Protein AF-0000000080398198 (afdb_homodimer)

pLDDT: mean 82.97, std 25.21, range [20.64, 98.94]

Secondary structure (DSSP, 8-state):
---------------------------------------S----S-HHHH-SEEEE-TTSS-EEEEEE-TT-HHHHHHHHHHHHHHHHTTTT-EEEEEE---TTSTTHHHHHHHHHHHHHHT-HHHHHHHHHHHHHTGGGGSTTTTTT-BHHHHHHHHHHHHHHHH---HHHHHHHHT-HHHHHHHHHHHHHHHHTT--SSSEEEETTEE-TT--TT--HHHHHHHHHHHHHHHHHH-/---------------------------------------S----S-HHHH-SEEEE-TTSS-EEEEEE-TT-HHHHHHHHHHHHHHHHTTTT-EEEEEE---TTSTTHHHHHHHHHHHHHHT-HHHHHHHHHHHHHTGGGGSTTTTTT-BHHHHHHHHHHHHHHHH---HHHHHHHHT-HHHHHHHHHHHHHHHHTT--SSSEEEETTEE-TT--TT--HHHHHHHHHHHHHHHHHH-

Radius of gyration: 35.0 Å; Cα contacts (8 Å, |Δi|>4): 717; chains: 2; bounding box: 129×133×41 Å

Foldseek 3Di:
DDDDPDPCPDDDPPPPPPPPPPPPPPCPPCPPPPPPPPDDPPPVDDLQLQFLAKAADPVLLKEKEWEAFLLDLLQLLCVVQVVVLCVVCRHRYMYGYFYAQDVVFPCRLLLQLLLNCQPVVANNQLSSQLSVLSSVPSVCSGCVNCVPPDPVRVNQVSLVSSCVSGVDDSVVSSVSSPDPVSSVSNVVSNVVCVSLVNDDPGWMDMPSHTDPQDTSPDHNVSVCVVVVVVSVVSVVVD/DDDDPDDCPDDDDPPPPVPPPPPPPPPPPPPPPPPPPPDDPPPVDDLQLLFLAKAADPVLLKEKEWEAFLLDLLQLLCVVQVVVLCVVCRHRYMYGYFYAQDVVFPCRLLLQLLLNCQPVVANNQLSSQLSVLSSVPSVCSGCVNCVVPDPVRSNQVSLVSSCVSGVDDSVVSSVSSPDPVSSVSNVVSNVVCVSLVNDDPGWMDMPSHTDPQDTSPDHNVSVCVPVVVVSVVSVVVD

Structure (mmCIF, N/CA/C/O backbone):
data_AF-0000000080398198-model_v1
#
loop_
_entity.id
_entity.type
_entity.pdbx_description
1 polymer 'Thioredoxin superfamily protein'
#
loop_
_atom_site.group_PDB
_atom_site.id
_atom_site.type_symbol
_atom_site.label_atom_id
_atom_site.label_alt_id
_atom_site.label_comp_id
_atom_site.label_asym_id
_atom_site.label_entity_id
_atom_site.label_seq_id
_atom_site.pdbx_PDB_ins_code
_atom_site.Cartn_x
_atom_site.Cartn_y
_atom_site.Cartn_z
_atom_site.occupancy
_atom_site.B_iso_or_equiv
_atom_site.auth_seq_id
_atom_site.auth_comp_id
_atom_site.auth_asym_id
_atom_site.auth_atom_id
_atom_site.pdbx_PDB_model_num
ATOM 1 N N . MET A 1 1 ? -105.25 61.156 3.891 1 24.11 1 MET A N 1
ATOM 2 C CA . MET A 1 1 ? -105.5 59.719 4.047 1 24.11 1 MET A CA 1
ATOM 3 C C . MET A 1 1 ? -104.125 59.031 4.324 1 24.11 1 MET A C 1
ATOM 5 O O . MET A 1 1 ? -103.062 59.5 3.932 1 24.11 1 MET A O 1
ATOM 9 N N . GLY A 1 2 ? -104.062 57.875 5.117 1 24.66 2 GLY A N 1
ATOM 10 C CA . GLY A 1 2 ? -103.312 57.188 6.172 1 24.66 2 GLY A CA 1
ATOM 11 C C . GLY A 1 2 ? -102.125 56.344 5.648 1 24.66 2 GLY A C 1
ATOM 12 O O . GLY A 1 2 ? -101.312 55.844 6.426 1 24.66 2 GLY A O 1
ATOM 13 N N . TYR A 1 3 ? -102.188 55.875 4.387 1 20.64 3 TYR A N 1
ATOM 14 C CA . TYR A 1 3 ? -102.062 54.406 4.352 1 20.64 3 TYR A CA 1
ATOM 15 C C . TYR A 1 3 ? -100.562 54 4.609 1 20.64 3 TYR A C 1
ATOM 17 O O . TYR A 1 3 ? -100.312 53.062 5.375 1 20.64 3 TYR A O 1
ATOM 25 N N . ARG A 1 4 ? -99.438 54.281 3.777 1 23.92 4 ARG A N 1
ATOM 26 C CA . ARG A 1 4 ? -98.75 53.188 3.072 1 23.92 4 ARG A CA 1
ATOM 27 C C . ARG A 1 4 ? -97.562 52.688 3.863 1 23.92 4 ARG A C 1
ATOM 29 O O . ARG A 1 4 ? -96.5 53.281 3.824 1 23.92 4 ARG A O 1
ATOM 36 N N . THR A 1 5 ? -97.688 52.125 5.109 1 26.33 5 THR A N 1
ATOM 37 C CA . THR A 1 5 ? -96.562 51.938 6 1 26.33 5 THR A CA 1
ATOM 38 C C . THR A 1 5 ? -95.688 50.781 5.523 1 26.33 5 THR A C 1
ATOM 40 O O . THR A 1 5 ? -94.75 50.406 6.215 1 26.33 5 THR A O 1
ATOM 43 N N . ARG A 1 6 ? -95.875 50.312 4.258 1 25.05 6 ARG A N 1
ATOM 44 C CA . ARG A 1 6 ? -95.562 48.875 4.199 1 25.05 6 ARG A CA 1
ATOM 45 C C . ARG A 1 6 ? -94.125 48.625 4.59 1 25.05 6 ARG A C 1
ATOM 47 O O . ARG A 1 6 ? -93.188 49.438 4.262 1 25.05 6 ARG A O 1
ATOM 54 N N . THR A 1 7 ? -93.75 47.625 5.469 1 27.36 7 THR A N 1
ATOM 55 C CA . THR A 1 7 ? -92.812 47.031 6.414 1 27.36 7 THR A CA 1
ATOM 56 C C . THR A 1 7 ? -91.75 46.25 5.676 1 27.36 7 THR A C 1
ATOM 58 O O . THR A 1 7 ? -90.875 45.594 6.305 1 27.36 7 THR A O 1
ATOM 61 N N . MET A 1 8 ? -91.5 46.469 4.324 1 24.78 8 MET A N 1
ATOM 62 C CA . MET A 1 8 ? -91 45.281 3.688 1 24.78 8 MET A CA 1
ATOM 63 C C . MET A 1 8 ? -89.625 44.906 4.254 1 24.78 8 MET A C 1
ATOM 65 O O . MET A 1 8 ? -88.75 45.781 4.32 1 24.78 8 MET A O 1
ATOM 69 N N . PHE A 1 9 ? -89.375 43.844 5.094 1 28.03 9 PHE A N 1
ATOM 70 C CA . PHE A 1 9 ? -88.375 43.312 5.953 1 28.03 9 PHE A CA 1
ATOM 71 C C . PHE A 1 9 ? -87.25 42.656 5.125 1 28.03 9 PHE A C 1
ATOM 73 O O . PHE A 1 9 ? -87.25 41.469 4.867 1 28.03 9 PHE A O 1
ATOM 80 N N . PRO A 1 10 ? -86.75 43.188 3.982 1 25.98 10 PRO A N 1
ATOM 81 C CA . PRO A 1 10 ? -86.125 42.219 3.098 1 25.98 10 PRO A CA 1
ATOM 82 C C . PRO A 1 10 ? -85 41.438 3.785 1 25.98 10 PRO A C 1
ATOM 84 O O . PRO A 1 10 ? -84.562 41.812 4.871 1 25.98 10 PRO A O 1
ATOM 87 N N . TRP A 1 11 ? -84.062 40.625 2.906 1 23.67 11 TRP A N 1
ATOM 88 C CA . TRP A 1 11 ? -83.375 39.375 2.617 1 23.67 11 TRP A CA 1
ATOM 89 C C . TRP A 1 11 ? -82.062 39.281 3.348 1 23.67 11 TRP A C 1
ATOM 91 O O . TRP A 1 11 ? -81.5 40.312 3.707 1 23.67 11 TRP A O 1
ATOM 101 N N . PRO A 1 12 ? -81.562 37.938 3.594 1 31.12 12 PRO A N 1
ATOM 102 C CA . PRO A 1 12 ? -80.625 37.094 4.379 1 31.12 12 PRO A CA 1
ATOM 103 C C . PRO A 1 12 ? -79.188 37.25 3.947 1 31.12 12 PRO A C 1
ATOM 105 O O . PRO A 1 12 ? -78.812 37.031 2.779 1 31.12 12 PRO A O 1
ATOM 108 N N . LEU A 1 13 ? -78.5 38.344 4.117 1 27.66 13 LEU A N 1
ATOM 109 C CA . LEU A 1 13 ? -77.125 38.438 3.578 1 27.66 13 LEU A CA 1
ATOM 110 C C . LEU A 1 13 ? -76.25 37.281 4.062 1 27.66 13 LEU A C 1
ATOM 112 O O . LEU A 1 13 ? -76.062 37.125 5.266 1 27.66 13 LEU A O 1
ATOM 116 N N . VAL A 1 14 ? -76.438 36.031 3.424 1 30.64 14 VAL A N 1
ATOM 117 C CA . VAL A 1 14 ? -75.625 34.844 3.658 1 30.64 14 VAL A CA 1
ATOM 118 C C . VAL A 1 14 ? -74.188 35.188 3.498 1 30.64 14 VAL A C 1
ATOM 120 O O . VAL A 1 14 ? -73.75 35.719 2.463 1 30.64 14 VAL A O 1
ATOM 123 N N . GLY A 1 15 ? -73.562 35.625 4.566 1 27.25 15 GLY A N 1
ATOM 124 C CA . GLY A 1 15 ? -72.125 35.906 4.699 1 27.25 15 GLY A CA 1
ATOM 125 C C . GLY A 1 15 ? -71.25 34.781 4.16 1 27.25 15 GLY A C 1
ATOM 126 O O . GLY A 1 15 ? -71.438 33.625 4.469 1 27.25 15 GLY A O 1
ATOM 127 N N . ARG A 1 16 ? -70.875 34.844 2.861 1 28.25 16 ARG A N 1
ATOM 128 C CA . ARG A 1 16 ? -69.938 34 2.121 1 28.25 16 ARG A CA 1
ATOM 129 C C . ARG A 1 16 ? -68.688 33.719 2.936 1 28.25 16 ARG A C 1
ATOM 131 O O . ARG A 1 16 ? -68 34.625 3.33 1 28.25 16 ARG A O 1
ATOM 138 N N . SER A 1 17 ? -68.75 32.75 3.855 1 30.95 17 SER A N 1
ATOM 139 C CA . SER A 1 17 ? -67.625 32.156 4.52 1 30.95 17 SER A CA 1
ATOM 140 C C . SER A 1 17 ? -66.5 31.797 3.51 1 30.95 17 SER A C 1
ATOM 142 O O . SER A 1 17 ? -66.75 30.938 2.652 1 30.95 17 SER A O 1
ATOM 144 N N . SER A 1 18 ? -65.812 32.781 2.926 1 29.05 18 SER A N 1
ATOM 145 C CA . SER A 1 18 ? -64.75 32.5 2.021 1 29.05 18 SER A CA 1
ATOM 146 C C . SER A 1 18 ? -63.75 31.5 2.637 1 29.05 18 SER A C 1
ATOM 148 O O . SER A 1 18 ? -63.25 31.719 3.74 1 29.05 18 SER A O 1
ATOM 150 N N . LEU A 1 19 ? -64.062 30.219 2.426 1 31.03 19 LEU A N 1
ATOM 151 C CA . LEU A 1 19 ? -63.156 29.078 2.682 1 31.03 19 LEU A CA 1
ATOM 152 C C . LEU A 1 19 ? -61.75 29.359 2.127 1 31.03 19 LEU A C 1
ATOM 154 O O . LEU A 1 19 ? -61.594 29.5 0.915 1 31.03 19 LEU A O 1
ATOM 158 N N . LEU A 1 20 ? -61.062 30.312 2.766 1 29.62 20 LEU A N 1
ATOM 159 C CA . LEU A 1 20 ? -59.656 30.422 2.385 1 29.62 20 LEU A CA 1
ATOM 160 C C . LEU A 1 20 ? -58.969 29.062 2.418 1 29.62 20 LEU A C 1
ATOM 162 O O . LEU A 1 20 ? -58.906 28.422 3.473 1 29.62 20 LEU A O 1
ATOM 166 N N . LEU A 1 21 ? -59.219 28.25 1.403 1 30.88 21 LEU A N 1
ATOM 167 C CA . LEU A 1 21 ? -58.438 27.047 1.173 1 30.88 21 LEU A CA 1
ATOM 168 C C . LEU A 1 21 ? -56.938 27.344 1.278 1 30.88 21 LEU A C 1
ATOM 170 O O . LEU A 1 21 ? -56.406 28.156 0.506 1 30.88 21 LEU A O 1
ATOM 174 N N . ALA A 1 22 ? -56.438 27.422 2.535 1 31.95 22 ALA A N 1
ATOM 175 C CA . ALA A 1 22 ? -55 27.406 2.783 1 31.95 22 ALA A CA 1
ATOM 176 C C . ALA A 1 22 ? -54.312 26.359 1.923 1 31.95 22 ALA A C 1
ATOM 178 O O . ALA A 1 22 ? -54.625 25.172 2.006 1 31.95 22 ALA A O 1
ATOM 179 N N . SER A 1 23 ? -54 26.703 0.675 1 32.78 23 SER A N 1
ATOM 180 C CA . SER A 1 23 ? -53.062 25.906 -0.126 1 32.78 23 SER A CA 1
ATOM 181 C C . SER A 1 23 ? -51.844 25.516 0.677 1 32.78 23 SER A C 1
ATOM 183 O O . SER A 1 23 ? -51.094 26.375 1.13 1 32.78 23 SER A O 1
ATOM 185 N N . LEU A 1 24 ? -52 24.547 1.6 1 34.09 24 LEU A N 1
ATOM 186 C CA . LEU A 1 24 ? -50.812 23.891 2.125 1 34.09 24 LEU A CA 1
ATOM 187 C C . LEU A 1 24 ? -49.781 23.641 1.017 1 34.09 24 LEU A C 1
ATOM 189 O O . LEU A 1 24 ? -50.031 22.828 0.113 1 34.09 24 LEU A O 1
ATOM 193 N N . LEU A 1 25 ? -49.188 24.703 0.514 1 31.28 25 LEU A N 1
ATOM 194 C CA . LEU A 1 25 ? -47.969 24.484 -0.296 1 31.28 25 LEU A CA 1
ATOM 195 C C . LEU A 1 25 ? -47.094 23.422 0.347 1 31.28 25 LEU A C 1
ATOM 197 O O . LEU A 1 25 ? -46.625 23.594 1.484 1 31.28 25 LEU A O 1
ATOM 201 N N . LEU A 1 26 ? -47.406 22.172 0.131 1 35.16 26 LEU A N 1
ATOM 202 C CA . LEU A 1 26 ? -46.406 21.125 0.339 1 35.16 26 LEU A CA 1
ATOM 203 C C . LEU A 1 26 ? -45.031 21.578 -0.113 1 35.16 26 LEU A C 1
ATOM 205 O O . LEU A 1 26 ? -44.781 21.719 -1.312 1 35.16 26 LEU A O 1
ATOM 209 N N . ALA A 1 27 ? -44.469 22.562 0.579 1 36.81 27 ALA A N 1
ATOM 210 C CA . ALA A 1 27 ? -43.031 22.703 0.395 1 36.81 27 ALA A CA 1
ATOM 211 C C . ALA A 1 27 ? -42.344 21.328 0.364 1 36.81 27 ALA A C 1
ATOM 213 O O . ALA A 1 27 ? -42.219 20.672 1.398 1 36.81 27 ALA A O 1
ATOM 214 N N . ALA A 1 28 ? -42.594 20.516 -0.651 1 37.16 28 ALA A N 1
ATOM 215 C CA . ALA A 1 28 ? -41.625 19.453 -0.927 1 37.16 28 ALA A CA 1
ATOM 216 C C . ALA A 1 28 ? -40.188 19.938 -0.748 1 37.16 28 ALA A C 1
ATOM 218 O O . ALA A 1 28 ? -39.688 20.719 -1.568 1 37.16 28 ALA A O 1
ATOM 219 N N . GLY A 1 29 ? -39.844 20.328 0.473 1 34.12 29 GLY A N 1
ATOM 220 C CA . GLY A 1 29 ? -38.406 20.5 0.654 1 34.12 29 GLY A CA 1
ATOM 221 C C . GLY A 1 29 ? -37.562 19.547 -0.172 1 34.12 29 GLY A C 1
ATOM 222 O O . GLY A 1 29 ? -37.75 18.328 -0.094 1 34.12 29 GLY A O 1
ATOM 223 N N . HIS A 1 30 ? -37.312 20.016 -1.359 1 37.72 30 HIS A N 1
ATOM 224 C CA . HIS A 1 30 ? -36.219 19.359 -2.082 1 37.72 30 HIS A CA 1
ATOM 225 C C . HIS A 1 30 ? -35.094 18.969 -1.142 1 37.72 30 HIS A C 1
ATOM 227 O O . HIS A 1 30 ? -34.344 19.844 -0.677 1 37.72 30 HIS A O 1
ATOM 233 N N . PHE A 1 31 ? -35.406 18.047 -0.274 1 34.84 31 PHE A N 1
ATOM 234 C CA . PHE A 1 31 ? -34.188 17.484 0.27 1 34.84 31 PHE A CA 1
ATOM 235 C C . PHE A 1 31 ? -33.125 17.375 -0.809 1 34.84 31 PHE A C 1
ATOM 237 O O . PHE A 1 31 ? -33.375 16.844 -1.894 1 34.84 31 PHE A O 1
ATOM 244 N N . PRO A 1 32 ? -32.281 18.328 -0.845 1 31.83 32 PRO A N 1
ATOM 245 C CA . PRO A 1 32 ? -31.203 18.016 -1.798 1 31.83 32 PRO A CA 1
ATOM 246 C C . PRO A 1 32 ? -30.844 16.531 -1.815 1 31.83 32 PRO A C 1
ATOM 248 O O . PRO A 1 32 ? -30.953 15.859 -0.79 1 31.83 32 PRO A O 1
ATOM 251 N N . ARG A 1 33 ? -31.094 15.852 -2.959 1 35.28 33 ARG A N 1
ATOM 252 C CA . ARG A 1 33 ? -30.516 14.539 -3.221 1 35.28 33 ARG A CA 1
ATOM 253 C C . ARG A 1 33 ? -29.188 14.375 -2.48 1 35.28 33 ARG A C 1
ATOM 255 O O . ARG A 1 33 ? -28.297 15.211 -2.6 1 35.28 33 ARG A O 1
ATOM 262 N N . THR A 1 34 ? -29.234 13.938 -1.292 1 34.78 34 THR A N 1
ATOM 263 C CA . THR A 1 34 ? -28.031 13.406 -0.663 1 34.78 34 THR A CA 1
ATOM 264 C C . THR A 1 34 ? -27.016 12.961 -1.717 1 34.78 34 THR A C 1
ATOM 266 O O . THR A 1 34 ? -27.391 12.391 -2.74 1 34.78 34 THR A O 1
ATOM 269 N N . GLY A 1 35 ? -26.047 13.695 -1.927 1 31.94 35 GLY A N 1
ATOM 270 C CA . GLY A 1 35 ? -24.969 13.305 -2.805 1 31.94 35 GLY A CA 1
ATOM 271 C C . GLY A 1 35 ? -24.734 11.805 -2.84 1 31.94 35 GLY A C 1
ATOM 272 O O . GLY A 1 35 ? -24.578 11.172 -1.796 1 31.94 35 GLY A O 1
ATOM 273 N N . VAL A 1 36 ? -25.391 11.133 -3.793 1 31.45 36 VAL A N 1
ATOM 274 C CA . VAL A 1 36 ? -25.047 9.758 -4.121 1 31.45 36 VAL A CA 1
ATOM 275 C C . VAL A 1 36 ? -23.547 9.531 -3.918 1 31.45 36 VAL A C 1
ATOM 277 O O . VAL A 1 36 ? -22.734 10.25 -4.492 1 31.45 36 VAL A O 1
ATOM 280 N N . ALA A 1 37 ? -23.109 9.109 -2.799 1 35.59 37 ALA A N 1
ATOM 281 C CA . ALA A 1 37 ? -21.75 8.57 -2.715 1 35.59 37 ALA A CA 1
ATOM 282 C C . ALA A 1 37 ? -21.328 7.934 -4.035 1 35.59 37 ALA A C 1
ATOM 284 O O . ALA A 1 37 ? -21.906 6.934 -4.457 1 35.59 37 ALA A O 1
ATOM 285 N N . THR A 1 38 ? -20.984 8.734 -5.055 1 35.88 38 THR A N 1
ATOM 286 C CA . THR A 1 38 ? -20.469 8.094 -6.262 1 35.88 38 THR A CA 1
ATOM 287 C C . THR A 1 38 ? -19.578 6.91 -5.91 1 35.88 38 THR A C 1
ATOM 289 O O . THR A 1 38 ? -18.672 7.031 -5.086 1 35.88 38 THR A O 1
ATOM 292 N N . ALA A 1 39 ? -20.078 5.754 -6.18 1 38.25 39 ALA A N 1
ATOM 293 C CA . ALA A 1 39 ? -19.312 4.516 -6.078 1 38.25 39 ALA A CA 1
ATOM 294 C C . ALA A 1 39 ? -17.875 4.73 -6.523 1 38.25 39 ALA A C 1
ATOM 296 O O . ALA A 1 39 ? -17.609 5.492 -7.457 1 38.25 39 ALA A O 1
ATOM 297 N N . PRO A 1 40 ? -16.922 4.5 -5.629 1 39.97 40 PRO A N 1
ATOM 298 C CA . PRO A 1 40 ? -15.586 4.57 -6.203 1 39.97 40 PRO A CA 1
ATOM 299 C C . PRO A 1 40 ? -15.555 4.234 -7.691 1 39.97 40 PRO A C 1
ATOM 301 O O . PRO A 1 40 ? -16.406 3.482 -8.172 1 39.97 40 PRO A O 1
ATOM 304 N N . PRO A 1 41 ? -14.891 5.066 -8.555 1 40.19 41 PRO A N 1
ATOM 305 C CA . PRO A 1 41 ? -14.898 4.645 -9.953 1 40.19 41 PRO A CA 1
ATOM 306 C C . PRO A 1 41 ? -14.844 3.125 -10.109 1 40.19 41 PRO A C 1
ATOM 308 O O . PRO A 1 41 ? -14.102 2.451 -9.398 1 40.19 41 PRO A O 1
ATOM 311 N N . ALA A 1 42 ? -15.891 2.643 -10.586 1 43.38 42 ALA A N 1
ATOM 312 C CA . ALA A 1 42 ? -15.953 1.23 -10.953 1 43.38 42 ALA A CA 1
ATOM 313 C C . ALA A 1 42 ? -14.617 0.746 -11.508 1 43.38 42 ALA A C 1
ATOM 315 O O . ALA A 1 42 ? -14.109 1.287 -12.492 1 43.38 42 ALA A O 1
ATOM 316 N N . LEU A 1 43 ? -13.625 0.709 -10.68 1 47.53 43 LEU A N 1
ATOM 317 C CA . LEU A 1 43 ? -12.555 -0.037 -11.328 1 47.53 43 LEU A CA 1
ATOM 318 C C . LEU A 1 43 ? -13.125 -1.106 -12.258 1 47.53 43 LEU A C 1
ATOM 320 O O . LEU A 1 43 ? -13.805 -2.025 -11.805 1 47.53 43 LEU A O 1
ATOM 324 N N . PRO A 1 44 ? -13.562 -0.655 -13.32 1 45.38 44 PRO A N 1
ATOM 325 C CA . PRO A 1 44 ? -14.266 -1.54 -14.25 1 45.38 44 PRO A CA 1
ATOM 326 C C . PRO A 1 44 ? -13.812 -2.994 -14.141 1 45.38 44 PRO A C 1
ATOM 328 O O . PRO A 1 44 ? -14.547 -3.904 -14.531 1 45.38 44 PRO A O 1
ATOM 331 N N . LEU A 1 45 ? -12.367 -3.256 -14.273 1 53.84 45 LEU A N 1
ATOM 332 C CA . LEU A 1 45 ? -11.891 -4.43 -14.992 1 53.84 45 LEU A CA 1
ATOM 333 C C . LEU A 1 45 ? -11.969 -5.676 -14.117 1 53.84 45 LEU A C 1
ATOM 335 O O . LEU A 1 45 ? -12 -5.574 -12.891 1 53.84 45 LEU A O 1
ATOM 339 N N . SER A 1 46 ? -12.172 -6.738 -14.758 1 63.5 46 SER A N 1
ATOM 340 C CA . SER A 1 46 ? -12.188 -8.125 -14.289 1 63.5 46 SER A CA 1
ATOM 341 C C . SER A 1 46 ? -10.961 -8.438 -13.445 1 63.5 46 SER A C 1
ATOM 343 O O . SER A 1 46 ? -9.867 -7.918 -13.703 1 63.5 46 SER A O 1
ATOM 345 N N . ALA A 1 47 ? -11.18 -8.938 -12.312 1 75.38 47 ALA A N 1
ATOM 346 C CA . ALA A 1 47 ? -10.102 -9.414 -11.453 1 75.38 47 ALA A CA 1
ATOM 347 C C . ALA A 1 47 ? -8.961 -10 -12.273 1 75.38 47 ALA A C 1
ATOM 349 O O . ALA A 1 47 ? -7.789 -9.867 -11.906 1 75.38 47 ALA A O 1
ATOM 350 N N . SER A 1 48 ? -9.383 -10.523 -13.398 1 73.62 48 SER A N 1
ATOM 351 C CA . SER A 1 48 ? -8.398 -11.203 -14.234 1 73.62 48 SER A CA 1
ATOM 352 C C . SER A 1 48 ? -7.445 -10.211 -14.883 1 73.62 48 SER A C 1
ATOM 354 O O . SER A 1 48 ? -6.312 -10.555 -15.219 1 73.62 48 SER A O 1
ATOM 356 N N . GLU A 1 49 ? -7.871 -8.984 -14.922 1 75.19 49 GLU A N 1
ATOM 357 C CA . GLU A 1 49 ? -7.031 -7.977 -15.562 1 75.19 49 GLU A CA 1
ATOM 358 C C . GLU A 1 49 ? -5.91 -7.523 -14.625 1 75.19 49 GLU A C 1
ATOM 360 O O . GLU A 1 49 ? -4.875 -7.039 -15.086 1 75.19 49 GLU A O 1
ATOM 365 N N . TYR A 1 50 ? -6.059 -7.898 -13.43 1 84.25 50 TYR A N 1
ATOM 366 C CA . TYR A 1 50 ? -5.102 -7.352 -12.477 1 84.25 50 TYR A CA 1
ATOM 367 C C . TYR A 1 50 ? -4.285 -8.461 -11.82 1 84.25 50 TYR A C 1
ATOM 369 O O . TYR A 1 50 ? -3.383 -8.188 -11.023 1 84.25 5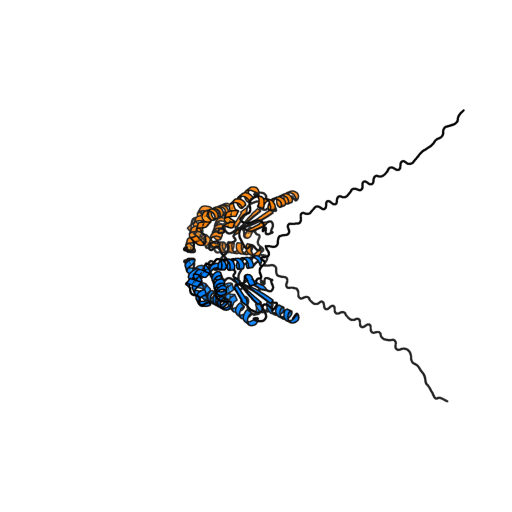0 TYR A O 1
ATOM 377 N N . SER A 1 51 ? -4.637 -9.695 -12.219 1 88.88 51 SER A N 1
ATOM 378 C CA . SER A 1 51 ? -3.885 -10.828 -11.688 1 88.88 51 SER A CA 1
ATOM 379 C C . SER A 1 51 ? -2.656 -11.125 -12.539 1 88.88 51 SER A C 1
ATOM 381 O O . SER A 1 51 ? -2.68 -10.938 -13.758 1 88.88 51 SER A O 1
ATOM 383 N N . VAL A 1 52 ? -1.63 -11.531 -11.906 1 92 52 VAL A N 1
ATOM 384 C CA . VAL A 1 52 ? -0.417 -11.898 -12.633 1 92 52 VAL A CA 1
ATOM 385 C C . VAL A 1 52 ? -0.539 -13.328 -13.156 1 92 52 VAL A C 1
ATOM 387 O O . VAL A 1 52 ? 0.033 -13.664 -14.195 1 92 52 VAL A O 1
ATOM 390 N N . VAL A 1 53 ? -1.229 -14.156 -12.461 1 92.31 53 VAL A N 1
ATOM 391 C CA . VAL A 1 53 ? -1.443 -15.555 -12.828 1 92.31 53 VAL A CA 1
ATOM 392 C C . VAL A 1 53 ? -2.896 -15.945 -12.555 1 92.31 53 VAL A C 1
ATOM 394 O O . VAL A 1 53 ? -3.475 -15.539 -11.547 1 92.31 53 VAL A O 1
ATOM 397 N N . THR A 1 54 ? -3.463 -16.609 -13.445 1 91.94 54 THR A N 1
ATOM 398 C CA . THR A 1 54 ? -4.77 -17.234 -13.266 1 91.94 54 THR A CA 1
ATOM 399 C C . THR A 1 54 ? -4.688 -18.734 -13.508 1 91.94 54 THR A C 1
ATOM 401 O O . THR A 1 54 ? -4.172 -19.172 -14.539 1 91.94 54 THR A O 1
ATOM 404 N N . LEU A 1 55 ? -5.16 -19.469 -12.539 1 91.62 55 LEU A N 1
ATOM 405 C CA . LEU A 1 55 ? -5.125 -20.938 -12.609 1 91.62 55 LEU A CA 1
ATOM 406 C C . LEU A 1 55 ? -6.516 -21.516 -12.391 1 91.62 55 LEU A C 1
ATOM 408 O O . LEU A 1 55 ? -7.406 -20.844 -11.875 1 91.62 55 LEU A O 1
ATOM 412 N N . GLY A 1 56 ? -6.656 -22.703 -12.859 1 90.19 56 GLY A N 1
ATOM 413 C CA . GLY A 1 56 ? -7.863 -23.469 -12.562 1 90.19 56 GLY A CA 1
ATOM 414 C C . GLY A 1 56 ? -8.953 -23.281 -13.602 1 90.19 56 GLY A C 1
ATOM 415 O O . GLY A 1 56 ? -8.672 -23.078 -14.781 1 90.19 56 GLY A O 1
ATOM 416 N N . ASP A 1 57 ? -10.188 -23.469 -13.125 1 85.38 57 ASP A N 1
ATOM 417 C CA . ASP A 1 57 ? -11.32 -23.531 -14.047 1 85.38 57 ASP A CA 1
ATOM 418 C C . ASP A 1 57 ? -12.188 -22.281 -13.953 1 85.38 57 ASP A C 1
ATOM 420 O O . ASP A 1 57 ? -12.875 -22.062 -12.953 1 85.38 57 ASP A O 1
ATOM 424 N N . SER A 1 58 ? -12.211 -21.531 -14.961 1 82.31 58 SER A N 1
ATOM 425 C CA . SER A 1 58 ? -12.969 -20.297 -14.984 1 82.31 58 SER A CA 1
ATOM 426 C C . SER A 1 58 ? -14.469 -20.562 -14.961 1 82.31 58 SER A C 1
ATOM 428 O O . SER A 1 58 ? -15.266 -19.656 -14.656 1 82.31 58 SER A O 1
ATOM 430 N N . SER A 1 59 ? -14.844 -21.766 -15.188 1 83 59 SER A N 1
ATOM 431 C CA . SER A 1 59 ? -16.266 -22.125 -15.234 1 83 59 SER A CA 1
ATOM 432 C C . SER A 1 59 ? -16.719 -22.734 -13.922 1 83 59 SER A C 1
ATOM 434 O O . SER A 1 59 ? -17.891 -23.125 -13.781 1 83 59 SER A O 1
ATOM 436 N N . SER A 1 60 ? -15.922 -22.938 -12.961 1 81.81 60 SER A N 1
ATOM 437 C CA . SER A 1 60 ? -16.172 -23.672 -11.719 1 81.81 60 SER A CA 1
ATOM 438 C C . SER A 1 60 ? -17.25 -22.984 -10.891 1 81.81 60 SER A C 1
ATOM 440 O O . SER A 1 60 ? -17.922 -23.625 -10.078 1 81.81 60 SER A O 1
ATOM 442 N N . GLY A 1 61 ? -17.328 -21.688 -10.992 1 86.94 61 GLY A N 1
ATOM 443 C CA . GLY A 1 61 ? -18.25 -20.922 -10.164 1 86.94 61 GLY A CA 1
ATOM 444 C C . GLY A 1 61 ? -17.641 -20.516 -8.836 1 86.94 61 GLY A C 1
ATOM 445 O O . GLY A 1 61 ? -18.281 -19.797 -8.055 1 86.94 61 GLY A O 1
ATOM 446 N N . VAL A 1 62 ? -16.516 -21 -8.469 1 93.62 62 VAL A N 1
ATOM 447 C CA . VAL A 1 62 ? -15.805 -20.594 -7.27 1 93.62 62 VAL A CA 1
ATOM 448 C C . VAL A 1 62 ? -14.516 -19.859 -7.656 1 93.62 62 VAL A C 1
ATOM 450 O O . VAL A 1 62 ? -13.664 -20.438 -8.336 1 93.62 62 VAL A O 1
ATOM 453 N N . ASP A 1 63 ? -14.375 -18.656 -7.227 1 93.81 63 ASP A N 1
ATOM 454 C CA . ASP A 1 63 ? -13.211 -17.828 -7.508 1 93.81 63 ASP A CA 1
ATOM 455 C C . ASP A 1 63 ? -12.445 -17.5 -6.223 1 93.81 63 ASP A C 1
ATOM 457 O O . ASP A 1 63 ? -13.047 -17.047 -5.242 1 93.81 63 ASP A O 1
ATOM 461 N N . VAL A 1 64 ? -11.203 -17.703 -6.293 1 96.25 64 VAL A N 1
ATOM 462 C CA . VAL A 1 64 ? -10.344 -17.312 -5.176 1 96.25 6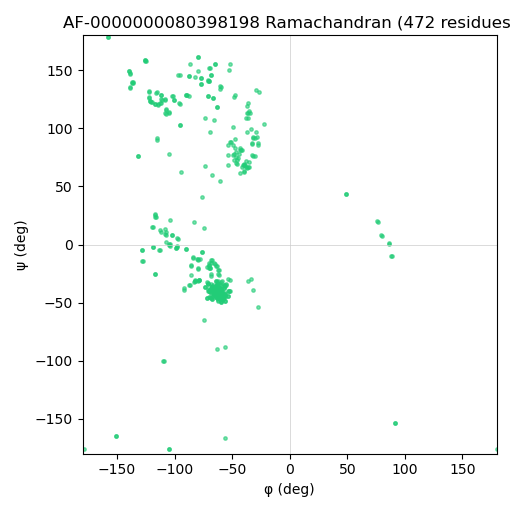4 VAL A CA 1
ATOM 463 C C . VAL A 1 64 ? -9.297 -16.312 -5.652 1 96.25 64 VAL A C 1
ATOM 465 O O . VAL A 1 64 ? -8.539 -16.578 -6.586 1 96.25 64 VAL A O 1
ATOM 468 N N . ASP A 1 65 ? -9.266 -15.172 -5.047 1 96.62 65 ASP A N 1
ATOM 469 C CA . ASP A 1 65 ? -8.203 -14.188 -5.238 1 96.62 65 ASP A CA 1
ATOM 470 C C . ASP A 1 65 ? -7.195 -14.242 -4.09 1 96.62 65 ASP A C 1
ATOM 472 O O . ASP A 1 65 ? -7.574 -14.156 -2.92 1 96.62 65 ASP A O 1
ATOM 476 N N . VAL A 1 66 ? -5.988 -14.422 -4.477 1 98 66 VAL A N 1
ATOM 477 C CA . VAL A 1 66 ? -4.875 -14.445 -3.531 1 98 66 VAL A CA 1
ATOM 478 C C . VAL A 1 66 ? -4.086 -13.141 -3.635 1 98 66 VAL A C 1
ATOM 480 O O . VAL A 1 66 ? -3.508 -12.836 -4.68 1 98 66 VAL A O 1
ATOM 483 N N . PHE A 1 67 ? -4.102 -12.352 -2.594 1 98.44 67 PHE A N 1
ATOM 484 C CA . PHE A 1 67 ? -3.291 -11.141 -2.527 1 98.44 67 PHE A CA 1
ATOM 485 C C . PHE A 1 67 ? -1.988 -11.406 -1.781 1 98.44 67 PHE A C 1
ATOM 487 O O . PHE A 1 67 ? -2.004 -11.836 -0.626 1 98.44 67 PHE A O 1
ATOM 494 N N . LEU A 1 68 ? -0.886 -11.164 -2.443 1 98.56 68 LEU A N 1
ATOM 495 C CA . LEU A 1 68 ? 0.381 -11.617 -1.882 1 98.56 68 LEU A CA 1
ATOM 496 C C . LEU A 1 68 ? 1.474 -10.578 -2.088 1 98.56 68 LEU A C 1
ATOM 498 O O . LEU A 1 68 ? 1.404 -9.773 -3.023 1 98.56 68 LEU A O 1
ATOM 502 N N . ASP A 1 69 ? 2.383 -10.508 -1.233 1 98.88 69 ASP A N 1
ATOM 503 C CA . ASP A 1 69 ? 3.662 -9.805 -1.256 1 98.88 69 ASP A CA 1
ATOM 504 C C . ASP A 1 69 ? 4.828 -10.781 -1.176 1 98.88 69 ASP A C 1
ATOM 506 O O . ASP A 1 69 ? 4.977 -11.5 -0.183 1 98.88 69 ASP A O 1
ATOM 510 N N . LEU A 1 70 ? 5.668 -10.75 -2.172 1 98.94 70 LEU A N 1
ATOM 511 C CA . LEU A 1 70 ? 6.695 -11.773 -2.336 1 98.94 70 LEU A CA 1
ATOM 512 C C . LEU A 1 70 ? 7.844 -11.547 -1.354 1 98.94 70 LEU A C 1
ATOM 514 O O . LEU A 1 70 ? 8.703 -12.414 -1.197 1 98.94 70 LEU A O 1
ATOM 518 N N . VAL A 1 71 ? 7.797 -10.445 -0.637 1 98.88 71 VAL A N 1
ATOM 519 C CA . VAL A 1 71 ? 8.82 -10.148 0.364 1 98.88 71 VAL A CA 1
ATOM 520 C C . VAL A 1 71 ? 8.258 -10.391 1.763 1 98.88 71 VAL A C 1
ATOM 522 O O . VAL A 1 71 ? 8.953 -10.203 2.76 1 98.88 71 VAL A O 1
ATOM 525 N N . CYS A 1 72 ? 7.043 -10.789 1.856 1 98.88 72 CYS A N 1
ATOM 526 C CA . CYS A 1 72 ? 6.371 -10.938 3.143 1 98.88 72 CYS A CA 1
ATOM 527 C C . CYS A 1 72 ? 6.586 -12.336 3.709 1 98.88 72 CYS A C 1
ATOM 529 O O . CYS A 1 72 ? 6.23 -13.328 3.07 1 98.88 72 CYS A O 1
ATOM 531 N N . ILE A 1 73 ? 7.016 -12.422 4.934 1 98.56 73 ILE A N 1
ATOM 532 C CA . ILE A 1 73 ? 7.34 -13.695 5.574 1 98.56 73 ILE A CA 1
ATOM 533 C C . ILE A 1 73 ? 6.066 -14.508 5.777 1 98.56 73 ILE A C 1
ATOM 535 O O . ILE A 1 73 ? 6.086 -15.734 5.672 1 98.56 73 ILE A O 1
ATOM 539 N N . ASP A 1 74 ? 4.984 -13.867 6.078 1 98.25 74 ASP A N 1
ATOM 540 C CA . ASP A 1 74 ? 3.73 -14.586 6.285 1 98.25 74 ASP A CA 1
ATOM 541 C C . ASP A 1 74 ? 3.232 -15.203 4.98 1 98.25 74 ASP A C 1
ATOM 543 O O . ASP A 1 74 ? 2.654 -16.297 4.988 1 98.25 74 ASP A O 1
ATOM 547 N N . THR A 1 75 ? 3.387 -14.484 3.861 1 98.81 75 THR A N 1
ATOM 548 C CA . THR A 1 75 ? 3.023 -15.062 2.572 1 98.81 75 THR A CA 1
ATOM 549 C C . THR A 1 75 ? 3.914 -16.25 2.246 1 98.81 75 THR A C 1
ATOM 551 O O . THR A 1 75 ? 3.439 -17.266 1.719 1 98.81 75 THR A O 1
ATOM 554 N N . LYS A 1 76 ? 5.203 -16.094 2.553 1 98.81 76 LYS A N 1
ATOM 555 C CA . LYS A 1 76 ? 6.117 -17.203 2.35 1 98.81 76 LYS A CA 1
ATOM 556 C C . LYS A 1 76 ? 5.656 -18.438 3.119 1 98.81 76 LYS A C 1
ATOM 558 O O . LYS A 1 76 ? 5.66 -19.547 2.584 1 98.81 76 LYS A O 1
ATOM 563 N N . LYS A 1 77 ? 5.242 -18.281 4.316 1 98.12 77 LYS A N 1
ATOM 564 C CA . LYS A 1 77 ? 4.777 -19.375 5.156 1 98.12 77 LYS A CA 1
ATOM 565 C C . LYS A 1 77 ? 3.531 -20.031 4.566 1 98.12 77 LYS A C 1
ATOM 567 O O . LYS A 1 77 ? 3.371 -21.25 4.637 1 98.12 77 LYS A O 1
ATOM 572 N N . ALA A 1 78 ? 2.695 -19.266 3.988 1 98.5 78 ALA A N 1
ATOM 573 C CA . ALA A 1 78 ? 1.419 -19.734 3.465 1 98.5 78 ALA A CA 1
ATOM 574 C C . ALA A 1 78 ? 1.603 -20.422 2.115 1 98.5 78 ALA A C 1
ATOM 576 O O . ALA A 1 78 ? 0.745 -21.203 1.683 1 98.5 78 ALA A O 1
ATOM 577 N N . TRP A 1 79 ? 2.686 -20.141 1.426 1 98.5 79 TRP A N 1
ATOM 578 C CA . TRP A 1 79 ? 2.852 -20.469 0.011 1 98.5 79 TRP A CA 1
ATOM 579 C C . TRP A 1 79 ? 2.779 -21.969 -0.225 1 98.5 79 TRP A C 1
ATOM 581 O O . TRP A 1 79 ? 2.035 -22.438 -1.093 1 98.5 79 TRP A O 1
ATOM 591 N N . PRO A 1 80 ? 3.426 -22.859 0.556 1 98.19 80 PRO A N 1
ATOM 592 C CA . PRO A 1 80 ? 3.309 -24.297 0.321 1 98.19 80 PRO A CA 1
ATOM 593 C C . PRO A 1 80 ? 1.882 -24.812 0.506 1 98.19 80 PRO A C 1
ATOM 595 O O . PRO A 1 80 ? 1.445 -25.703 -0.22 1 98.19 80 PRO A O 1
ATOM 598 N N . VAL A 1 81 ? 1.198 -24.234 1.438 1 98.19 81 VAL A N 1
ATOM 599 C CA . VAL A 1 81 ? -0.177 -24.641 1.696 1 98.19 81 VAL A CA 1
ATOM 600 C C . VAL A 1 81 ? -1.072 -24.219 0.536 1 98.19 81 VAL A C 1
ATOM 602 O O . VAL A 1 81 ? -1.907 -24.984 0.067 1 98.19 81 VAL A O 1
ATOM 605 N N . ILE A 1 82 ? -0.911 -22.984 0.077 1 97.5 82 ILE A N 1
ATOM 606 C CA . ILE A 1 82 ? -1.677 -22.453 -1.052 1 97.5 82 ILE A CA 1
ATOM 607 C C . ILE A 1 82 ? -1.477 -23.359 -2.268 1 97.5 82 ILE A C 1
ATOM 609 O O . ILE A 1 82 ? -2.443 -23.75 -2.93 1 97.5 82 ILE A O 1
ATOM 613 N N . LYS A 1 83 ? -0.246 -23.75 -2.537 1 96.75 83 LYS A N 1
ATOM 614 C CA . LYS A 1 83 ? 0.051 -24.609 -3.672 1 96.75 83 LYS A CA 1
ATOM 615 C C . LYS A 1 83 ? -0.625 -25.969 -3.516 1 96.75 83 LYS A C 1
ATOM 617 O O . LYS A 1 83 ? -1.15 -26.516 -4.484 1 96.75 83 LYS A O 1
ATOM 622 N N . GLN A 1 84 ? -0.616 -26.484 -2.334 1 96.81 84 GLN A N 1
ATOM 623 C CA . GLN A 1 84 ? -1.269 -27.766 -2.072 1 96.81 84 GLN A CA 1
ATOM 624 C C . GLN A 1 84 ? -2.775 -27.672 -2.303 1 96.81 84 GLN A C 1
ATOM 626 O O . GLN A 1 84 ? -3.375 -28.562 -2.893 1 96.81 84 GLN A O 1
ATOM 631 N N . VAL A 1 85 ? -3.363 -26.578 -1.817 1 96.5 85 VAL A N 1
ATOM 632 C CA . VAL A 1 85 ? -4.801 -26.359 -1.962 1 96.5 85 VAL A CA 1
ATOM 633 C C . VAL A 1 85 ? -5.156 -26.234 -3.441 1 96.5 85 VAL A C 1
ATOM 635 O O . VAL A 1 85 ? -6.168 -26.781 -3.891 1 96.5 85 VAL A O 1
ATOM 638 N N . ILE A 1 86 ? -4.375 -25.578 -4.184 1 94.38 86 ILE A N 1
ATOM 639 C CA . ILE A 1 86 ? -4.586 -25.406 -5.617 1 94.38 86 ILE A CA 1
ATOM 640 C C . ILE A 1 86 ? -4.57 -26.781 -6.297 1 94.38 86 ILE A C 1
ATOM 642 O O . ILE A 1 86 ? -5.43 -27.078 -7.129 1 94.38 86 ILE A O 1
ATOM 646 N N . GLN A 1 87 ? -3.619 -27.578 -5.953 1 92.75 87 GLN A N 1
ATOM 647 C CA . GLN A 1 87 ? -3.51 -28.922 -6.535 1 92.75 87 GLN A CA 1
ATOM 648 C C . GLN A 1 87 ? -4.73 -29.766 -6.195 1 92.75 87 GLN A C 1
ATOM 650 O O . GLN A 1 87 ? -5.223 -30.516 -7.039 1 92.75 87 GLN A O 1
ATOM 655 N N . THR A 1 88 ? -5.211 -29.609 -5.047 1 91.56 88 THR A N 1
ATOM 656 C CA . THR A 1 88 ? -6.348 -30.406 -4.582 1 91.56 88 THR A CA 1
ATOM 657 C C . THR A 1 88 ? -7.625 -29.984 -5.305 1 91.56 88 THR A C 1
ATOM 659 O O . THR A 1 88 ? -8.469 -30.828 -5.621 1 91.56 88 THR A O 1
ATOM 662 N N . TYR A 1 89 ? -7.715 -28.672 -5.613 1 90.12 89 TYR A N 1
ATOM 663 C CA . TYR A 1 89 ? -8.969 -28.156 -6.152 1 90.12 89 TYR A CA 1
ATOM 664 C C . TYR A 1 89 ? -8.781 -27.641 -7.574 1 90.12 89 TYR A C 1
ATOM 666 O O . TYR A 1 89 ? -9.469 -26.703 -7.996 1 90.12 89 TYR A O 1
ATOM 674 N N . ASP A 1 90 ? -7.844 -28.078 -8.266 1 81.81 90 ASP A N 1
ATOM 675 C CA . ASP A 1 90 ? -7.426 -27.594 -9.578 1 81.81 90 ASP A CA 1
ATOM 676 C C . ASP A 1 90 ? -8.602 -27.578 -10.555 1 81.81 90 ASP A C 1
ATOM 678 O O . ASP A 1 90 ? -8.695 -26.688 -11.406 1 81.81 90 ASP A O 1
ATOM 682 N N . ARG A 1 91 ? -9.594 -28.359 -10.531 1 82.44 91 ARG A N 1
ATOM 683 C CA . ARG A 1 91 ? -10.695 -28.422 -11.484 1 82.44 91 ARG A CA 1
ATOM 684 C C . ARG A 1 91 ? -11.977 -27.859 -10.883 1 82.44 91 ARG A C 1
ATOM 686 O O . ARG A 1 91 ? -13.039 -27.906 -11.516 1 82.44 91 ARG A O 1
ATOM 693 N N . ALA A 1 92 ? -11.766 -27.25 -9.773 1 89.94 92 ALA A N 1
ATOM 694 C CA . ALA A 1 92 ? -13.008 -26.875 -9.094 1 89.94 92 ALA A CA 1
ATOM 695 C C . ALA A 1 92 ? -13.023 -25.391 -8.742 1 89.94 92 ALA A C 1
ATOM 697 O O . ALA A 1 92 ? -14.062 -24.844 -8.375 1 89.94 92 ALA A O 1
ATOM 698 N N . VAL A 1 93 ? -11.906 -24.797 -8.82 1 94.25 93 VAL A N 1
ATOM 699 C CA . VAL A 1 93 ? -11.766 -23.406 -8.375 1 94.25 93 VAL A CA 1
ATOM 700 C C . VAL A 1 93 ? -10.93 -22.625 -9.383 1 94.25 93 VAL A C 1
ATOM 702 O O . VAL A 1 93 ? -9.977 -23.156 -9.961 1 94.25 93 VAL A O 1
ATOM 705 N N . GLN A 1 94 ? -11.266 -21.453 -9.664 1 94.25 94 GLN A N 1
ATOM 706 C CA . GLN A 1 94 ? -10.383 -20.516 -10.359 1 94.25 94 GLN A CA 1
ATOM 707 C C . GLN A 1 94 ? -9.547 -19.719 -9.359 1 94.25 94 GLN A C 1
ATOM 709 O O . GLN A 1 94 ? -10.094 -19.141 -8.414 1 94.25 94 GLN A O 1
ATOM 714 N N . TRP A 1 95 ? -8.234 -19.703 -9.586 1 95.56 95 TRP A N 1
ATOM 715 C CA . TRP A 1 95 ? -7.301 -19 -8.711 1 95.56 95 TRP A CA 1
ATOM 716 C C . TRP A 1 95 ? -6.684 -17.797 -9.43 1 95.56 95 TRP A C 1
ATOM 718 O O . TRP A 1 95 ? -6.18 -17.938 -10.547 1 95.56 95 TRP A O 1
ATOM 728 N N . ARG A 1 96 ? -6.727 -16.656 -8.828 1 95.94 96 ARG A N 1
ATOM 729 C CA . ARG A 1 96 ? -6.062 -15.469 -9.336 1 95.94 96 ARG A CA 1
ATOM 730 C C . ARG A 1 96 ? -5.078 -14.914 -8.312 1 95.94 96 ARG A C 1
ATOM 732 O O . ARG A 1 96 ? -5.41 -14.781 -7.133 1 95.94 96 ARG A O 1
ATOM 739 N N . PHE A 1 97 ? -3.881 -14.625 -8.75 1 97.38 97 PHE A N 1
ATOM 740 C CA . PHE A 1 97 ? -2.824 -14.117 -7.879 1 97.38 97 PHE A CA 1
ATOM 741 C C . PHE A 1 97 ? -2.57 -12.641 -8.148 1 97.38 97 PHE A C 1
ATOM 743 O O . PHE A 1 97 ? -2.191 -12.258 -9.258 1 97.38 97 PHE A O 1
ATOM 750 N N . HIS A 1 98 ? -2.818 -11.836 -7.195 1 97.75 98 HIS A N 1
ATOM 751 C CA . HIS A 1 98 ? -2.637 -10.391 -7.27 1 97.75 98 HIS A CA 1
ATOM 752 C C . HIS A 1 98 ? -1.441 -9.938 -6.438 1 97.75 98 HIS A C 1
ATOM 754 O O . HIS A 1 98 ? -1.368 -10.227 -5.242 1 97.75 98 HIS A O 1
ATOM 760 N N . GLN A 1 99 ? -0.518 -9.211 -7.133 1 98.56 99 GLN A N 1
ATOM 761 C CA . GLN A 1 99 ? 0.601 -8.625 -6.398 1 98.56 99 GLN A CA 1
ATOM 762 C C . GLN A 1 99 ? 0.141 -7.465 -5.527 1 98.56 99 GLN A C 1
ATOM 764 O O . GLN A 1 99 ? -0.567 -6.574 -5.996 1 98.56 99 GLN A O 1
ATOM 769 N N . PHE A 1 100 ? 0.493 -7.512 -4.266 1 98.69 100 PHE A N 1
ATOM 770 C CA . PHE A 1 100 ? 0.195 -6.438 -3.326 1 98.69 100 PHE A CA 1
ATOM 771 C C . PHE A 1 100 ? 1.434 -6.062 -2.521 1 98.69 100 PHE A C 1
ATOM 773 O O . PHE A 1 100 ? 1.544 -6.41 -1.344 1 98.69 100 PHE A O 1
ATOM 780 N N . PRO A 1 101 ? 2.363 -5.312 -3.168 1 98.88 101 PRO A N 1
ATOM 781 C CA . PRO A 1 101 ? 3.572 -4.898 -2.453 1 98.88 101 PRO A CA 1
ATOM 782 C C . PRO A 1 101 ? 3.271 -3.977 -1.272 1 98.88 101 PRO A C 1
ATOM 784 O O . PRO A 1 101 ? 2.721 -2.889 -1.457 1 98.88 101 PRO A O 1
ATOM 787 N N . LEU A 1 102 ? 3.633 -4.457 -0.111 1 98.88 102 LEU A N 1
ATOM 788 C CA . LEU A 1 102 ? 3.457 -3.664 1.103 1 98.88 102 LEU A CA 1
ATOM 789 C C . LEU A 1 102 ? 4.531 -2.59 1.211 1 98.88 102 LEU A C 1
ATOM 791 O O . LEU A 1 102 ? 5.711 -2.859 0.975 1 98.88 102 LEU A O 1
ATOM 795 N N . PRO A 1 103 ? 4.148 -1.379 1.618 1 98.5 103 PRO A N 1
ATOM 796 C CA . PRO A 1 103 ? 5.105 -0.271 1.583 1 98.5 103 PRO A CA 1
ATOM 797 C C . PRO A 1 103 ? 6.211 -0.415 2.627 1 98.5 103 PRO A C 1
ATOM 799 O O . PRO A 1 103 ? 7.234 0.27 2.545 1 98.5 103 PRO A O 1
ATOM 802 N N . TYR A 1 104 ? 5.988 -1.267 3.652 1 98.31 104 TYR A N 1
ATOM 803 C CA . TYR A 1 104 ? 7.004 -1.447 4.68 1 98.31 104 TYR A CA 1
ATOM 804 C C . TYR A 1 104 ? 7.961 -2.576 4.309 1 98.31 104 TYR A C 1
ATOM 806 O O . TYR A 1 104 ? 8.906 -2.863 5.047 1 98.31 104 TYR A O 1
ATOM 814 N N . HIS A 1 105 ? 7.742 -3.252 3.248 1 98.62 105 HIS A N 1
ATOM 815 C CA . HIS A 1 105 ? 8.727 -4.094 2.578 1 98.62 105 HIS A CA 1
ATOM 816 C C . HIS A 1 105 ? 9.414 -3.342 1.439 1 98.62 105 HIS A C 1
ATOM 818 O O . HIS A 1 105 ? 8.891 -3.289 0.324 1 98.62 105 HIS A O 1
ATOM 824 N N . THR A 1 106 ? 10.602 -2.924 1.732 1 97.5 106 THR A N 1
ATOM 825 C CA . THR A 1 106 ? 11.289 -1.925 0.924 1 97.5 106 THR A CA 1
ATOM 826 C C . THR A 1 106 ? 11.367 -2.367 -0.535 1 97.5 106 THR A C 1
ATOM 828 O O . THR A 1 106 ? 11.211 -1.55 -1.444 1 97.5 106 THR A O 1
ATOM 831 N N . ASN A 1 107 ? 11.508 -3.645 -0.768 1 98.56 107 ASN A N 1
ATOM 832 C CA . ASN A 1 107 ? 11.805 -4.121 -2.113 1 98.56 107 ASN A CA 1
ATOM 833 C C . ASN A 1 107 ? 10.594 -4.797 -2.75 1 98.56 107 ASN A C 1
ATOM 835 O O . ASN A 1 107 ? 10.703 -5.398 -3.82 1 98.56 107 ASN A O 1
ATOM 839 N N . ALA A 1 108 ? 9.492 -4.676 -2.076 1 98.94 108 ALA A N 1
ATOM 840 C CA . ALA A 1 108 ? 8.32 -5.445 -2.48 1 98.94 108 ALA A CA 1
ATOM 841 C C . ALA A 1 108 ? 7.871 -5.062 -3.889 1 98.94 108 ALA A C 1
ATOM 843 O O . ALA A 1 108 ? 7.492 -5.93 -4.684 1 98.94 108 ALA A O 1
ATOM 844 N N . PHE A 1 109 ? 7.879 -3.75 -4.227 1 98.88 109 PHE A N 1
ATOM 845 C CA . PHE A 1 109 ? 7.398 -3.305 -5.531 1 98.88 109 PHE A CA 1
ATOM 846 C C . PHE A 1 109 ? 8.297 -3.83 -6.645 1 98.88 109 PHE A C 1
ATOM 848 O O . PHE A 1 109 ? 7.809 -4.328 -7.66 1 98.88 109 PHE A O 1
ATOM 855 N N . MET A 1 110 ? 9.594 -3.771 -6.461 1 98.69 110 MET A N 1
ATOM 856 C CA . MET A 1 110 ? 10.547 -4.289 -7.441 1 98.69 110 MET A CA 1
ATOM 857 C C . MET A 1 110 ? 10.352 -5.789 -7.645 1 98.69 110 MET A C 1
ATOM 859 O O . MET A 1 110 ? 10.344 -6.27 -8.781 1 98.69 110 MET A O 1
ATOM 863 N N . VAL A 1 111 ? 10.211 -6.488 -6.559 1 98.94 111 VAL A N 1
ATOM 864 C CA . VAL A 1 111 ? 10.047 -7.934 -6.637 1 98.94 111 VAL A CA 1
ATOM 865 C C . VAL A 1 111 ? 8.727 -8.266 -7.328 1 98.94 111 VAL A C 1
ATOM 867 O O . VAL A 1 111 ? 8.656 -9.211 -8.117 1 98.94 111 VAL A O 1
ATOM 870 N N . ALA A 1 112 ? 7.688 -7.492 -7.082 1 98.94 112 ALA A N 1
ATOM 871 C CA . ALA A 1 112 ? 6.402 -7.664 -7.754 1 98.94 112 ALA A CA 1
ATOM 872 C C . ALA A 1 112 ? 6.535 -7.438 -9.258 1 98.94 112 ALA A C 1
ATOM 874 O O . ALA A 1 112 ? 5.91 -8.141 -10.055 1 98.94 112 ALA A O 1
ATOM 875 N N . LYS A 1 113 ? 7.324 -6.453 -9.648 1 98.81 113 LYS A N 1
ATOM 876 C CA . LYS A 1 113 ? 7.57 -6.227 -11.07 1 98.81 113 LYS A CA 1
ATOM 877 C C . LYS A 1 113 ? 8.148 -7.473 -11.734 1 98.81 113 LYS A C 1
ATOM 879 O O . LYS A 1 113 ? 7.809 -7.781 -12.875 1 98.81 113 LYS A O 1
ATOM 884 N N . GLY A 1 114 ? 8.992 -8.172 -11.031 1 98.94 114 GLY A N 1
ATOM 885 C CA . GLY A 1 114 ? 9.547 -9.414 -11.555 1 98.94 114 GLY A CA 1
ATOM 886 C C . GLY A 1 114 ? 8.477 -10.445 -11.883 1 98.94 114 GLY A C 1
ATOM 887 O O . GLY A 1 114 ? 8.578 -11.141 -12.898 1 98.94 114 GLY A O 1
ATOM 888 N N . ALA A 1 115 ? 7.48 -10.555 -11.047 1 98.88 115 ALA A N 1
ATOM 889 C CA . ALA A 1 115 ? 6.387 -11.484 -11.305 1 98.88 115 ALA A CA 1
ATOM 890 C C . ALA A 1 115 ? 5.633 -11.102 -12.578 1 98.88 115 ALA A C 1
ATOM 892 O O . ALA A 1 115 ? 5.262 -11.977 -13.375 1 98.88 115 ALA A O 1
ATOM 893 N N . VAL A 1 116 ? 5.395 -9.828 -12.781 1 98.5 116 VAL A N 1
ATOM 894 C CA . VAL A 1 116 ? 4.695 -9.336 -13.969 1 98.5 116 VAL A CA 1
ATOM 895 C C . VAL A 1 116 ? 5.531 -9.625 -15.211 1 98.5 116 VAL A C 1
ATOM 897 O O . VAL A 1 116 ? 5 -10.07 -16.234 1 98.5 116 VAL A O 1
ATOM 900 N N . VAL A 1 117 ? 6.836 -9.391 -15.094 1 98.81 117 VAL A N 1
ATOM 901 C CA . VAL A 1 117 ? 7.711 -9.664 -16.234 1 98.81 117 VAL A CA 1
ATOM 902 C C . VAL A 1 117 ? 7.68 -11.156 -16.562 1 98.81 117 VAL A C 1
ATOM 904 O O . VAL A 1 117 ? 7.551 -11.539 -17.719 1 98.81 117 VAL A O 1
ATOM 907 N N . ALA A 1 118 ? 7.758 -11.992 -15.562 1 98.75 118 ALA A N 1
ATOM 908 C CA . ALA A 1 118 ? 7.75 -13.438 -15.773 1 98.75 118 ALA A CA 1
ATOM 909 C C . ALA A 1 118 ? 6.441 -13.891 -16.422 1 98.75 118 ALA A C 1
ATOM 911 O O . ALA A 1 118 ? 6.445 -14.75 -17.297 1 98.75 118 ALA A O 1
ATOM 912 N N . ALA A 1 119 ? 5.367 -13.297 -15.984 1 97.75 119 ALA A N 1
ATOM 913 C CA . ALA A 1 119 ? 4.059 -13.656 -16.531 1 97.75 119 ALA A CA 1
ATOM 914 C C . ALA A 1 119 ? 3.9 -13.148 -17.953 1 97.75 119 ALA A C 1
ATOM 916 O O . ALA A 1 119 ? 3.439 -13.875 -18.828 1 97.75 119 ALA A O 1
ATOM 917 N N . THR A 1 120 ? 4.273 -11.883 -18.203 1 96.81 120 THR A N 1
ATOM 918 C CA . THR A 1 120 ? 4.016 -11.188 -19.453 1 96.81 120 THR A CA 1
ATOM 919 C C . THR A 1 120 ? 4.93 -11.703 -20.562 1 96.81 120 THR A C 1
ATOM 921 O O . THR A 1 120 ? 4.5 -11.859 -21.703 1 96.81 120 THR A O 1
ATOM 924 N N . TYR A 1 121 ? 6.145 -12.016 -20.203 1 95.88 121 TYR A N 1
ATOM 925 C CA . TYR A 1 121 ? 7.121 -12.344 -21.234 1 95.88 121 TYR A CA 1
ATOM 926 C C . TYR A 1 121 ? 7.527 -13.805 -21.156 1 95.88 121 TYR A C 1
ATOM 928 O O . TYR A 1 121 ? 8.297 -14.289 -22 1 95.88 121 TYR A O 1
ATOM 936 N N . GLY A 1 122 ? 7.051 -14.492 -20.172 1 95.38 122 GLY A N 1
ATOM 937 C CA . GLY A 1 122 ? 7.086 -15.945 -20.062 1 95.38 122 GLY A CA 1
ATOM 938 C C . GLY A 1 122 ? 5.719 -16.578 -20.219 1 95.38 122 GLY A C 1
ATOM 939 O O . GLY A 1 122 ? 5.199 -16.672 -21.344 1 95.38 122 GLY A O 1
ATOM 940 N N . ASN A 1 123 ? 5.098 -16.938 -19.125 1 95 123 ASN A N 1
ATOM 941 C CA . ASN A 1 123 ? 3.758 -17.5 -19.016 1 95 123 ASN A CA 1
ATOM 942 C C . ASN A 1 123 ? 3.391 -17.766 -17.547 1 95 123 ASN A C 1
ATOM 944 O O . ASN A 1 123 ? 4.148 -17.422 -16.641 1 95 123 ASN A O 1
ATOM 948 N N . ASP A 1 124 ? 2.248 -18.344 -17.406 1 93.5 124 ASP A N 1
ATOM 949 C CA . ASP A 1 124 ? 1.761 -18.578 -16.062 1 93.5 124 ASP A CA 1
ATOM 950 C C . ASP A 1 124 ? 2.701 -19.516 -15.297 1 93.5 124 ASP A C 1
ATOM 952 O O . ASP A 1 124 ? 2.949 -19.312 -14.102 1 93.5 124 ASP A O 1
ATOM 956 N N . THR A 1 125 ? 3.205 -20.453 -16.016 1 95.81 125 THR A N 1
ATOM 957 C CA . THR A 1 125 ? 4.129 -21.391 -15.398 1 95.81 125 THR A CA 1
ATOM 958 C C . THR A 1 125 ? 5.41 -20.688 -14.961 1 95.81 125 THR A C 1
ATOM 960 O O . THR A 1 125 ? 5.914 -20.938 -13.859 1 95.81 125 THR A O 1
ATOM 963 N N . ALA A 1 126 ? 5.895 -19.828 -15.812 1 98.12 126 ALA A N 1
ATOM 964 C CA . ALA A 1 126 ? 7.09 -19.062 -15.484 1 98.12 126 ALA A CA 1
ATOM 965 C C . ALA A 1 126 ? 6.84 -18.141 -14.289 1 98.12 126 ALA A C 1
ATOM 967 O O . ALA A 1 126 ? 7.711 -17.984 -13.43 1 98.12 126 ALA A O 1
ATOM 968 N N . ALA A 1 127 ? 5.719 -17.547 -14.266 1 98.12 127 ALA A N 1
ATOM 969 C CA . ALA A 1 127 ? 5.375 -16.672 -13.156 1 98.12 127 ALA A CA 1
ATOM 970 C C . ALA A 1 127 ? 5.312 -17.453 -11.844 1 98.12 127 ALA A C 1
ATOM 972 O O . ALA A 1 127 ? 5.805 -16.969 -10.812 1 98.12 127 ALA A O 1
ATOM 973 N N . LEU A 1 128 ? 4.73 -18.609 -11.867 1 97.75 128 LEU A N 1
ATOM 974 C CA . LEU A 1 128 ? 4.676 -19.453 -10.672 1 97.75 128 LEU A CA 1
ATOM 975 C C . LEU A 1 128 ? 6.078 -19.859 -10.227 1 97.75 128 LEU A C 1
ATOM 977 O O . LEU A 1 128 ? 6.383 -19.844 -9.031 1 97.75 128 LEU A O 1
ATOM 981 N N . ARG A 1 129 ? 6.875 -20.234 -11.203 1 98.5 129 ARG A N 1
ATOM 982 C CA . ARG A 1 129 ? 8.266 -20.578 -10.906 1 98.5 129 ARG A CA 1
ATOM 983 C C . ARG A 1 129 ? 8.992 -19.391 -10.273 1 98.5 129 ARG A C 1
ATOM 985 O O . ARG A 1 129 ? 9.75 -19.562 -9.312 1 98.5 129 ARG A O 1
ATOM 992 N N . TYR A 1 130 ? 8.781 -18.234 -10.812 1 98.88 130 TYR A N 1
ATOM 993 C CA . TYR A 1 130 ? 9.383 -17.031 -10.25 1 98.88 130 TYR A CA 1
ATOM 994 C C . TYR A 1 130 ? 8.961 -16.828 -8.797 1 98.88 130 TYR A C 1
ATOM 996 O O . TYR A 1 130 ? 9.789 -16.516 -7.941 1 98.88 130 TYR A O 1
ATOM 1004 N N . MET A 1 131 ? 7.668 -16.969 -8.523 1 98.88 131 MET A N 1
ATOM 1005 C CA . MET A 1 131 ? 7.191 -16.797 -7.156 1 98.88 131 MET A CA 1
ATOM 1006 C C . MET A 1 131 ? 7.797 -17.844 -6.227 1 98.88 131 MET A C 1
ATOM 1008 O O . MET A 1 131 ? 8.141 -17.547 -5.086 1 98.88 131 MET A O 1
ATOM 1012 N N . ASP A 1 132 ? 8.016 -19.094 -6.758 1 98.88 132 ASP A N 1
ATOM 1013 C CA . ASP A 1 132 ? 8.727 -20.109 -6 1 98.88 132 ASP A CA 1
ATOM 1014 C C . ASP A 1 132 ? 10.141 -19.656 -5.648 1 98.88 132 ASP A C 1
ATOM 1016 O O . ASP A 1 132 ? 10.57 -19.781 -4.5 1 98.88 132 ASP A O 1
ATOM 1020 N N . ILE A 1 133 ? 10.812 -19.156 -6.582 1 98.94 133 ILE A N 1
ATOM 1021 C CA . ILE A 1 133 ? 12.188 -18.703 -6.414 1 98.94 133 ILE A CA 1
ATOM 1022 C C . ILE A 1 133 ? 12.234 -17.547 -5.414 1 98.94 133 ILE A C 1
ATOM 1024 O O . ILE A 1 133 ? 13.07 -17.531 -4.508 1 98.94 133 ILE A O 1
ATOM 1028 N N . ALA A 1 134 ? 11.336 -16.609 -5.582 1 98.94 134 ALA A N 1
ATOM 1029 C CA . ALA A 1 134 ? 11.289 -15.43 -4.707 1 98.94 134 ALA A CA 1
ATOM 1030 C C . ALA A 1 134 ? 11.102 -15.844 -3.252 1 98.94 134 ALA A C 1
ATOM 1032 O O . ALA A 1 134 ? 11.797 -15.352 -2.363 1 98.94 134 ALA A O 1
ATOM 1033 N N . PHE A 1 135 ? 10.172 -16.75 -3.016 1 98.94 135 PHE A N 1
ATOM 1034 C CA . PHE A 1 135 ? 9.93 -17.172 -1.642 1 98.94 135 PHE A CA 1
ATOM 1035 C C . PHE A 1 135 ? 11.109 -17.984 -1.113 1 98.94 135 PHE A C 1
ATOM 1037 O O . PHE A 1 135 ? 11.492 -17.844 0.051 1 98.94 135 PHE A O 1
ATOM 1044 N N . ALA A 1 136 ? 11.695 -18.812 -1.955 1 98.81 136 ALA A N 1
ATOM 1045 C CA . ALA A 1 136 ? 12.836 -19.625 -1.54 1 98.81 136 ALA A CA 1
ATOM 1046 C C . ALA A 1 136 ? 14.031 -18.75 -1.185 1 98.81 136 ALA A C 1
ATOM 1048 O O . ALA A 1 136 ? 14.82 -19.078 -0.294 1 98.81 136 ALA A O 1
ATOM 1049 N N . ARG A 1 137 ? 14.156 -17.625 -1.841 1 98.88 137 ARG A N 1
ATOM 1050 C CA . ARG A 1 137 ? 15.328 -16.766 -1.675 1 98.88 137 ARG A CA 1
ATOM 1051 C C . ARG A 1 137 ? 14.945 -15.414 -1.097 1 98.88 137 ARG A C 1
ATOM 1053 O O . ARG A 1 137 ? 15.648 -14.414 -1.307 1 98.88 137 ARG A O 1
ATOM 1060 N N . GLN A 1 138 ? 13.898 -15.359 -0.404 1 98.81 138 GLN A N 1
ATOM 1061 C CA . GLN A 1 138 ? 13.273 -14.133 0.076 1 98.81 138 GLN A CA 1
ATOM 1062 C C . GLN A 1 138 ? 14.25 -13.305 0.911 1 98.81 138 GLN A C 1
ATOM 1064 O O . GLN A 1 138 ? 14.25 -12.078 0.845 1 98.81 138 GLN A O 1
ATOM 1069 N N . ILE A 1 139 ? 15.102 -13.969 1.637 1 98.56 139 ILE A N 1
ATOM 1070 C CA . ILE A 1 139 ? 16.016 -13.305 2.57 1 98.56 139 ILE A CA 1
ATOM 1071 C C . ILE A 1 139 ? 16.938 -12.367 1.808 1 98.56 139 ILE A C 1
ATOM 1073 O O . ILE A 1 139 ? 17.375 -11.344 2.338 1 98.56 139 ILE A O 1
ATOM 1077 N N . GLN A 1 140 ? 17.219 -12.586 0.552 1 98.62 140 GLN A N 1
ATOM 1078 C CA . GLN A 1 140 ? 18.141 -11.805 -0.258 1 98.62 140 GLN A CA 1
ATOM 1079 C C . GLN A 1 140 ? 17.594 -10.406 -0.533 1 98.62 140 GLN A C 1
ATOM 1081 O O . GLN A 1 140 ? 18.344 -9.5 -0.877 1 98.62 140 GLN A O 1
ATOM 1086 N N . VAL A 1 141 ? 16.266 -10.273 -0.387 1 98.62 141 VAL A N 1
ATOM 1087 C CA . VAL A 1 141 ? 15.656 -8.984 -0.698 1 98.62 141 VAL A CA 1
ATOM 1088 C C . VAL A 1 141 ? 14.969 -8.422 0.546 1 98.62 141 VAL A C 1
ATOM 1090 O O . VAL A 1 141 ? 14.133 -7.52 0.448 1 98.62 141 VAL A O 1
ATOM 1093 N N . SER A 1 142 ? 15.297 -8.992 1.716 1 98.38 142 SER A N 1
ATOM 1094 C CA . SER A 1 142 ? 14.75 -8.5 2.973 1 98.38 142 SER A CA 1
ATOM 1095 C C . SER A 1 142 ? 15.234 -7.086 3.271 1 98.38 142 SER A C 1
ATOM 1097 O O . SER A 1 142 ? 16.312 -6.684 2.809 1 98.38 142 SER A O 1
ATOM 1099 N N . ASN A 1 143 ? 14.461 -6.336 4.059 1 97.12 143 ASN A N 1
ATOM 1100 C CA . ASN A 1 143 ? 14.891 -5.008 4.477 1 97.12 143 ASN A CA 1
ATOM 1101 C C . ASN A 1 143 ? 16.266 -5.043 5.129 1 97.12 143 ASN A C 1
ATOM 1103 O O . ASN A 1 143 ? 17.141 -4.234 4.801 1 97.12 143 ASN A O 1
ATOM 1107 N N . GLU A 1 144 ? 16.484 -5.988 5.988 1 95.69 144 GLU A N 1
ATOM 1108 C CA . GLU A 1 144 ? 17.703 -6.074 6.789 1 95.69 144 GLU A CA 1
ATOM 1109 C C . GLU A 1 144 ? 18.922 -6.293 5.906 1 95.69 144 GLU A C 1
ATOM 1111 O O . GLU A 1 144 ? 19.938 -5.598 6.051 1 95.69 144 GLU A O 1
ATOM 1116 N N . LEU A 1 145 ? 18.828 -7.164 4.98 1 97.38 145 LEU A N 1
ATOM 1117 C CA . LEU A 1 145 ? 20.016 -7.547 4.215 1 97.38 145 LEU A CA 1
ATOM 1118 C C . LEU A 1 145 ? 20.266 -6.562 3.076 1 97.38 145 LEU A C 1
ATOM 1120 O O . LEU A 1 145 ? 21.344 -6.559 2.482 1 97.38 145 LEU A O 1
ATOM 1124 N N . THR A 1 146 ? 19.297 -5.684 2.809 1 97.75 146 THR A N 1
ATOM 1125 C CA . THR A 1 146 ? 19.469 -4.832 1.64 1 97.75 146 THR A CA 1
ATOM 1126 C C . THR A 1 146 ? 19.672 -3.377 2.055 1 97.75 146 THR A C 1
ATOM 1128 O O . THR A 1 146 ? 19.625 -2.475 1.216 1 97.75 146 THR A O 1
ATOM 1131 N N . GLN A 1 147 ? 19.875 -3.082 3.299 1 95.12 147 GLN A N 1
ATOM 1132 C CA . GLN A 1 147 ? 20.062 -1.721 3.787 1 95.12 147 GLN A CA 1
ATOM 1133 C C . GLN A 1 147 ? 21.219 -1.03 3.064 1 95.12 147 GLN A C 1
ATOM 1135 O O . GLN A 1 147 ? 21.203 0.188 2.875 1 95.12 147 GLN A O 1
ATOM 1140 N N . GLY A 1 148 ? 22.234 -1.792 2.754 1 96.19 148 GLY A N 1
ATOM 1141 C CA . GLY A 1 148 ? 23.406 -1.246 2.105 1 96.19 148 GLY A CA 1
ATOM 1142 C C . GLY A 1 148 ? 23.406 -1.429 0.599 1 96.19 148 GLY A C 1
ATOM 1143 O O . GLY A 1 148 ? 24.391 -1.114 -0.075 1 96.19 148 GLY A O 1
ATOM 1144 N N . MET A 1 149 ? 22.344 -1.946 0.052 1 97.06 149 MET A N 1
ATOM 1145 C CA . MET A 1 149 ? 22.234 -2.16 -1.389 1 97.06 149 MET A CA 1
ATOM 1146 C C . MET A 1 149 ? 21.516 -0.998 -2.059 1 97.06 149 MET A C 1
ATOM 1148 O O . MET A 1 149 ? 20.625 -0.384 -1.46 1 97.06 149 MET A O 1
ATOM 1152 N N . THR A 1 150 ? 21.922 -0.679 -3.273 1 97.44 150 THR A N 1
ATOM 1153 C CA . THR A 1 150 ? 21.188 0.296 -4.078 1 97.44 150 THR A CA 1
ATOM 1154 C C . THR A 1 150 ? 19.969 -0.346 -4.727 1 97.44 150 THR A C 1
ATOM 1156 O O . THR A 1 150 ? 19.859 -1.572 -4.789 1 97.44 150 THR A O 1
ATOM 1159 N N . TYR A 1 151 ? 19.094 0.515 -5.121 1 95.88 151 TYR A N 1
ATOM 1160 C CA . TYR A 1 151 ? 17.953 0.041 -5.879 1 95.88 151 TYR A CA 1
ATOM 1161 C C . TYR A 1 151 ? 18.391 -0.787 -7.078 1 95.88 151 TYR A C 1
ATOM 1163 O O . TYR A 1 151 ? 17.797 -1.833 -7.367 1 95.88 151 TYR A O 1
ATOM 1171 N N . LYS A 1 152 ? 19.453 -0.379 -7.766 1 95.62 152 LYS A N 1
ATOM 1172 C CA . LYS A 1 152 ? 19.953 -1.064 -8.953 1 95.62 152 LYS A CA 1
ATOM 1173 C C . LYS A 1 152 ? 20.5 -2.445 -8.594 1 95.62 152 LYS A C 1
ATOM 1175 O O . LYS A 1 152 ? 20.375 -3.391 -9.375 1 95.62 152 LYS A O 1
ATOM 1180 N N . ALA A 1 153 ? 21.109 -2.527 -7.469 1 97.38 153 ALA A N 1
ATOM 1181 C CA . ALA A 1 153 ? 21.625 -3.82 -7.031 1 97.38 153 ALA A CA 1
ATOM 1182 C C . ALA A 1 153 ? 20.5 -4.805 -6.766 1 97.38 153 ALA A C 1
ATOM 1184 O O . ALA A 1 153 ? 20.578 -5.98 -7.133 1 97.38 153 ALA A O 1
ATOM 1185 N N . VAL A 1 154 ? 19.438 -4.352 -6.113 1 98 154 VAL A N 1
ATOM 1186 C CA . VAL A 1 154 ? 18.281 -5.191 -5.852 1 98 154 VAL A CA 1
ATOM 1187 C C . VAL A 1 154 ? 17.625 -5.602 -7.172 1 98 154 VAL A C 1
ATOM 1189 O O . VAL A 1 154 ? 17.219 -6.754 -7.34 1 98 154 VAL A O 1
ATOM 1192 N N . GLU A 1 155 ? 17.5 -4.633 -8.078 1 98 155 GLU A N 1
ATOM 1193 C CA . GLU A 1 155 ? 17 -4.938 -9.414 1 98 155 GLU A CA 1
ATOM 1194 C C . GLU A 1 155 ? 17.781 -6.082 -10.055 1 98 155 GLU A C 1
ATOM 1196 O O . GLU A 1 155 ? 17.203 -6.934 -10.734 1 98 155 GLU A O 1
ATOM 1201 N N . GLY A 1 156 ? 19.078 -6.078 -9.859 1 98.19 156 GLY A N 1
ATOM 1202 C CA . GLY A 1 156 ? 19.906 -7.16 -10.367 1 98.19 156 GLY A CA 1
ATOM 1203 C C . GLY A 1 156 ? 19.547 -8.516 -9.789 1 98.19 156 GLY A C 1
ATOM 1204 O O . GLY A 1 156 ? 19.516 -9.516 -10.516 1 98.19 156 GLY A O 1
ATOM 1205 N N . VAL A 1 157 ? 19.281 -8.594 -8.508 1 98.75 157 VAL A N 1
ATOM 1206 C CA . VAL A 1 157 ? 18.859 -9.828 -7.848 1 98.75 157 VAL A CA 1
ATOM 1207 C C . VAL A 1 157 ? 17.547 -10.32 -8.461 1 98.75 157 VAL A C 1
ATOM 1209 O O . VAL A 1 157 ? 17.438 -11.492 -8.828 1 98.75 157 VAL A O 1
ATOM 1212 N N . VAL A 1 158 ? 16.641 -9.438 -8.656 1 98.88 158 VAL A N 1
ATOM 1213 C CA . VAL A 1 158 ? 15.32 -9.773 -9.195 1 98.88 158 VAL A CA 1
ATOM 1214 C C . VAL A 1 158 ? 15.453 -10.219 -10.648 1 98.88 158 VAL A C 1
ATOM 1216 O O . VAL A 1 158 ? 14.805 -11.188 -11.07 1 98.88 158 VAL A O 1
ATOM 1219 N N . ALA A 1 159 ? 16.344 -9.516 -11.383 1 98.88 159 ALA A N 1
ATOM 1220 C CA . ALA A 1 159 ? 16.578 -9.883 -12.773 1 98.88 159 ALA A CA 1
ATOM 1221 C C . ALA A 1 159 ? 17.109 -11.305 -12.883 1 98.88 159 ALA A C 1
ATOM 1223 O O . ALA A 1 159 ? 16.719 -12.047 -13.789 1 98.88 159 ALA A O 1
ATOM 1224 N N . ALA A 1 160 ? 17.938 -11.68 -12.008 1 98.88 160 ALA A N 1
ATOM 1225 C CA . ALA A 1 160 ? 18.469 -13.039 -12.008 1 98.88 160 ALA A CA 1
ATOM 1226 C C . ALA A 1 160 ? 17.359 -14.062 -11.75 1 98.88 160 ALA A C 1
ATOM 1228 O O . ALA A 1 160 ? 17.344 -15.117 -12.383 1 98.88 160 ALA A O 1
ATOM 1229 N N . TRP A 1 161 ? 16.5 -13.789 -10.797 1 98.88 161 TRP A N 1
ATOM 1230 C CA . TRP A 1 161 ? 15.383 -14.688 -10.5 1 98.88 161 TRP A CA 1
ATOM 1231 C C . TRP A 1 161 ? 14.477 -14.836 -11.719 1 98.88 161 TRP A C 1
ATOM 1233 O O . TRP A 1 161 ? 14.039 -15.945 -12.039 1 98.88 161 TRP A O 1
ATOM 1243 N N . VAL A 1 162 ? 14.195 -13.68 -12.422 1 98.88 162 VAL A N 1
ATOM 1244 C CA . VAL A 1 162 ? 13.336 -13.711 -13.609 1 98.88 162 VAL A CA 1
ATOM 1245 C C . VAL A 1 162 ? 14.016 -14.516 -14.719 1 98.88 162 VAL A C 1
ATOM 1247 O O . VAL A 1 162 ? 13.367 -15.305 -15.398 1 98.88 162 VAL A O 1
ATOM 1250 N N . GLN A 1 163 ? 15.281 -14.273 -14.859 1 98.88 163 GLN A N 1
ATOM 1251 C CA . GLN A 1 163 ? 16.031 -15.055 -15.836 1 98.88 163 GLN A CA 1
ATOM 1252 C C . GLN A 1 163 ? 15.906 -16.547 -15.562 1 98.88 163 GLN A C 1
ATOM 1254 O O . GLN A 1 163 ? 15.664 -17.328 -16.484 1 98.88 163 GLN A O 1
ATOM 1259 N N . GLU A 1 164 ? 16.094 -16.953 -14.398 1 98.75 164 GLU A N 1
ATOM 1260 C CA . GLU A 1 164 ? 16 -18.359 -14.023 1 98.75 164 GLU A CA 1
ATOM 1261 C C . GLU A 1 164 ? 14.609 -18.906 -14.297 1 98.75 164 GLU A C 1
ATOM 1263 O O . GLU A 1 164 ? 14.461 -20.047 -14.734 1 98.75 164 GLU A O 1
ATOM 1268 N N . ALA A 1 165 ? 13.602 -18.125 -14.086 1 98.69 165 ALA A N 1
ATOM 1269 C CA . ALA A 1 165 ? 12.211 -18.562 -14.203 1 98.69 165 ALA A CA 1
ATOM 1270 C C . ALA A 1 165 ? 11.773 -18.625 -15.656 1 98.69 165 ALA A C 1
ATOM 1272 O O . ALA A 1 165 ? 10.898 -19.422 -16.016 1 98.69 165 ALA A O 1
ATOM 1273 N N . THR A 1 166 ? 12.32 -17.766 -16.562 1 98.44 166 THR A N 1
ATOM 1274 C CA . THR A 1 166 ? 11.766 -17.578 -17.891 1 98.44 166 THR A CA 1
ATOM 1275 C C . THR A 1 166 ? 12.75 -18.016 -18.969 1 98.44 166 THR A C 1
ATOM 1277 O O . THR A 1 166 ? 12.375 -18.219 -20.125 1 98.44 166 THR A O 1
ATOM 1280 N N . GLY A 1 167 ? 14 -17.984 -18.641 1 98.31 167 GLY A N 1
ATOM 1281 C CA . GLY A 1 167 ? 15.031 -18.234 -19.625 1 98.31 167 GLY A CA 1
ATOM 1282 C C . GLY A 1 167 ? 15.43 -16.984 -20.406 1 98.31 167 GLY A C 1
ATOM 1283 O O . GLY A 1 167 ? 16.344 -17.031 -21.219 1 98.31 167 GLY A O 1
ATOM 1284 N N . LEU A 1 168 ? 14.867 -15.867 -20.125 1 98.19 168 LEU A N 1
ATOM 1285 C CA . LEU A 1 168 ? 15.211 -14.617 -20.812 1 98.19 168 LEU A CA 1
ATOM 1286 C C . LEU A 1 168 ? 16.609 -14.156 -20.406 1 98.19 168 LEU A C 1
ATOM 1288 O O . LEU A 1 168 ? 17.047 -14.383 -19.281 1 98.19 168 LEU A O 1
ATOM 1292 N N . GLU A 1 169 ? 17.203 -13.453 -21.312 1 98.12 169 GLU A N 1
ATOM 1293 C CA . GLU A 1 169 ? 18.5 -12.867 -20.984 1 98.12 169 GLU A CA 1
ATOM 1294 C C . GLU A 1 169 ? 18.375 -11.773 -19.938 1 98.12 169 GLU A C 1
ATOM 1296 O O . GLU A 1 169 ? 17.422 -10.984 -19.953 1 98.12 169 GLU A O 1
ATOM 1301 N N . ARG A 1 170 ? 19.422 -11.703 -19.109 1 96.94 170 ARG A N 1
ATOM 1302 C CA . ARG A 1 170 ? 19.375 -10.805 -17.953 1 96.94 170 ARG A CA 1
ATOM 1303 C C . ARG A 1 170 ? 19.188 -9.359 -18.391 1 96.94 170 ARG A C 1
ATOM 1305 O O . ARG A 1 170 ? 18.422 -8.609 -17.766 1 96.94 170 ARG A O 1
ATOM 1312 N N . GLU A 1 171 ? 19.875 -8.938 -19.453 1 96.69 171 GLU A N 1
ATOM 1313 C CA . GLU A 1 171 ? 19.781 -7.555 -19.906 1 96.69 171 GLU A CA 1
ATOM 1314 C C . GLU A 1 171 ? 18.391 -7.246 -20.453 1 96.69 171 GLU A C 1
ATOM 1316 O O . GLU A 1 171 ? 17.891 -6.133 -20.281 1 96.69 171 GLU A O 1
ATOM 1321 N N . VAL A 1 172 ? 17.812 -8.234 -21.109 1 98.19 172 VAL A N 1
ATOM 1322 C CA . VAL A 1 172 ? 16.438 -8.102 -21.578 1 98.19 172 VAL A CA 1
ATOM 1323 C C . VAL A 1 172 ? 15.492 -7.938 -20.391 1 98.19 172 VAL A C 1
ATOM 1325 O O . VAL A 1 172 ? 14.625 -7.059 -20.375 1 98.19 172 VAL A O 1
ATOM 1328 N N . VAL A 1 173 ? 15.711 -8.742 -19.391 1 98.69 173 VAL A N 1
ATOM 1329 C CA . VAL A 1 173 ? 14.875 -8.695 -18.203 1 98.69 173 VAL A CA 1
ATOM 1330 C C . VAL A 1 173 ? 14.977 -7.316 -17.547 1 98.69 173 VAL A C 1
ATOM 1332 O O . VAL A 1 173 ? 13.969 -6.723 -17.156 1 98.69 173 VAL A O 1
ATOM 1335 N N . ARG A 1 174 ? 16.172 -6.797 -17.406 1 97.69 174 ARG A N 1
ATOM 1336 C CA . ARG A 1 174 ? 16.375 -5.5 -16.766 1 97.69 174 ARG A CA 1
ATOM 1337 C C . ARG A 1 174 ? 15.641 -4.398 -17.516 1 97.69 174 ARG A C 1
ATOM 1339 O O . ARG A 1 174 ? 15.031 -3.52 -16.906 1 97.69 174 ARG A O 1
ATOM 1346 N N . ARG A 1 175 ? 15.664 -4.477 -18.859 1 97.88 175 ARG A N 1
ATOM 1347 C CA . ARG A 1 175 ? 14.93 -3.504 -19.656 1 97.88 175 ARG A CA 1
ATOM 1348 C C . ARG A 1 175 ? 13.43 -3.633 -19.438 1 97.88 175 ARG A C 1
ATOM 1350 O O . ARG A 1 175 ? 12.727 -2.627 -19.312 1 97.88 175 ARG A O 1
ATOM 1357 N N . LYS A 1 176 ? 12.969 -4.855 -19.359 1 98.44 176 LYS A N 1
ATOM 1358 C CA . LYS A 1 176 ? 11.539 -5.098 -19.172 1 98.44 176 LYS A CA 1
ATOM 1359 C C . LYS A 1 176 ? 11.078 -4.602 -17.812 1 98.44 176 LYS A C 1
ATOM 1361 O O . LYS A 1 176 ? 9.969 -4.082 -17.672 1 98.44 176 LYS A O 1
ATOM 1366 N N . LEU A 1 177 ? 11.93 -4.758 -16.797 1 98.25 177 LEU A N 1
ATOM 1367 C CA . LEU A 1 177 ? 11.602 -4.297 -15.453 1 98.25 177 LEU A CA 1
ATOM 1368 C C . LEU A 1 177 ? 11.398 -2.785 -15.43 1 98.25 177 LEU A C 1
ATOM 1370 O O . LEU A 1 177 ? 10.734 -2.256 -14.539 1 98.25 177 LEU A O 1
ATOM 1374 N N . GLN A 1 178 ? 11.93 -2.072 -16.375 1 96.56 178 GLN A N 1
ATOM 1375 C CA . GLN A 1 178 ? 11.867 -0.615 -16.391 1 96.56 178 GLN A CA 1
ATOM 1376 C C . GLN A 1 178 ? 10.734 -0.125 -17.281 1 96.56 178 GLN A C 1
ATOM 1378 O O . GLN A 1 178 ? 10.5 1.081 -17.391 1 96.56 178 GLN A O 1
ATOM 1383 N N . GLU A 1 179 ? 10.023 -1.035 -17.906 1 97.19 179 GLU A N 1
ATOM 1384 C CA . GLU A 1 179 ? 8.938 -0.66 -18.812 1 97.19 179 GLU A CA 1
ATOM 1385 C C . GLU A 1 179 ? 7.754 -0.083 -18.047 1 97.19 179 GLU A C 1
ATOM 1387 O O . GLU A 1 179 ? 7.387 -0.597 -16.984 1 97.19 179 GLU A O 1
ATOM 1392 N N . GLY A 1 180 ? 7.172 0.932 -18.625 1 96.44 180 GLY A N 1
ATOM 1393 C CA . GLY A 1 180 ? 6.02 1.577 -18.016 1 96.44 180 GLY A CA 1
ATOM 1394 C C . GLY A 1 180 ? 4.844 0.638 -17.812 1 96.44 180 GLY A C 1
ATOM 1395 O O . GLY A 1 180 ? 4.145 0.718 -16.797 1 96.44 180 GLY A O 1
ATOM 1396 N N . GLY A 1 181 ? 4.656 -0.217 -18.781 1 96.44 181 GLY A N 1
ATOM 1397 C CA . GLY A 1 181 ? 3.559 -1.164 -18.688 1 96.44 181 GLY A CA 1
ATOM 1398 C C . GLY A 1 181 ? 3.68 -2.109 -17.5 1 96.44 181 GLY A C 1
ATOM 1399 O O . GLY A 1 181 ? 2.676 -2.486 -16.891 1 96.44 181 GLY A O 1
ATOM 1400 N N . VAL A 1 182 ? 4.902 -2.523 -17.172 1 97.88 182 VAL A N 1
ATOM 1401 C CA . VAL A 1 182 ? 5.141 -3.4 -16.031 1 97.88 182 VAL A CA 1
ATOM 1402 C C . VAL A 1 182 ? 4.836 -2.656 -14.727 1 97.88 182 VAL A C 1
ATOM 1404 O O . VAL A 1 182 ? 4.145 -3.182 -13.852 1 97.88 182 VAL A O 1
ATOM 1407 N N . GLU A 1 183 ? 5.332 -1.452 -14.625 1 97.25 183 GLU A N 1
ATOM 1408 C CA . GLU A 1 183 ? 5.035 -0.623 -13.461 1 97.25 183 GLU A CA 1
ATOM 1409 C C . GLU A 1 183 ? 3.533 -0.42 -13.297 1 97.25 183 GLU A C 1
ATOM 1411 O O . GLU A 1 183 ? 3 -0.565 -12.195 1 97.25 183 GLU A O 1
ATOM 1416 N N . GLU A 1 184 ? 2.879 -0.094 -14.336 1 96.56 184 GLU A N 1
ATOM 1417 C CA . GLU A 1 184 ? 1.441 0.163 -14.305 1 96.56 184 GLU A CA 1
ATOM 1418 C C . GLU A 1 184 ? 0.669 -1.073 -13.852 1 96.56 184 GLU A C 1
ATOM 1420 O O . GLU A 1 184 ? -0.287 -0.965 -13.078 1 96.56 184 GLU A O 1
ATOM 1425 N N . ALA A 1 185 ? 1.082 -2.221 -14.336 1 96.56 185 ALA A N 1
ATOM 1426 C CA . ALA A 1 185 ? 0.405 -3.459 -13.961 1 96.56 185 ALA A CA 1
ATOM 1427 C C . ALA A 1 185 ? 0.467 -3.686 -12.453 1 96.56 185 ALA A C 1
ATOM 1429 O O . ALA A 1 185 ? -0.532 -4.055 -11.836 1 96.56 185 ALA A O 1
ATOM 1430 N N . VAL A 1 186 ? 1.638 -3.443 -11.852 1 98.06 186 VAL A N 1
ATOM 1431 C CA . VAL A 1 186 ? 1.783 -3.635 -10.414 1 98.06 186 VAL A CA 1
ATOM 1432 C C . VAL A 1 186 ? 0.991 -2.564 -9.664 1 98.06 186 VAL A C 1
ATOM 1434 O O . VAL A 1 186 ? 0.333 -2.855 -8.664 1 98.06 186 VAL A O 1
ATOM 1437 N N . ARG A 1 187 ? 1.017 -1.314 -10.164 1 97.44 187 ARG A N 1
ATOM 1438 C CA . ARG A 1 187 ? 0.252 -0.234 -9.547 1 97.44 187 ARG A CA 1
ATOM 1439 C C . ARG A 1 187 ? -1.24 -0.549 -9.555 1 97.44 187 ARG A C 1
ATOM 1441 O O . ARG A 1 187 ? -1.925 -0.339 -8.547 1 97.44 187 ARG A O 1
ATOM 1448 N N . PHE A 1 188 ? -1.689 -1.064 -10.648 1 95.31 188 PHE A N 1
ATOM 1449 C CA . PHE A 1 188 ? -3.115 -1.348 -10.773 1 95.31 188 PHE A CA 1
ATOM 1450 C C . PHE A 1 188 ? -3.51 -2.525 -9.891 1 95.31 188 PHE A C 1
ATOM 1452 O O . PHE A 1 188 ? -4.598 -2.535 -9.305 1 95.31 188 PHE A O 1
ATOM 1459 N N . SER A 1 189 ? -2.625 -3.504 -9.867 1 97.06 189 SER A N 1
ATOM 1460 C CA . SER A 1 189 ? -2.879 -4.602 -8.938 1 97.06 189 SER A CA 1
ATOM 1461 C C . SER A 1 189 ? -2.996 -4.098 -7.5 1 97.06 189 SER A C 1
ATOM 1463 O O . SER A 1 189 ? -3.895 -4.508 -6.766 1 97.06 189 SER A O 1
ATOM 1465 N N . PHE A 1 190 ? -2.135 -3.227 -7.102 1 97.94 190 PHE A N 1
ATOM 1466 C CA . PHE A 1 190 ? -2.154 -2.617 -5.777 1 97.94 190 PHE A CA 1
ATOM 1467 C C . PHE A 1 190 ? -3.465 -1.876 -5.543 1 97.94 190 PHE A C 1
ATOM 1469 O O . PHE A 1 190 ? -4.117 -2.07 -4.516 1 97.94 190 PHE A O 1
ATOM 1476 N N . LYS A 1 191 ? -3.848 -1.072 -6.465 1 96.38 191 LYS A N 1
ATOM 1477 C CA . LYS A 1 191 ? -5.078 -0.292 -6.348 1 96.38 191 LYS A CA 1
ATOM 1478 C C . LYS A 1 191 ? -6.297 -1.202 -6.25 1 96.38 191 LYS A C 1
ATOM 1480 O O . LYS A 1 191 ? -7.199 -0.957 -5.445 1 96.38 191 LYS A O 1
ATOM 1485 N N . TYR A 1 192 ? -6.285 -2.221 -7.082 1 95.38 192 TYR A N 1
ATOM 1486 C CA . TYR A 1 192 ? -7.359 -3.209 -7.062 1 95.38 192 TYR A CA 1
ATOM 1487 C C . TYR A 1 192 ? -7.508 -3.822 -5.672 1 95.38 192 TYR A C 1
ATOM 1489 O O . TYR A 1 192 ? -8.625 -4 -5.184 1 95.38 192 TYR A O 1
ATOM 1497 N N . ALA A 1 193 ? -6.406 -4.098 -5.074 1 96.81 193 ALA A N 1
ATOM 1498 C CA . ALA A 1 193 ? -6.391 -4.719 -3.752 1 96.81 193 ALA A CA 1
ATOM 1499 C C . ALA A 1 193 ? -6.914 -3.76 -2.688 1 96.81 193 ALA A C 1
ATOM 1501 O O . ALA A 1 193 ? -7.75 -4.133 -1.863 1 96.81 193 ALA A O 1
ATOM 1502 N N . THR A 1 194 ? -6.469 -2.533 -2.711 1 95.88 194 THR A N 1
ATOM 1503 C CA . THR A 1 194 ? -6.832 -1.596 -1.652 1 95.88 194 THR A CA 1
ATOM 1504 C C . THR A 1 194 ? -8.32 -1.261 -1.714 1 95.88 194 THR A C 1
ATOM 1506 O O . THR A 1 194 ? -8.969 -1.111 -0.678 1 95.88 194 THR A O 1
ATOM 1509 N N . ILE A 1 195 ? -8.875 -1.165 -2.887 1 92.38 195 ILE A N 1
ATOM 1510 C CA . ILE A 1 195 ? -10.289 -0.86 -3.043 1 92.38 195 ILE A CA 1
ATOM 1511 C C . ILE A 1 195 ? -11.133 -1.979 -2.43 1 92.38 195 ILE A C 1
ATOM 1513 O O . ILE A 1 195 ? -12.281 -1.759 -2.037 1 92.38 195 ILE A O 1
ATOM 1517 N N . ARG A 1 196 ? -10.531 -3.082 -2.256 1 92.06 196 ARG A N 1
ATOM 1518 C CA . ARG A 1 196 ? -11.195 -4.242 -1.678 1 92.06 196 ARG A CA 1
ATOM 1519 C C . ARG A 1 196 ? -10.812 -4.426 -0.214 1 92.06 196 ARG A C 1
ATOM 1521 O O . ARG A 1 196 ? -11 -5.5 0.355 1 92.06 196 ARG A O 1
ATOM 1528 N N . SER A 1 197 ? -10.156 -3.508 0.276 1 93.06 197 SER A N 1
ATOM 1529 C CA . SER A 1 197 ? -9.836 -3.402 1.696 1 93.06 197 SER A CA 1
ATOM 1530 C C . SER A 1 197 ? -8.727 -4.367 2.088 1 93.06 197 SER A C 1
ATOM 1532 O O . SER A 1 197 ? -8.633 -4.785 3.246 1 93.06 197 SER A O 1
ATOM 1534 N N . ILE A 1 198 ? -7.98 -4.805 1.128 1 96.81 198 ILE A N 1
ATOM 1535 C CA . ILE A 1 198 ? -6.777 -5.574 1.436 1 96.81 198 ILE A CA 1
ATOM 1536 C C . ILE A 1 198 ? -5.758 -4.684 2.139 1 96.81 198 ILE A C 1
ATOM 1538 O O . ILE A 1 198 ? -5.418 -3.607 1.641 1 96.81 198 ILE A O 1
ATOM 1542 N N . PHE A 1 199 ? -5.293 -5.125 3.305 1 96.25 199 PHE A N 1
ATOM 1543 C CA . PHE A 1 199 ? -4.422 -4.25 4.082 1 96.25 199 PHE A CA 1
ATOM 1544 C C . PHE A 1 199 ? -3.145 -4.977 4.48 1 96.25 199 PHE A C 1
ATOM 1546 O O . PHE A 1 199 ? -2.246 -4.379 5.078 1 96.25 199 PHE A O 1
ATOM 1553 N N . GLY A 1 200 ? -3.061 -6.219 4.168 1 97.38 200 GLY A N 1
ATOM 1554 C CA . GLY A 1 200 ? -1.933 -7.078 4.496 1 97.38 200 GLY A CA 1
ATOM 1555 C C . GLY A 1 200 ? -1.828 -8.297 3.592 1 97.38 200 GLY A C 1
ATOM 1556 O O . GLY A 1 200 ? -2.613 -8.445 2.656 1 97.38 200 GLY A O 1
ATOM 1557 N N . THR A 1 201 ? -0.761 -9.102 3.848 1 98.38 201 THR A N 1
ATOM 1558 C CA . THR A 1 201 ? -0.587 -10.297 3.025 1 98.38 201 THR A CA 1
ATOM 1559 C C . THR A 1 201 ? -0.165 -11.484 3.883 1 98.38 201 THR A C 1
ATOM 1561 O O . THR A 1 201 ? 0.48 -11.312 4.918 1 98.38 201 THR A O 1
ATOM 1564 N N . PRO A 1 202 ? -0.555 -12.664 3.547 1 98.56 202 PRO A N 1
ATOM 1565 C CA . PRO A 1 202 ? -1.546 -12.914 2.498 1 98.56 202 PRO A CA 1
ATOM 1566 C C . PRO A 1 202 ? -2.975 -12.633 2.955 1 98.56 202 PRO A C 1
ATOM 1568 O O . PRO A 1 202 ? -3.275 -12.734 4.148 1 98.56 202 PRO A O 1
ATOM 1571 N N . MET A 1 203 ? -3.713 -12.133 2.082 1 98.25 203 MET A N 1
ATOM 1572 C CA . MET A 1 203 ? -5.16 -12.055 2.277 1 98.25 203 MET A CA 1
ATOM 1573 C C . MET A 1 203 ? -5.898 -12.719 1.119 1 98.25 203 MET A C 1
ATOM 1575 O O . MET A 1 203 ? -5.348 -12.859 0.026 1 98.25 203 MET A O 1
ATOM 1579 N N . PHE A 1 204 ? -7.141 -13.117 1.366 1 97.94 204 PHE A N 1
ATOM 1580 C CA . PHE A 1 204 ? -7.859 -13.953 0.411 1 97.94 204 PHE A CA 1
ATOM 1581 C C . PHE A 1 204 ? -9.297 -13.469 0.241 1 97.94 204 PHE A C 1
ATOM 1583 O O . PHE A 1 204 ? -9.945 -13.086 1.215 1 97.94 204 PHE A O 1
ATOM 1590 N N . VAL A 1 205 ? -9.742 -13.484 -0.934 1 96.38 205 VAL A N 1
ATOM 1591 C CA . VAL A 1 205 ? -11.125 -13.203 -1.296 1 96.38 205 VAL A CA 1
ATOM 1592 C C . VAL A 1 205 ? -11.719 -14.406 -2.029 1 96.38 205 VAL A C 1
ATOM 1594 O O . VAL A 1 205 ? -11.133 -14.898 -2.996 1 96.38 205 VAL A O 1
ATOM 1597 N N . ILE A 1 206 ? -12.805 -14.938 -1.523 1 95.06 206 ILE A N 1
ATOM 1598 C CA . ILE A 1 206 ? -13.516 -16.031 -2.156 1 95.06 206 ILE A CA 1
ATOM 1599 C C . ILE A 1 206 ? -14.891 -15.562 -2.613 1 95.06 206 ILE A C 1
ATOM 1601 O O . ILE A 1 206 ? -15.688 -15.07 -1.808 1 95.06 206 ILE A O 1
ATOM 1605 N N . ASN A 1 207 ? -15.125 -15.688 -3.902 1 92.38 207 ASN A N 1
ATOM 1606 C CA . ASN A 1 207 ? -16.375 -15.227 -4.484 1 92.38 207 ASN A CA 1
ATOM 1607 C C . ASN A 1 207 ? -16.719 -13.812 -4.035 1 92.38 207 ASN A C 1
ATOM 1609 O O . ASN A 1 207 ? -17.812 -13.555 -3.541 1 92.38 207 ASN A O 1
ATOM 1613 N N . GLN A 1 208 ? -15.742 -12.953 -4.031 1 90.5 208 GLN A N 1
ATOM 1614 C CA . GLN A 1 208 ? -15.852 -11.516 -3.838 1 90.5 208 GLN A CA 1
ATOM 1615 C C . GLN A 1 208 ? -16 -11.164 -2.359 1 90.5 208 GLN A C 1
ATOM 1617 O O . GLN A 1 208 ? -16.203 -10 -2.008 1 90.5 208 GLN A O 1
ATOM 1622 N N . MET A 1 209 ? -15.836 -12.141 -1.575 1 92.62 209 MET A N 1
ATOM 1623 C CA . MET A 1 209 ? -15.93 -11.898 -0.139 1 92.62 209 MET A CA 1
ATOM 1624 C C . MET A 1 209 ? -14.57 -12.062 0.531 1 92.62 209 MET A C 1
ATOM 1626 O O . MET A 1 209 ? -13.922 -13.094 0.368 1 92.62 209 MET A O 1
ATOM 1630 N N . LEU A 1 210 ? -14.156 -11.07 1.219 1 94.06 210 LEU A N 1
ATOM 1631 C CA . LEU A 1 210 ? -12.945 -11.18 2.021 1 94.06 210 LEU A CA 1
ATOM 1632 C C . LEU A 1 210 ? -13.086 -12.273 3.072 1 94.06 210 LEU A C 1
ATOM 1634 O O . LEU A 1 210 ? -14.125 -12.383 3.723 1 94.06 210 LEU A O 1
ATOM 1638 N N . VAL A 1 211 ? -12.062 -13.094 3.256 1 95 211 VAL A N 1
ATOM 1639 C CA . VAL A 1 211 ? -12.078 -14.203 4.199 1 95 211 VAL A CA 1
ATOM 1640 C C . VAL A 1 211 ? -11.047 -13.969 5.297 1 95 211 VAL A C 1
ATOM 1642 O O . VAL A 1 211 ? -9.93 -14.492 5.227 1 95 211 VAL A O 1
ATOM 1645 N N . PRO A 1 212 ? -11.422 -13.375 6.336 1 88.81 212 PRO A N 1
ATOM 1646 C CA . PRO A 1 212 ? -10.453 -13.031 7.383 1 88.81 212 PRO A CA 1
ATOM 1647 C C . PRO A 1 212 ? -9.938 -14.258 8.125 1 88.81 212 PRO A C 1
ATOM 1649 O O . PRO A 1 212 ? -8.898 -14.18 8.797 1 88.81 212 PRO A O 1
ATOM 1652 N N . GLY A 1 213 ? -10.625 -15.328 7.961 1 92.75 213 GLY A N 1
ATOM 1653 C CA . GLY A 1 213 ? -10.227 -16.531 8.68 1 92.75 213 GLY A CA 1
ATOM 1654 C C . GLY A 1 213 ? -9.07 -17.266 8.023 1 92.75 213 GLY A C 1
ATOM 1655 O O . GLY A 1 213 ? -8.5 -18.188 8.609 1 92.75 213 GLY A O 1
ATOM 1656 N N . LEU A 1 214 ? -8.727 -16.953 6.844 1 95.5 214 LEU A N 1
ATOM 1657 C CA . LEU A 1 214 ? -7.57 -17.516 6.156 1 95.5 214 LEU A CA 1
ATOM 1658 C C . LEU A 1 214 ? -6.406 -16.531 6.172 1 95.5 214 LEU A C 1
ATOM 1660 O O . LEU A 1 214 ? -6.57 -15.352 5.816 1 95.5 214 LEU A O 1
ATOM 1664 N N . ASP A 1 215 ? -5.25 -17.047 6.641 1 94.75 215 ASP A N 1
ATOM 1665 C CA . ASP A 1 215 ? -4.07 -16.188 6.742 1 94.75 215 ASP A CA 1
ATOM 1666 C C . ASP A 1 215 ? -2.787 -16.984 6.582 1 94.75 215 ASP A C 1
ATOM 1668 O O . ASP A 1 215 ? -2.805 -18.094 6.027 1 94.75 215 ASP A O 1
ATOM 1672 N N . GLY A 1 216 ? -1.645 -16.391 6.953 1 94.12 216 GLY A N 1
ATOM 1673 C CA . GLY A 1 216 ? -0.342 -17 6.746 1 94.12 216 GLY A CA 1
ATOM 1674 C C . GLY A 1 216 ? -0.146 -18.281 7.547 1 94.12 216 GLY A C 1
ATOM 1675 O O . GLY A 1 216 ? 0.732 -19.078 7.238 1 94.12 216 GLY A O 1
ATOM 1676 N N . GLY A 1 217 ? -0.981 -18.469 8.523 1 95.5 217 GLY A N 1
ATOM 1677 C CA . GLY A 1 217 ? -0.852 -19.641 9.375 1 95.5 217 GLY A CA 1
ATOM 1678 C C . GLY A 1 217 ? -1.885 -20.719 9.086 1 95.5 217 GLY A C 1
ATOM 1679 O O . GLY A 1 217 ? -1.891 -21.766 9.727 1 95.5 217 GLY A O 1
ATOM 1680 N N . SER A 1 218 ? -2.717 -20.469 8.141 1 96.62 218 SER A N 1
ATOM 1681 C CA . SER A 1 218 ? -3.787 -21.422 7.82 1 96.62 218 SER A CA 1
ATOM 1682 C C . SER A 1 218 ? -3.236 -22.672 7.168 1 96.62 218 SER A C 1
ATOM 1684 O O . SER A 1 218 ? -2.318 -22.609 6.352 1 96.62 218 SER A O 1
ATOM 1686 N N . ASP A 1 219 ? -3.838 -23.781 7.555 1 96.81 219 ASP A N 1
ATOM 1687 C CA . ASP A 1 219 ? -3.471 -25.047 6.926 1 96.81 219 ASP A CA 1
ATOM 1688 C C . ASP A 1 219 ? -4.547 -25.5 5.945 1 96.81 219 ASP A C 1
ATOM 1690 O O . ASP A 1 219 ? -5.504 -24.766 5.68 1 96.81 219 ASP A O 1
ATOM 1694 N N . VAL A 1 220 ? -4.355 -26.719 5.363 1 96.56 220 VAL A N 1
ATOM 1695 C CA . VAL A 1 220 ? -5.238 -27.234 4.316 1 96.56 220 VAL A CA 1
ATOM 1696 C C . VAL A 1 220 ? -6.648 -27.406 4.875 1 96.56 220 VAL A C 1
ATOM 1698 O O . VAL A 1 220 ? -7.633 -27.156 4.18 1 96.56 220 VAL A O 1
ATOM 1701 N N . MET A 1 221 ? -6.738 -27.812 6.078 1 96 221 MET A N 1
ATOM 1702 C CA . MET A 1 221 ? -8.047 -28.016 6.691 1 96 221 MET A CA 1
ATOM 1703 C C . MET A 1 221 ? -8.805 -26.703 6.836 1 96 221 MET A C 1
ATOM 1705 O O . MET A 1 221 ? -10.023 -26.656 6.66 1 96 221 MET A O 1
ATOM 1709 N N . ASP A 1 222 ? -8.086 -25.688 7.207 1 96.75 222 ASP A N 1
ATOM 1710 C CA . ASP A 1 222 ? -8.695 -24.359 7.27 1 96.75 222 ASP A CA 1
ATOM 1711 C C . ASP A 1 222 ? -9.305 -23.969 5.922 1 96.75 222 ASP A C 1
ATOM 1713 O O . ASP A 1 222 ? -10.422 -23.453 5.867 1 96.75 222 ASP A O 1
ATOM 1717 N N . TRP A 1 223 ? -8.602 -24.234 4.871 1 96.88 223 TRP A N 1
ATOM 1718 C CA . TRP A 1 223 ? -9.078 -23.922 3.523 1 96.88 223 TRP A CA 1
ATOM 1719 C C . TRP A 1 223 ? -10.312 -24.75 3.184 1 96.88 223 TRP A C 1
ATOM 1721 O O . TRP A 1 223 ? -11.266 -24.25 2.584 1 96.88 223 TRP A O 1
ATOM 1731 N N . GLU A 1 224 ? -10.312 -25.969 3.518 1 94.19 224 GLU A N 1
ATOM 1732 C CA . GLU A 1 224 ? -11.422 -26.859 3.223 1 94.19 224 GLU A CA 1
ATOM 1733 C C . GLU A 1 224 ? -12.711 -26.375 3.877 1 94.19 224 GLU A C 1
ATOM 1735 O O . GLU A 1 224 ? -13.797 -26.547 3.32 1 94.19 224 GLU A O 1
ATOM 1740 N N . GLU A 1 225 ? -12.562 -25.812 4.984 1 94.25 225 GLU A N 1
ATOM 1741 C CA . GLU A 1 225 ? -13.734 -25.297 5.691 1 94.25 225 GLU A CA 1
ATOM 1742 C C . GLU A 1 225 ? -14.469 -24.25 4.859 1 94.25 225 GLU A C 1
ATOM 1744 O O . GLU A 1 225 ? -15.688 -24.125 4.934 1 94.25 225 GLU A O 1
ATOM 1749 N N . TYR A 1 226 ? -13.742 -23.531 4.094 1 93.81 226 TYR A N 1
ATOM 1750 C CA . TYR A 1 226 ? -14.344 -22.484 3.279 1 93.81 226 TYR A CA 1
ATOM 1751 C C . TYR A 1 226 ? -14.719 -23.016 1.9 1 93.81 226 TYR A C 1
ATOM 1753 O O . TYR A 1 226 ? -15.766 -22.641 1.352 1 93.81 226 TYR A O 1
ATOM 1761 N N . LEU A 1 227 ? -13.938 -23.891 1.304 1 93.94 227 LEU A N 1
ATOM 1762 C CA . LEU A 1 227 ? -14.102 -24.266 -0.096 1 93.94 227 LEU A CA 1
ATOM 1763 C C . LEU A 1 227 ? -15.086 -25.422 -0.234 1 93.94 227 LEU A C 1
ATOM 1765 O O . LEU A 1 227 ? -15.883 -25.453 -1.174 1 93.94 227 LEU A O 1
ATOM 1769 N N . ALA A 1 228 ? -15.164 -26.344 0.653 1 91.75 228 ALA A N 1
ATOM 1770 C CA . ALA A 1 228 ? -15.953 -27.562 0.532 1 91.75 228 ALA A CA 1
ATOM 1771 C C . ALA A 1 228 ? -17.438 -27.25 0.417 1 91.75 228 ALA A C 1
ATOM 1773 O O . ALA A 1 228 ? -18.125 -27.734 -0.484 1 91.75 228 ALA A O 1
ATOM 1774 N N . PRO A 1 229 ? -17.906 -26.406 1.292 1 91.12 229 PRO A N 1
ATOM 1775 C CA . PRO A 1 229 ? -19.328 -26.109 1.186 1 91.12 229 PRO A CA 1
ATOM 1776 C C . PRO A 1 229 ? -19.703 -25.438 -0.137 1 91.12 229 PRO A C 1
ATOM 1778 O O . PRO A 1 229 ? -20.797 -25.641 -0.66 1 91.12 229 PRO A O 1
ATOM 1781 N N . LEU A 1 230 ? -18.828 -24.625 -0.62 1 90.62 230 LEU A N 1
ATOM 1782 C CA . LEU A 1 230 ? -19.078 -23.922 -1.874 1 90.62 230 LEU A CA 1
ATOM 1783 C C . LEU A 1 230 ? -19.125 -24.906 -3.045 1 90.62 230 LEU A C 1
ATOM 1785 O O . LEU A 1 230 ? -19.922 -24.75 -3.963 1 90.62 230 LEU A O 1
ATOM 1789 N N . LEU A 1 231 ? -18.328 -25.906 -2.965 1 88.62 231 LEU A N 1
ATOM 1790 C CA . LEU A 1 231 ? -18.234 -26.859 -4.059 1 88.62 231 LEU A CA 1
ATOM 1791 C C . LEU A 1 231 ? -19.391 -27.844 -4.031 1 88.62 231 LEU A C 1
ATOM 1793 O O . LEU A 1 231 ? -19.875 -28.281 -5.082 1 88.62 231 LEU A O 1
ATOM 1797 N N . THR A 1 232 ? -19.812 -28.094 -2.918 1 84.81 232 THR A N 1
ATOM 1798 C CA . THR A 1 232 ? -21 -28.938 -2.789 1 84.81 232 THR A CA 1
ATOM 1799 C C . THR A 1 232 ? -22.234 -28.219 -3.316 1 84.81 232 THR A C 1
ATOM 1801 O O . THR A 1 232 ? -23.062 -28.828 -3.99 1 84.81 232 THR A O 1
ATOM 1804 N N . GLN A 1 233 ? -22.281 -26.969 -2.969 1 79.62 233 GLN A N 1
ATOM 1805 C CA . GLN A 1 233 ? -23.406 -26.172 -3.432 1 79.62 233 GLN A CA 1
ATOM 1806 C C . GLN A 1 233 ? -23.406 -26.047 -4.953 1 79.62 233 GLN A C 1
ATOM 1808 O O . GLN A 1 233 ? -24.469 -26.172 -5.586 1 79.62 233 GLN A O 1
ATOM 1813 N N . MET A 1 234 ? -22.328 -25.922 -5.535 1 75.44 234 MET A N 1
ATOM 1814 C CA . MET A 1 234 ? -22.234 -25.766 -6.984 1 75.44 234 MET A CA 1
ATOM 1815 C C . MET A 1 234 ? -22.562 -27.078 -7.688 1 75.44 234 MET A C 1
ATOM 1817 O O . MET A 1 234 ? -23.188 -27.078 -8.758 1 75.44 234 MET A O 1
ATOM 1821 N N . ALA A 1 235 ? -22.25 -28.188 -7.098 1 73.75 235 ALA A N 1
ATOM 1822 C CA . ALA A 1 235 ? -22.578 -29.5 -7.652 1 73.75 235 ALA A CA 1
ATOM 1823 C C . ALA A 1 235 ? -24.078 -29.75 -7.637 1 73.75 235 ALA A C 1
ATOM 1825 O O . ALA A 1 235 ? -24.625 -30.391 -8.539 1 73.75 235 ALA A O 1
ATOM 1826 N N . ARG A 1 236 ? -24.672 -29.062 -6.723 1 74.69 236 ARG A N 1
ATOM 1827 C CA . ARG A 1 236 ? -26.109 -29.234 -6.613 1 74.69 236 ARG A CA 1
ATOM 1828 C C . ARG A 1 236 ? -26.844 -28.359 -7.621 1 74.69 236 ARG A C 1
ATOM 1830 O O . ARG A 1 236 ? -27.938 -28.703 -8.086 1 74.69 236 ARG A O 1
ATOM 1837 N N . GLU A 1 237 ? -26.219 -27.234 -7.875 1 69.62 237 GLU A N 1
ATOM 1838 C CA . GLU A 1 237 ? -26.859 -26.281 -8.758 1 69.62 237 GLU A CA 1
ATOM 1839 C C . GLU A 1 237 ? -26.547 -26.578 -10.227 1 69.62 237 GLU A C 1
ATOM 1841 O O . GLU A 1 237 ? -27.219 -26.062 -11.125 1 69.62 237 GLU A O 1
ATOM 1846 N N . SER A 1 238 ? -25.5 -27.375 -10.555 1 64.56 238 SER A N 1
ATOM 1847 C CA . SER A 1 238 ? -25.188 -27.766 -11.93 1 64.56 238 SER A CA 1
ATOM 1848 C C . SER A 1 238 ? -26.062 -28.922 -12.383 1 64.56 238 SER A C 1
ATOM 1850 O O . SER A 1 238 ? -26.469 -29.75 -11.562 1 64.56 238 SER A O 1
ATOM 1852 N N . MET B 1 1 ? -93.75 -74.375 6.344 1 22.52 1 MET B N 1
ATOM 1853 C CA . MET B 1 1 ? -93.062 -73.562 7.336 1 22.52 1 MET B CA 1
ATOM 1854 C C . MET B 1 1 ? -92.062 -72.625 6.668 1 22.52 1 MET B C 1
ATOM 1856 O O . MET B 1 1 ? -91.875 -72.688 5.457 1 22.52 1 MET B O 1
ATOM 1860 N N . GLY B 1 2 ? -90.625 -72.688 6.961 1 23.62 2 GLY B N 1
ATOM 1861 C CA . GLY B 1 2 ? -89.688 -71.75 7.641 1 23.62 2 GLY B CA 1
ATOM 1862 C C . GLY B 1 2 ? -88.75 -71.062 6.688 1 23.62 2 GLY B C 1
ATOM 1863 O O . GLY B 1 2 ? -87.75 -70.438 7.117 1 23.62 2 GLY B O 1
ATOM 1864 N N . TYR B 1 3 ? -88.812 -71.25 5.414 1 22.44 3 TYR B N 1
ATOM 1865 C CA . TYR B 1 3 ? -87.5 -71.125 4.762 1 22.44 3 TYR B CA 1
ATOM 1866 C C . TYR B 1 3 ? -86.938 -69.75 4.898 1 22.44 3 TYR B C 1
ATOM 1868 O O . TYR B 1 3 ? -85.812 -69.562 5.34 1 22.44 3 TYR B O 1
ATOM 1876 N N . ARG B 1 4 ? -87.188 -68.75 3.977 1 26.78 4 ARG B N 1
ATOM 1877 C CA . ARG B 1 4 ? -86.125 -68.125 3.152 1 26.78 4 ARG B CA 1
ATOM 1878 C C . ARG B 1 4 ? -85.812 -66.75 3.691 1 26.78 4 ARG B C 1
ATOM 1880 O O . ARG B 1 4 ? -86.562 -65.812 3.633 1 26.78 4 ARG B O 1
ATOM 1887 N N . THR B 1 5 ? -85 -66.75 4.852 1 28.22 5 THR B N 1
ATOM 1888 C CA . THR B 1 5 ? -84.562 -65.625 5.727 1 28.22 5 THR B CA 1
ATOM 1889 C C . THR B 1 5 ? -83.75 -64.625 4.957 1 28.22 5 THR B C 1
ATOM 1891 O O . THR B 1 5 ? -82.562 -64.812 4.703 1 28.22 5 THR B O 1
ATOM 1894 N N . ARG B 1 6 ? -84.312 -64.125 3.873 1 23.84 6 ARG B N 1
ATOM 1895 C CA . ARG B 1 6 ? -83.438 -63.406 2.904 1 23.84 6 ARG B CA 1
ATOM 1896 C C . ARG B 1 6 ? -82.688 -62.25 3.566 1 23.84 6 ARG B C 1
ATOM 1898 O O . ARG B 1 6 ? -81.5 -62.156 3.43 1 23.84 6 ARG B O 1
ATOM 1905 N N . THR B 1 7 ? -83.312 -61.031 3.613 1 26.41 7 THR B N 1
ATOM 1906 C CA . THR B 1 7 ? -82.812 -59.906 2.844 1 26.41 7 THR B CA 1
ATOM 1907 C C . THR B 1 7 ? -82.062 -58.906 3.736 1 26.41 7 THR B C 1
ATOM 1909 O O . THR B 1 7 ? -81.688 -57.812 3.303 1 26.41 7 THR B O 1
ATOM 1912 N N . MET B 1 8 ? -81.562 -59.344 4.977 1 25.12 8 MET B N 1
ATOM 1913 C CA . MET B 1 8 ? -81.438 -58.188 5.859 1 25.12 8 MET B CA 1
ATOM 1914 C C . MET B 1 8 ? -80.312 -57.25 5.379 1 25.12 8 MET B C 1
ATOM 1916 O O . MET B 1 8 ? -79.188 -57.688 5.191 1 25.12 8 MET B O 1
ATOM 1920 N N . PHE B 1 9 ? -80.625 -56.156 4.609 1 29.12 9 PHE B N 1
ATOM 1921 C CA . PHE B 1 9 ? -79.812 -55.188 3.859 1 29.12 9 PHE B CA 1
ATOM 1922 C C . PHE B 1 9 ? -79 -54.312 4.801 1 29.12 9 PHE B C 1
ATOM 1924 O O . PHE B 1 9 ? -79.562 -53.469 5.516 1 29.12 9 PHE B O 1
ATOM 1931 N N . PRO B 1 10 ? -78.125 -54.812 5.645 1 28.47 10 PRO B N 1
ATOM 1932 C CA . PRO B 1 10 ? -77.625 -53.969 6.73 1 28.47 10 PRO B CA 1
ATOM 1933 C C . PRO B 1 10 ? -77.062 -52.625 6.223 1 28.47 10 PRO B C 1
ATOM 1935 O O . PRO B 1 10 ? -76.75 -52.5 5.043 1 28.47 10 PRO B O 1
ATOM 1938 N N . TRP B 1 11 ? -77.188 -51.562 7.141 1 24.89 11 TRP B N 1
ATOM 1939 C CA . TRP B 1 11 ? -77 -50.125 7.258 1 24.89 11 TRP B CA 1
ATOM 1940 C C . TRP B 1 11 ? -75.625 -49.688 6.805 1 24.89 11 TRP B C 1
ATOM 1942 O O . TRP B 1 11 ? -74.688 -50.5 6.84 1 24.89 11 TRP B O 1
ATOM 1952 N N . PRO B 1 12 ? -75.5 -48.438 6.395 1 29.67 12 PRO B N 1
ATOM 1953 C CA . PRO B 1 12 ? -74.688 -47.531 5.582 1 29.67 12 PRO B CA 1
ATOM 1954 C C . PRO B 1 12 ? -73.375 -47.219 6.246 1 29.67 12 PRO B C 1
ATOM 1956 O O . PRO B 1 12 ? -73.25 -47.188 7.477 1 29.67 12 PRO B O 1
ATOM 1959 N N . LEU B 1 13 ? -72.25 -47.75 5.719 1 28.11 13 LEU B N 1
ATOM 1960 C CA . LEU B 1 13 ? -70.812 -47.625 5.98 1 28.11 13 LEU B CA 1
ATOM 1961 C C . LEU B 1 13 ? -70.438 -46.156 6.082 1 28.11 13 LEU B C 1
ATOM 1963 O O . LEU B 1 13 ? -70.625 -45.375 5.141 1 28.11 13 LEU B O 1
ATOM 1967 N N . VAL B 1 14 ? -70.75 -45.5 7.293 1 30.64 14 VAL B N 1
ATOM 1968 C CA . VAL B 1 14 ? -70.312 -44.125 7.559 1 30.64 14 VAL B CA 1
ATOM 1969 C C . VAL B 1 14 ? -68.812 -44 7.262 1 30.64 14 VAL B C 1
ATOM 1971 O O . VAL B 1 14 ? -68 -44.812 7.75 1 30.64 14 VAL B O 1
ATOM 1974 N N . GLY B 1 15 ? -68.5 -43.438 6.094 1 26.22 15 GLY B N 1
ATOM 1975 C CA . GLY B 1 15 ? -67.25 -43.125 5.461 1 26.22 15 GLY B CA 1
ATOM 1976 C C . GLY B 1 15 ? -66.312 -42.281 6.352 1 26.22 15 GLY B C 1
ATOM 1977 O O . GLY B 1 15 ? -66.75 -41.281 6.918 1 26.22 15 GLY B O 1
ATOM 1978 N N . ARG B 1 16 ? -65.5 -42.938 7.242 1 27.86 16 ARG B N 1
ATOM 1979 C CA . ARG B 1 16 ? -64.438 -42.406 8.078 1 27.86 16 ARG B CA 1
ATOM 1980 C C . ARG B 1 16 ? -63.594 -41.438 7.285 1 27.86 16 ARG B C 1
ATOM 1982 O O . ARG B 1 16 ? -62.844 -41.844 6.383 1 27.86 16 ARG B O 1
ATOM 1989 N N . SER B 1 17 ? -64.125 -40.312 6.758 1 30.12 17 SER B N 1
ATOM 1990 C CA . SER B 1 17 ? -63.219 -39.375 6.086 1 30.12 17 SER B CA 1
ATOM 1991 C C . SER B 1 17 ? -62.062 -39 6.984 1 30.12 17 SER B C 1
ATOM 1993 O O . SER B 1 17 ? -62.25 -38.406 8.031 1 30.12 17 SER B O 1
ATOM 1995 N N . SER B 1 18 ? -61.156 -39.938 7.281 1 29.11 18 SER B N 1
ATOM 1996 C CA . SER B 1 18 ? -59.938 -39.625 8.023 1 29.11 18 SER B CA 1
ATOM 1997 C C . SER B 1 18 ? -59.219 -38.406 7.422 1 29.11 18 SER B C 1
ATOM 1999 O O . SER B 1 18 ? -58.906 -38.375 6.234 1 29.11 18 SER B O 1
ATOM 2001 N N . LEU B 1 19 ? -59.656 -37.188 7.871 1 30.56 19 LEU B N 1
ATOM 2002 C CA . LEU B 1 19 ? -58.969 -35.906 7.602 1 30.56 19 LEU B CA 1
ATOM 2003 C C . LEU B 1 19 ? -57.469 -36.031 7.848 1 30.56 19 LEU B C 1
ATOM 2005 O O . LEU B 1 19 ? -57.031 -36.344 8.969 1 30.56 19 LEU B O 1
ATOM 2009 N N . LEU B 1 20 ? -56.781 -36.75 6.914 1 29.47 20 LEU B N 1
ATOM 2010 C CA . LEU B 1 20 ? -55.312 -36.719 6.934 1 29.47 20 LEU B CA 1
ATOM 2011 C C . LEU B 1 20 ? -54.812 -35.281 7.031 1 29.47 20 LEU B C 1
ATOM 2013 O O . LEU B 1 20 ? -55.031 -34.469 6.129 1 29.47 20 LEU B O 1
ATOM 2017 N N . LEU B 1 21 ? -54.969 -34.688 8.211 1 30.28 21 LEU B N 1
ATOM 2018 C CA . LEU B 1 21 ? -54.281 -33.406 8.438 1 30.28 21 LEU B CA 1
ATOM 2019 C C . LEU B 1 21 ? -52.812 -33.5 7.996 1 30.28 21 LEU B C 1
ATOM 2021 O O . LEU B 1 21 ? -52.062 -34.312 8.516 1 30.28 21 LEU B O 1
ATOM 2025 N N . ALA B 1 22 ? -52.594 -33.312 6.66 1 31.81 22 ALA B N 1
ATOM 2026 C CA . ALA B 1 22 ? -51.281 -33.094 6.109 1 31.81 22 ALA B CA 1
ATOM 2027 C C . ALA B 1 22 ? -50.469 -32.125 6.977 1 31.81 22 ALA B C 1
ATOM 2029 O O . ALA B 1 22 ? -50.875 -30.969 7.156 1 31.81 22 ALA B O 1
ATOM 2030 N N . SER B 1 23 ? -49.875 -32.625 8.062 1 32.62 23 SER B N 1
ATOM 2031 C CA . SER B 1 23 ? -48.875 -31.812 8.742 1 32.62 23 SER B CA 1
ATOM 2032 C C . SER B 1 23 ? -47.875 -31.203 7.754 1 32.62 23 SER B C 1
ATOM 2034 O O . SER B 1 23 ? -47.188 -31.938 7.051 1 32.62 23 SER B O 1
ATOM 2036 N N . LEU B 1 24 ? -48.312 -30.172 7.023 1 34.0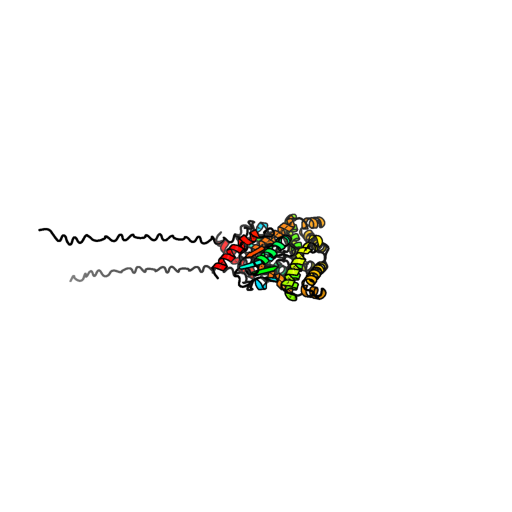9 24 LEU B N 1
ATOM 2037 C CA . LEU B 1 24 ? -47.344 -29.328 6.336 1 34.09 24 LEU B CA 1
ATOM 2038 C C . LEU B 1 24 ? -46.125 -29.125 7.199 1 34.09 24 LEU B C 1
ATOM 2040 O O . LEU B 1 24 ? -46.188 -28.484 8.25 1 34.09 24 LEU B O 1
ATOM 2044 N N . LEU B 1 25 ? -45.312 -30.203 7.332 1 31.33 25 LEU B N 1
ATOM 2045 C CA . LEU B 1 25 ? -43.969 -29.969 7.836 1 31.33 25 LEU B CA 1
ATOM 2046 C C . LEU B 1 25 ? -43.344 -28.75 7.168 1 31.33 25 LEU B C 1
ATOM 2048 O O . LEU B 1 25 ? -43.156 -28.719 5.949 1 31.33 25 LEU B O 1
ATOM 2052 N N . LEU B 1 26 ? -43.719 -27.547 7.586 1 34.75 26 LEU B N 1
ATOM 2053 C CA . LEU B 1 26 ? -42.906 -26.375 7.293 1 34.75 26 LEU B CA 1
ATOM 2054 C C . LEU B 1 26 ? -41.438 -26.719 7.414 1 34.75 26 LEU B C 1
ATOM 2056 O O . LEU B 1 26 ? -40.938 -26.938 8.516 1 34.75 26 LEU B O 1
ATOM 2060 N N . ALA B 1 27 ? -40.906 -27.562 6.488 1 35.53 27 ALA B N 1
ATOM 2061 C CA . ALA B 1 27 ? -39.469 -27.562 6.352 1 35.53 27 ALA B CA 1
ATOM 2062 C C . ALA B 1 27 ? -38.906 -26.141 6.441 1 35.53 27 ALA B C 1
ATOM 2064 O O . ALA B 1 27 ? -39.062 -25.344 5.512 1 35.53 27 ALA B O 1
ATOM 2065 N N . ALA B 1 28 ? -38.969 -25.5 7.586 1 36.03 28 ALA B N 1
ATOM 2066 C CA . ALA B 1 28 ? -38.062 -24.359 7.777 1 36.03 28 ALA B CA 1
ATOM 2067 C C . ALA B 1 28 ? -36.688 -24.641 7.188 1 36.03 28 ALA B C 1
ATOM 2069 O O . ALA B 1 28 ? -35.906 -25.438 7.742 1 36.03 28 ALA B O 1
ATOM 2070 N N . GLY B 1 29 ? -36.625 -24.828 5.871 1 34.25 29 GLY B N 1
ATOM 2071 C CA . GLY B 1 29 ? -35.281 -24.797 5.324 1 34.25 29 GLY B CA 1
ATOM 2072 C C . GLY B 1 29 ? -34.344 -23.844 6.062 1 34.25 29 GLY B C 1
ATOM 2073 O O . GLY B 1 29 ? -34.656 -22.656 6.195 1 34.25 29 GLY B O 1
ATOM 2074 N N . HIS B 1 30 ? -33.75 -24.375 7.094 1 36.56 30 HIS B N 1
ATOM 2075 C CA . HIS B 1 30 ? -32.625 -23.656 7.613 1 36.56 30 HIS B CA 1
ATOM 2076 C C . HIS B 1 30 ? -31.766 -23.062 6.484 1 36.56 30 HIS B C 1
ATOM 2078 O O . HIS B 1 30 ? -31.109 -23.797 5.754 1 36.56 30 HIS B O 1
ATOM 2084 N N . PHE B 1 31 ? -32.344 -22.062 5.797 1 37.09 31 PHE B N 1
ATOM 2085 C CA . PHE B 1 31 ? -31.375 -21.297 5.047 1 37.09 31 PHE B CA 1
ATOM 2086 C C . PHE B 1 31 ? -30.047 -21.234 5.801 1 37.09 31 PHE B C 1
ATOM 2088 O O . PHE B 1 31 ? -30.016 -20.891 6.984 1 37.09 31 PHE B O 1
ATOM 2095 N N . PRO B 1 32 ? -29.141 -22.094 5.371 1 35.19 32 PRO B N 1
ATOM 2096 C CA . PRO B 1 32 ? -27.859 -21.828 6.016 1 35.19 32 PRO B CA 1
ATOM 2097 C C . PRO B 1 32 ? -27.594 -20.344 6.223 1 35.19 32 PRO B C 1
ATOM 2099 O O . PRO B 1 32 ? -28.047 -19.516 5.426 1 35.19 32 PRO B O 1
ATOM 2102 N N . ARG B 1 33 ? -27.562 -19.922 7.488 1 33.19 33 ARG B N 1
ATOM 2103 C CA . ARG B 1 33 ? -27.016 -18.609 7.824 1 33.19 33 ARG B CA 1
ATOM 2104 C C . ARG B 1 33 ? -25.969 -18.172 6.797 1 33.19 33 ARG B C 1
ATOM 2106 O O . ARG B 1 33 ? -24.984 -18.859 6.582 1 33.19 33 ARG B O 1
ATOM 2113 N N . THR B 1 34 ? -26.406 -17.578 5.723 1 36.12 34 THR B N 1
ATOM 2114 C CA . THR B 1 34 ? -25.453 -16.797 4.93 1 36.12 34 THR B CA 1
ATOM 2115 C C . THR B 1 34 ? -24.344 -16.234 5.812 1 36.12 34 THR B C 1
ATOM 2117 O O . THR B 1 34 ? -24.609 -15.719 6.898 1 36.12 34 THR B O 1
ATOM 2120 N N . GLY B 1 35 ? -23.297 -16.906 5.84 1 31.41 35 GLY B N 1
ATOM 2121 C CA . GLY B 1 35 ? -22.125 -16.391 6.539 1 31.41 35 GLY B CA 1
ATOM 2122 C C . GLY B 1 35 ? -22.078 -14.875 6.57 1 31.41 35 GLY B C 1
ATOM 2123 O O . GLY B 1 35 ? -22.172 -14.227 5.527 1 31.41 35 GLY B O 1
ATOM 2124 N N . VAL B 1 36 ? -22.625 -14.312 7.633 1 31.5 36 VAL B N 1
ATOM 2125 C CA . VAL B 1 36 ? -22.375 -12.906 7.949 1 31.5 36 VAL B CA 1
ATOM 2126 C C . VAL B 1 36 ? -20.969 -12.508 7.5 1 31.5 36 VAL B C 1
ATOM 2128 O O . VAL B 1 36 ? -19.984 -13.133 7.898 1 31.5 36 VAL B O 1
ATOM 2131 N N . ALA B 1 37 ? -20.797 -12.008 6.352 1 35.5 37 ALA B N 1
ATOM 2132 C CA . ALA B 1 37 ? -19.531 -11.32 6.043 1 35.5 37 ALA B CA 1
ATOM 2133 C C . ALA B 1 37 ? -18.969 -10.633 7.285 1 35.5 37 ALA B C 1
ATOM 2135 O O . ALA B 1 37 ? -19.609 -9.734 7.852 1 35.5 37 ALA B O 1
ATOM 2136 N N . THR B 1 38 ? -18.344 -11.375 8.219 1 35.34 38 THR B N 1
ATOM 2137 C CA . THR B 1 38 ? -17.688 -10.688 9.336 1 35.34 38 THR B CA 1
ATOM 2138 C C . THR B 1 38 ? -17.062 -9.383 8.867 1 35.34 38 THR B C 1
ATOM 2140 O O . THR B 1 38 ? -16.328 -9.359 7.875 1 35.34 38 THR B O 1
ATOM 2143 N N . ALA B 1 39 ? -17.656 -8.312 9.273 1 38.69 39 ALA B N 1
ATOM 2144 C CA . ALA B 1 39 ? -17.109 -6.969 9.094 1 38.69 39 ALA B CA 1
ATOM 2145 C C . ALA B 1 39 ? -15.594 -6.965 9.25 1 38.69 39 ALA B C 1
ATOM 2147 O O . ALA B 1 39 ? -15.039 -7.699 10.078 1 38.69 39 ALA B O 1
ATOM 2148 N N . PRO B 1 40 ? -14.898 -6.539 8.242 1 40.03 40 PRO B N 1
ATOM 2149 C CA . PRO B 1 40 ? -13.469 -6.406 8.547 1 40.03 40 PRO B CA 1
ATOM 2150 C C . PRO B 1 40 ? -13.211 -6.098 10.023 1 40.03 40 PRO B C 1
ATOM 2152 O O . PRO B 1 40 ? -14.055 -5.5 10.688 1 40.03 40 PRO B O 1
ATOM 2155 N N . PRO B 1 41 ? -12.281 -6.793 10.695 1 39.88 41 PRO B N 1
ATOM 2156 C CA . PRO B 1 41 ? -12.07 -6.398 12.094 1 39.88 41 PRO B CA 1
ATOM 2157 C C . PRO B 1 41 ? -12.195 -4.891 12.305 1 39.88 41 PRO B C 1
ATOM 2159 O O . PRO B 1 41 ? -11.742 -4.105 11.469 1 39.88 41 PRO B O 1
ATOM 2162 N N . ALA B 1 42 ? -13.156 -4.562 12.992 1 43.44 42 ALA B N 1
ATOM 2163 C CA . ALA B 1 42 ? -13.344 -3.184 13.43 1 43.44 42 ALA B CA 1
ATOM 2164 C C . ALA B 1 42 ? -12.008 -2.518 13.742 1 43.44 42 ALA B C 1
ATOM 2166 O O . ALA B 1 42 ? -11.258 -2.986 14.602 1 43.44 42 ALA B O 1
ATOM 2167 N N . LEU B 1 43 ? -11.211 -2.309 12.773 1 47.72 43 LEU B N 1
ATOM 2168 C CA . LEU B 1 43 ? -10.148 -1.425 13.25 1 47.72 43 LEU B CA 1
ATOM 2169 C C . LEU B 1 43 ? -10.695 -0.421 14.258 1 47.72 43 LEU B C 1
ATOM 2171 O O . LEU B 1 43 ? -11.477 0.463 13.906 1 47.72 43 LEU B O 1
ATOM 2175 N N . PRO B 1 44 ? -11.008 -0.886 15.344 1 45.41 44 PRO B N 1
ATOM 2176 C CA . PRO B 1 44 ? -11.664 -0.091 16.391 1 45.41 44 PRO B CA 1
ATOM 2177 C C . PRO B 1 44 ? -11.242 1.377 16.359 1 45.41 44 PRO B C 1
ATOM 2179 O O . PRO B 1 44 ? -11.875 2.217 17 1 45.41 44 PRO B O 1
ATOM 2182 N N . LEU B 1 45 ? -9.891 1.7 16.078 1 54.75 45 LEU B N 1
ATOM 2183 C CA . LEU B 1 45 ? -9.359 2.9 16.719 1 54.75 45 LEU B CA 1
ATOM 2184 C C . LEU B 1 45 ? -9.75 4.148 15.938 1 54.75 45 LEU B C 1
ATOM 2186 O O . LEU B 1 45 ? -10.008 4.082 14.734 1 54.75 45 LEU B O 1
ATOM 2190 N N . SER B 1 46 ? -9.984 5.152 16.641 1 64.31 46 SER B N 1
ATOM 2191 C CA . SER B 1 46 ? -10.289 6.516 16.219 1 64.31 46 SER B CA 1
ATOM 2192 C C . SER B 1 46 ? -9.305 7 15.156 1 64.31 46 SER B C 1
ATOM 2194 O O . SER B 1 46 ? -8.125 6.633 15.172 1 64.31 46 SER B O 1
ATOM 2196 N N . ALA B 1 47 ? -9.797 7.48 14.125 1 75.69 47 ALA B N 1
ATOM 2197 C CA . ALA B 1 47 ? -8.992 8.094 13.078 1 75.69 47 ALA B CA 1
ATOM 2198 C C . ALA B 1 47 ? -7.809 8.859 13.672 1 75.69 47 ALA B C 1
ATOM 2200 O O . ALA B 1 47 ? -6.723 8.891 13.086 1 75.69 47 ALA B O 1
ATOM 2201 N N . SER B 1 48 ? -8.094 9.352 14.852 1 73.69 48 SER B N 1
ATOM 2202 C CA . SER B 1 48 ? -7.074 10.18 15.492 1 73.69 48 SER B CA 1
ATOM 2203 C C . SER B 1 48 ? -5.875 9.352 15.93 1 73.69 48 SER B C 1
ATOM 2205 O O . SER B 1 48 ? -4.762 9.867 16.047 1 73.69 48 SER B O 1
ATOM 2207 N N . GLU B 1 49 ? -6.105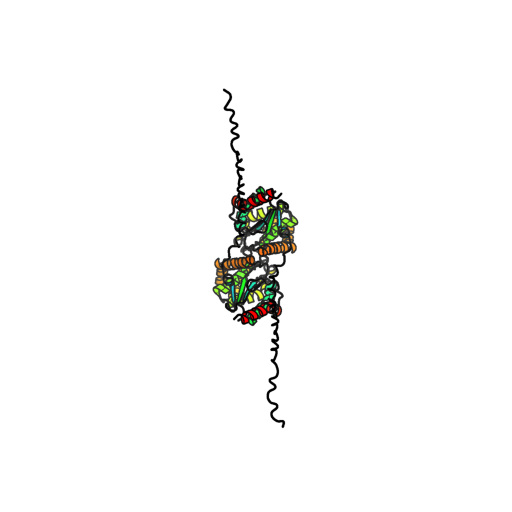 8.094 16.047 1 75.25 49 GLU B N 1
ATOM 2208 C CA . GLU B 1 49 ? -5.02 7.227 16.484 1 75.25 49 GLU B CA 1
ATOM 2209 C C . GLU B 1 49 ? -4.043 6.934 15.352 1 75.25 49 GLU B C 1
ATOM 2211 O O . GLU B 1 49 ? -2.881 6.605 15.594 1 75.25 49 GLU B O 1
ATOM 2216 N N . TYR B 1 50 ? -4.469 7.266 14.203 1 84.56 50 TYR B N 1
ATOM 2217 C CA . TYR B 1 50 ? -3.643 6.848 13.07 1 84.56 50 TYR B CA 1
ATOM 2218 C C . TYR B 1 50 ? -3.148 8.055 12.289 1 84.56 50 TYR B C 1
ATOM 2220 O O . TYR B 1 50 ? -2.396 7.91 11.32 1 84.56 50 TYR B O 1
ATOM 2228 N N . SER B 1 51 ? -3.596 9.227 12.766 1 89.06 51 SER B N 1
ATOM 2229 C CA . SER B 1 51 ? -3.137 10.453 12.117 1 89.06 51 SER B CA 1
ATOM 2230 C C . SER B 1 51 ? -1.823 10.938 12.719 1 89.06 51 SER B C 1
ATOM 2232 O O . SER B 1 51 ? -1.584 10.773 13.922 1 89.06 51 SER B O 1
ATOM 2234 N N . VAL B 1 52 ? -1.007 11.484 11.906 1 91.88 52 VAL B N 1
ATOM 2235 C CA . VAL B 1 52 ? 0.257 12.031 12.383 1 91.88 52 VAL B CA 1
ATOM 2236 C C . VAL B 1 52 ? 0.033 13.438 12.945 1 91.88 52 VAL B C 1
ATOM 2238 O O . VAL B 1 52 ? 0.74 13.867 13.859 1 91.88 52 VAL B O 1
ATOM 2241 N N . VAL B 1 53 ? -0.903 14.148 12.414 1 92.19 53 VAL B N 1
ATOM 2242 C CA . VAL B 1 53 ? -1.247 15.508 12.828 1 92.19 53 VAL B CA 1
ATOM 2243 C C . VAL B 1 53 ? -2.764 15.672 12.852 1 92.19 53 VAL B C 1
ATOM 2245 O O . VAL B 1 53 ? -3.463 15.172 11.969 1 92.19 53 VAL B O 1
ATOM 2248 N N . THR B 1 54 ? -3.238 16.25 13.852 1 91.88 54 THR B N 1
ATOM 2249 C CA . THR B 1 54 ? -4.633 16.672 13.938 1 91.88 54 THR B CA 1
ATOM 2250 C C . THR B 1 54 ? -4.73 18.172 14.18 1 91.88 54 THR B C 1
ATOM 2252 O O . THR B 1 54 ? -4.105 18.703 15.102 1 91.88 54 THR B O 1
ATOM 2255 N N . LEU B 1 55 ? -5.48 18.812 13.32 1 91.62 55 LEU B N 1
ATOM 2256 C CA . LEU B 1 55 ? -5.645 20.266 13.406 1 91.62 55 LEU B CA 1
ATOM 2257 C C . LEU B 1 55 ? -7.12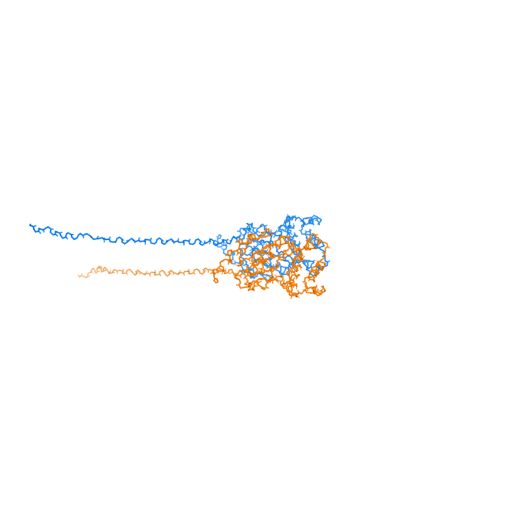1 20.641 13.469 1 91.62 55 LEU B C 1
ATOM 2259 O O . LEU B 1 55 ? -7.988 19.828 13.133 1 91.62 55 LEU B O 1
ATOM 2263 N N . GLY B 1 56 ? -7.344 21.797 13.961 1 90.12 56 GLY B N 1
ATOM 2264 C CA . GLY B 1 56 ? -8.68 22.359 13.914 1 90.12 56 GLY B CA 1
ATOM 2265 C C . GLY B 1 56 ? -9.508 22.031 15.141 1 90.12 56 GLY B C 1
ATOM 2266 O O . GLY B 1 56 ? -8.977 21.906 16.25 1 90.12 56 GLY B O 1
ATOM 2267 N N . ASP B 1 57 ? -10.828 22.031 14.922 1 85.19 57 ASP B N 1
ATOM 2268 C CA . ASP B 1 57 ? -11.766 21.953 16.047 1 85.19 57 ASP B CA 1
ATOM 2269 C C . ASP B 1 57 ? -12.438 20.594 16.109 1 85.19 57 ASP B C 1
ATOM 2271 O O . ASP B 1 57 ? -13.266 20.266 15.258 1 85.19 57 ASP B O 1
ATOM 2275 N N . SER B 1 58 ? -12.148 19.859 17.094 1 82 58 SER B N 1
ATOM 2276 C CA . SER B 1 58 ? -12.695 18.516 17.25 1 82 58 SER B CA 1
ATOM 2277 C C . SER B 1 58 ? -14.195 18.562 17.516 1 82 58 SER B C 1
ATOM 2279 O O . SER B 1 58 ? -14.891 17.547 17.375 1 82 58 SER B O 1
ATOM 2281 N N . SER B 1 59 ? -14.688 19.719 17.828 1 82.69 59 SER B N 1
ATOM 2282 C CA . SER B 1 59 ? -16.109 19.859 18.156 1 82.69 59 SER B CA 1
ATOM 2283 C C . SER B 1 59 ? -16.906 20.375 16.969 1 82.69 59 SER B C 1
ATOM 2285 O O . SER B 1 59 ? -18.109 20.562 17.062 1 82.69 59 SER B O 1
ATOM 2287 N N . SER B 1 60 ? -16.344 20.688 15.875 1 81.56 60 SER B N 1
ATOM 2288 C CA . SER B 1 60 ? -16.938 21.344 14.719 1 81.56 60 SER B CA 1
ATOM 2289 C C . SER B 1 60 ? -18.047 20.5 14.102 1 81.56 60 SER B C 1
ATOM 2291 O O . SER B 1 60 ? -18.953 21.016 13.445 1 81.56 60 SER B O 1
ATOM 2293 N N . GLY B 1 61 ? -17.906 19.219 14.195 1 86.75 61 GLY B N 1
ATOM 2294 C CA . GLY B 1 61 ? -18.844 18.312 13.555 1 86.75 61 GLY B CA 1
ATOM 2295 C C . GLY B 1 61 ? -18.453 17.969 12.133 1 86.75 61 GLY B C 1
ATOM 2296 O O . GLY B 1 61 ? -19.109 17.141 11.484 1 86.75 61 GLY B O 1
ATOM 2297 N N . VAL B 1 62 ? -17.516 18.609 11.57 1 93.62 62 VAL B N 1
ATOM 2298 C CA . VAL B 1 62 ? -16.984 18.281 10.242 1 93.62 62 VAL B CA 1
ATOM 2299 C C . VAL B 1 62 ? -15.562 17.766 10.359 1 93.62 62 VAL B C 1
ATOM 2301 O O . VAL B 1 62 ? -14.68 18.453 10.875 1 93.62 62 VAL B O 1
ATOM 2304 N N . ASP B 1 63 ? -15.328 16.578 9.891 1 93.81 63 ASP B N 1
ATOM 2305 C CA . ASP B 1 63 ? -14.023 15.938 9.922 1 93.81 63 ASP B CA 1
ATOM 2306 C C . ASP B 1 63 ? -13.484 15.695 8.516 1 93.81 63 ASP B C 1
ATOM 2308 O O . ASP B 1 63 ? -14.188 15.148 7.664 1 93.81 63 ASP B O 1
ATOM 2312 N N . VAL B 1 64 ? -12.289 16.094 8.336 1 96.25 64 VAL B N 1
ATOM 2313 C CA . VAL B 1 64 ? -11.617 15.82 7.074 1 96.25 64 VAL B CA 1
ATOM 2314 C C . VAL B 1 64 ? -10.367 14.984 7.32 1 96.25 64 VAL B C 1
ATOM 2316 O O . VAL B 1 64 ? -9.484 15.383 8.086 1 96.25 64 VAL B O 1
ATOM 2319 N N . ASP B 1 65 ? -10.281 13.852 6.707 1 96.56 65 ASP B N 1
ATOM 2320 C CA . ASP B 1 65 ? -9.07 13.039 6.676 1 96.56 65 ASP B CA 1
ATOM 2321 C C . ASP B 1 65 ? -8.328 13.211 5.355 1 96.56 65 ASP B C 1
ATOM 2323 O O . ASP B 1 65 ? -8.906 13.055 4.281 1 96.56 65 ASP B O 1
ATOM 2327 N N . VAL B 1 66 ? -7.105 13.586 5.5 1 98 66 VAL B N 1
ATOM 2328 C CA . VAL B 1 66 ? -6.211 13.758 4.359 1 98 66 VAL B CA 1
ATOM 2329 C C . VAL B 1 66 ? -5.234 12.586 4.289 1 98 66 VAL B C 1
ATOM 2331 O O . VAL B 1 66 ? -4.422 12.391 5.195 1 98 66 VAL B O 1
ATOM 2334 N N . PHE B 1 67 ? -5.344 11.773 3.258 1 98.44 67 PHE B N 1
ATOM 2335 C CA . PHE B 1 67 ? -4.391 10.695 3.018 1 98.44 67 PHE B CA 1
ATOM 2336 C C . PHE B 1 67 ? -3.312 11.141 2.037 1 98.44 67 PHE B C 1
ATOM 2338 O O . PHE B 1 67 ? -3.613 11.539 0.911 1 98.44 67 PHE B O 1
ATOM 2345 N N . LEU B 1 68 ? -2.072 11.086 2.475 1 98.56 68 LEU B N 1
ATOM 2346 C CA . LEU B 1 68 ? -1.021 11.711 1.683 1 98.56 68 LEU B CA 1
ATOM 2347 C C . LEU B 1 68 ? 0.234 10.844 1.657 1 98.56 68 LEU B C 1
ATOM 2349 O O . LEU B 1 68 ? 0.468 10.062 2.578 1 98.56 68 LEU B O 1
ATOM 2353 N N . ASP B 1 69 ? 0.962 10.891 0.643 1 98.94 69 ASP B N 1
ATOM 2354 C CA . ASP B 1 69 ? 2.312 10.383 0.406 1 98.94 69 ASP B CA 1
ATOM 2355 C C . ASP B 1 69 ? 3.279 11.531 0.113 1 98.94 69 ASP B C 1
ATOM 2357 O O . ASP B 1 69 ? 3.121 12.25 -0.878 1 98.94 69 ASP B O 1
ATOM 2361 N N . LEU B 1 70 ? 4.293 11.641 0.925 1 98.94 70 LEU B N 1
ATOM 2362 C CA . LEU B 1 70 ? 5.168 12.812 0.896 1 98.94 70 LEU B CA 1
ATOM 2363 C C . LEU B 1 70 ? 6.117 12.75 -0.297 1 98.94 70 LEU B C 1
ATOM 2365 O O . LEU B 1 70 ? 6.793 13.727 -0.61 1 98.94 70 LEU B O 1
ATOM 2369 N N . VAL B 1 71 ? 6.102 11.641 -1.002 1 98.88 71 VAL B N 1
ATOM 2370 C CA . VAL B 1 71 ? 6.938 11.477 -2.186 1 98.88 71 VAL B CA 1
ATOM 2371 C C . VAL B 1 71 ? 6.082 11.617 -3.445 1 98.88 71 VAL B C 1
ATOM 2373 O O . VAL B 1 71 ? 6.594 11.516 -4.562 1 98.88 71 VAL B O 1
ATOM 2376 N N . CYS B 1 72 ? 4.82 11.812 -3.287 1 98.88 72 CYS B N 1
ATOM 2377 C CA . CYS B 1 72 ? 3.898 11.852 -4.414 1 98.88 72 CYS B CA 1
ATOM 2378 C C . CYS B 1 72 ? 3.795 13.258 -4.992 1 98.88 72 CYS B C 1
ATOM 2380 O O . CYS B 1 72 ? 3.432 14.195 -4.285 1 98.88 72 CYS B O 1
ATOM 2382 N N . ILE B 1 73 ? 3.977 13.391 -6.27 1 98.56 73 ILE B N 1
ATOM 2383 C CA . ILE B 1 73 ? 3.98 14.688 -6.945 1 98.56 73 ILE B CA 1
ATOM 2384 C C . ILE B 1 73 ? 2.586 15.305 -6.887 1 98.56 73 ILE B C 1
ATOM 2386 O O . ILE B 1 73 ? 2.445 16.516 -6.77 1 98.56 73 ILE B O 1
ATOM 2390 N N . ASP B 1 74 ? 1.567 14.508 -6.984 1 98.25 74 ASP B N 1
ATOM 2391 C CA . ASP B 1 74 ? 0.205 15.031 -6.934 1 98.25 74 ASP B CA 1
ATOM 2392 C C . ASP B 1 74 ? -0.118 15.586 -5.547 1 98.25 74 ASP B C 1
ATOM 2394 O O . ASP B 1 74 ? -0.84 16.578 -5.426 1 98.25 74 ASP B O 1
ATOM 2398 N N . THR B 1 75 ? 0.357 14.898 -4.496 1 98.81 75 THR B N 1
ATOM 2399 C CA . THR B 1 75 ? 0.17 15.43 -3.154 1 98.81 75 THR B CA 1
ATOM 2400 C C . THR B 1 75 ? 0.921 16.75 -2.988 1 98.81 75 THR B C 1
ATOM 2402 O O . THR B 1 75 ? 0.414 17.688 -2.363 1 98.81 75 THR B O 1
ATOM 2405 N N . LYS B 1 76 ? 2.131 16.781 -3.543 1 98.81 76 LYS B N 1
ATOM 2406 C CA . LYS B 1 76 ? 2.895 18.016 -3.504 1 98.81 76 LYS B CA 1
ATOM 2407 C C . LYS B 1 76 ? 2.115 19.156 -4.152 1 98.81 76 LYS B C 1
ATOM 2409 O O . LYS B 1 76 ? 2.062 20.266 -3.615 1 98.81 76 LYS B O 1
ATOM 2414 N N . LYS B 1 77 ? 1.504 18.922 -5.25 1 98.12 77 LYS B N 1
ATOM 2415 C CA . LYS B 1 77 ? 0.729 19.922 -5.969 1 98.12 77 LYS B CA 1
ATOM 2416 C C . LYS B 1 77 ? -0.46 20.406 -5.141 1 98.12 77 LYS B C 1
ATOM 2418 O O . LYS B 1 77 ? -0.808 21.578 -5.164 1 98.12 77 LYS B O 1
ATOM 2423 N N . ALA B 1 78 ? -1.049 19.531 -4.418 1 98.5 78 ALA B N 1
ATOM 2424 C CA . ALA B 1 78 ? -2.256 19.828 -3.652 1 98.5 78 ALA B CA 1
ATOM 2425 C C . ALA B 1 78 ? -1.916 20.547 -2.354 1 98.5 78 ALA B C 1
ATOM 2427 O O . ALA B 1 78 ? -2.779 21.203 -1.752 1 98.5 78 ALA B O 1
ATOM 2428 N N . TRP B 1 79 ? -0.693 20.453 -1.891 1 98.5 79 TRP B N 1
ATOM 2429 C CA . TRP B 1 79 ? -0.304 20.797 -0.531 1 98.5 79 TRP B CA 1
ATOM 2430 C C . TRP B 1 79 ? -0.55 22.281 -0.264 1 98.5 79 TRP B C 1
ATOM 2432 O O . TRP B 1 79 ? -1.166 22.641 0.741 1 98.5 79 TRP B O 1
ATOM 2442 N N . PRO B 1 80 ? -0.208 23.234 -1.145 1 98.19 80 PRO B N 1
ATOM 2443 C CA . PRO B 1 80 ? -0.49 24.656 -0.871 1 98.19 80 PRO B CA 1
ATOM 2444 C C . PRO B 1 80 ? -1.984 24.953 -0.766 1 98.19 80 PRO B C 1
ATOM 2446 O O . PRO B 1 80 ? -2.398 25.781 0.043 1 98.19 80 PRO B O 1
ATOM 2449 N N . VAL B 1 81 ? -2.748 24.25 -1.555 1 98.19 81 VAL B N 1
ATOM 2450 C CA . VAL B 1 81 ? -4.195 24.453 -1.534 1 98.19 81 VAL B CA 1
ATOM 2451 C C . VAL B 1 81 ? -4.773 23.922 -0.228 1 98.19 81 VAL B C 1
ATOM 2453 O O . VAL B 1 81 ? -5.605 24.578 0.406 1 98.19 81 VAL B O 1
ATOM 2456 N N . ILE B 1 82 ? -4.336 22.734 0.174 1 97.44 82 ILE B N 1
ATOM 2457 C CA . ILE B 1 82 ? -4.781 22.125 1.423 1 97.44 82 ILE B CA 1
ATOM 2458 C C . ILE B 1 82 ? -4.484 23.062 2.59 1 97.44 82 ILE B C 1
ATOM 2460 O O . ILE B 1 82 ? -5.348 23.312 3.432 1 97.44 82 ILE B O 1
ATOM 2464 N N . LYS B 1 83 ? -3.291 23.625 2.617 1 96.69 83 LYS B N 1
ATOM 2465 C CA . LYS B 1 83 ? -2.908 24.547 3.684 1 96.69 83 LYS B CA 1
ATOM 2466 C C . LYS B 1 83 ? -3.795 25.781 3.682 1 96.69 83 LYS B C 1
ATOM 2468 O O . LYS B 1 83 ? -4.199 26.266 4.742 1 96.69 83 LYS B O 1
ATOM 2473 N N . GLN B 1 84 ? -4.094 26.266 2.533 1 96.81 84 GLN B N 1
ATOM 2474 C CA . GLN B 1 84 ? -4.965 27.438 2.424 1 96.81 84 GLN B CA 1
ATOM 2475 C C . GLN B 1 84 ? -6.367 27.125 2.941 1 96.81 84 GLN B C 1
ATOM 2477 O O . GLN B 1 84 ? -6.965 27.938 3.646 1 96.81 84 GLN B O 1
ATOM 2482 N N . VAL B 1 85 ? -6.879 25.953 2.57 1 96.44 85 VAL B N 1
ATOM 2483 C CA . VAL B 1 85 ? -8.219 25.547 2.988 1 96.44 85 VAL B CA 1
ATOM 2484 C C . VAL B 1 85 ? -8.258 25.391 4.508 1 96.44 85 VAL B C 1
ATOM 2486 O O . VAL B 1 85 ? -9.227 25.781 5.152 1 96.44 85 VAL B O 1
ATOM 2489 N N . ILE B 1 86 ? -7.238 24.859 5.066 1 94.38 86 ILE B N 1
ATOM 2490 C CA . ILE B 1 86 ? -7.141 24.688 6.512 1 94.38 86 ILE B CA 1
ATOM 2491 C C . ILE B 1 86 ? -7.195 26.047 7.191 1 94.38 86 ILE B C 1
ATOM 2493 O O . ILE B 1 86 ? -7.91 26.234 8.18 1 94.38 86 ILE B O 1
ATOM 2497 N N . GLN B 1 87 ? -6.469 26.984 6.688 1 92.69 87 GLN B N 1
ATOM 2498 C CA . GLN B 1 87 ? -6.445 28.328 7.254 1 92.69 87 GLN B CA 1
ATOM 2499 C C . GLN B 1 87 ? -7.82 28.984 7.176 1 92.69 87 GLN B C 1
ATOM 2501 O O . GLN B 1 87 ? -8.242 29.656 8.109 1 92.69 87 GLN B O 1
ATOM 2506 N N . THR B 1 88 ? -8.484 28.734 6.133 1 91.5 88 THR B N 1
ATOM 2507 C CA . THR B 1 88 ? -9.797 29.344 5.906 1 91.5 88 THR B CA 1
ATOM 2508 C C . THR B 1 88 ? -10.836 28.75 6.855 1 91.5 88 THR B C 1
ATOM 2510 O O . THR B 1 88 ? -11.711 29.469 7.34 1 91.5 88 THR B O 1
ATOM 2513 N N . TYR B 1 89 ? -10.664 27.453 7.164 1 90 89 TYR B N 1
ATOM 2514 C CA . TYR B 1 89 ? -11.703 26.766 7.926 1 90 89 TYR B CA 1
ATOM 2515 C C . TYR B 1 89 ? -11.164 26.297 9.273 1 90 89 TYR B C 1
ATOM 2517 O O . TYR B 1 89 ? -11.617 25.297 9.82 1 90 89 TYR B O 1
ATOM 2525 N N . ASP B 1 90 ? -10.172 26.875 9.773 1 82.06 90 ASP B N 1
ATOM 2526 C CA . ASP B 1 90 ? -9.445 26.484 10.977 1 82.06 90 ASP B CA 1
ATOM 2527 C C . ASP B 1 90 ? -10.391 26.297 12.164 1 82.06 90 ASP B C 1
ATOM 2529 O O . ASP B 1 90 ? -10.188 25.406 12.992 1 82.06 90 ASP B O 1
ATOM 2533 N N . ARG B 1 91 ? -11.461 26.922 12.336 1 82.19 91 ARG B N 1
ATOM 2534 C CA . ARG B 1 91 ? -12.352 26.828 13.492 1 82.19 91 ARG B CA 1
ATOM 2535 C C . ARG B 1 91 ? -13.633 26.094 13.141 1 82.19 91 ARG B C 1
ATOM 2537 O O . ARG B 1 91 ? -14.547 25.984 13.969 1 82.19 91 ARG B O 1
ATOM 2544 N N . ALA B 1 92 ? -13.555 25.484 12.008 1 90 92 ALA B N 1
ATOM 2545 C CA . ALA B 1 92 ? -14.844 24.938 11.578 1 90 92 ALA B CA 1
ATOM 2546 C C . ALA B 1 92 ? -14.703 23.453 11.211 1 90 92 ALA B C 1
ATOM 2548 O O . ALA B 1 92 ? -15.711 22.766 11.047 1 90 92 ALA B O 1
ATOM 2549 N N . VAL B 1 93 ? -13.508 23.047 11.062 1 94.25 93 VAL B N 1
ATOM 2550 C CA . VAL B 1 93 ? -13.258 21.688 10.578 1 94.25 93 VAL B CA 1
ATOM 2551 C C . VAL B 1 93 ? -12.141 21.047 11.391 1 94.25 93 VAL B C 1
ATOM 2553 O O . VAL B 1 93 ? -11.18 21.719 11.773 1 94.25 93 VAL B O 1
ATOM 2556 N N . GLN B 1 94 ? -12.25 19.828 11.719 1 94.19 94 GLN B N 1
ATOM 2557 C CA . GLN B 1 94 ? -11.117 19.047 12.211 1 94.19 94 GLN B CA 1
ATOM 2558 C C . GLN B 1 94 ? -10.391 18.359 11.062 1 94.19 94 GLN B C 1
ATOM 2560 O O . GLN B 1 94 ? -11.016 17.688 10.234 1 94.19 94 GLN B O 1
ATOM 2565 N N . TRP B 1 95 ? -9.07 18.547 11.031 1 95.5 95 TRP B N 1
ATOM 2566 C CA . TRP B 1 95 ? -8.227 17.984 9.977 1 95.5 95 TRP B CA 1
ATOM 2567 C C . TRP B 1 95 ? -7.312 16.891 10.547 1 95.5 95 TRP B C 1
ATOM 2569 O O . TRP B 1 95 ? -6.625 17.125 11.547 1 95.5 95 TRP B O 1
ATOM 2579 N N . ARG B 1 96 ? -7.309 15.758 9.945 1 95.94 96 ARG B N 1
ATOM 2580 C CA . ARG B 1 96 ? -6.391 14.68 10.297 1 95.94 96 ARG B CA 1
ATOM 2581 C C . ARG B 1 96 ? -5.551 14.266 9.094 1 95.94 96 ARG B C 1
ATOM 2583 O O . ARG B 1 96 ? -6.082 14.062 7.996 1 95.94 96 ARG B O 1
ATOM 2590 N N . PHE B 1 97 ? -4.258 14.164 9.289 1 97.38 97 PHE B N 1
ATOM 2591 C CA . PHE B 1 97 ? -3.326 13.797 8.227 1 97.38 97 PHE B CA 1
ATOM 2592 C C . PHE B 1 97 ? -2.812 12.383 8.422 1 97.38 97 PHE B C 1
ATOM 2594 O O . PHE B 1 97 ? -2.174 12.078 9.43 1 97.38 97 PHE B O 1
ATOM 2601 N N . HIS B 1 98 ? -3.111 11.531 7.512 1 97.75 98 HIS B N 1
ATOM 2602 C CA . HIS B 1 98 ? -2.709 10.133 7.531 1 97.75 98 HIS B CA 1
ATOM 2603 C C . HIS B 1 98 ? -1.646 9.844 6.477 1 97.75 98 HIS B C 1
ATOM 2605 O O . HIS B 1 98 ? -1.854 10.125 5.293 1 97.75 98 HIS B O 1
ATOM 2611 N N . GLN B 1 99 ? -0.509 9.281 6.969 1 98.56 99 GLN B N 1
ATOM 2612 C CA . GLN B 1 99 ? 0.517 8.852 6.023 1 98.56 99 GLN B CA 1
ATOM 2613 C C . GLN B 1 99 ? 0.067 7.625 5.238 1 98.56 99 GLN B C 1
ATOM 2615 O O . GLN B 1 99 ? -0.399 6.645 5.824 1 98.56 99 GLN B O 1
ATOM 2620 N N . PHE B 1 100 ? 0.154 7.707 3.934 1 98.75 100 PHE B N 1
ATOM 2621 C CA . PHE B 1 100 ? -0.16 6.59 3.053 1 98.75 100 PHE B CA 1
ATOM 2622 C C . PHE B 1 100 ? 0.94 6.391 2.018 1 98.75 100 PHE B C 1
ATOM 2624 O O . PHE B 1 100 ? 0.768 6.734 0.847 1 98.75 100 PHE B O 1
ATOM 2631 N N . PRO B 1 101 ? 2.088 5.797 2.465 1 98.88 101 PRO B N 1
ATOM 2632 C CA . PRO B 1 101 ? 3.186 5.555 1.524 1 98.88 101 PRO B CA 1
ATOM 2633 C C . PRO B 1 101 ? 2.801 4.582 0.41 1 98.88 101 PRO B C 1
ATOM 2635 O O . PRO B 1 101 ? 2.469 3.426 0.683 1 98.88 101 PRO B O 1
ATOM 2638 N N . LEU B 1 102 ? 2.859 5.094 -0.794 1 98.88 102 LEU B N 1
ATOM 2639 C CA . LEU B 1 102 ? 2.57 4.27 -1.962 1 98.88 102 LEU B CA 1
ATOM 2640 C C . LEU B 1 102 ? 3.75 3.359 -2.291 1 98.88 102 LEU B C 1
ATOM 2642 O O . LEU B 1 102 ? 4.898 3.801 -2.283 1 98.88 102 LEU B O 1
ATOM 2646 N N . PRO B 1 103 ? 3.471 2.088 -2.637 1 98.5 103 PRO B N 1
ATOM 2647 C CA . PRO B 1 103 ? 4.57 1.133 -2.805 1 98.5 103 PRO B CA 1
ATOM 2648 C C . PRO B 1 103 ? 5.414 1.417 -4.043 1 98.5 103 PRO B C 1
ATOM 2650 O O . PRO B 1 103 ? 6.52 0.886 -4.176 1 98.5 103 PRO B O 1
ATOM 2653 N N . TYR B 1 104 ? 4.875 2.219 -4.988 1 98.31 104 TYR B N 1
ATOM 2654 C CA . TYR B 1 104 ? 5.637 2.531 -6.191 1 98.31 104 TYR B CA 1
ATOM 2655 C C . TYR B 1 104 ? 6.473 3.791 -6 1 98.31 104 TYR B C 1
ATOM 2657 O O . TYR B 1 104 ? 7.207 4.199 -6.898 1 98.31 104 TYR B O 1
ATOM 2665 N N . HIS B 1 105 ? 6.367 4.449 -4.902 1 98.62 105 HIS B N 1
ATOM 2666 C CA . HIS B 1 105 ? 7.328 5.434 -4.43 1 98.62 105 HIS B CA 1
ATOM 2667 C C . HIS B 1 105 ? 8.328 4.809 -3.461 1 98.62 105 HIS B C 1
ATOM 2669 O O . HIS B 1 105 ? 8.047 4.691 -2.266 1 98.62 105 HIS B O 1
ATOM 2675 N N . THR B 1 106 ? 9.492 4.582 -3.994 1 97.5 106 THR B N 1
ATOM 2676 C CA . THR B 1 106 ? 10.469 3.709 -3.354 1 97.5 106 THR B CA 1
ATOM 2677 C C . THR B 1 106 ? 10.758 4.176 -1.93 1 97.5 106 THR B C 1
ATOM 2679 O O . THR B 1 106 ? 10.914 3.354 -1.022 1 97.5 106 THR B O 1
ATOM 2682 N N . ASN B 1 107 ? 10.734 5.457 -1.699 1 98.62 107 ASN B N 1
ATOM 2683 C CA . ASN B 1 107 ? 11.211 5.992 -0.429 1 98.62 107 ASN B CA 1
ATOM 2684 C C . ASN B 1 107 ? 10.062 6.492 0.439 1 98.62 107 ASN B C 1
ATOM 2686 O O . ASN B 1 107 ? 10.289 7.113 1.479 1 98.62 107 ASN B O 1
ATOM 2690 N N . ALA B 1 108 ? 8.883 6.195 -0.002 1 98.94 108 ALA B N 1
ATOM 2691 C CA . ALA B 1 108 ? 7.707 6.785 0.633 1 98.94 108 ALA B CA 1
ATOM 2692 C C . ALA B 1 108 ? 7.602 6.363 2.096 1 98.94 108 ALA B C 1
ATOM 2694 O O . ALA B 1 108 ? 7.258 7.176 2.959 1 98.94 108 ALA B O 1
ATOM 2695 N N . PHE B 1 109 ? 7.875 5.074 2.404 1 98.88 109 PHE B N 1
ATOM 2696 C CA . PHE B 1 109 ? 7.727 4.582 3.77 1 98.88 109 PHE B CA 1
ATOM 2697 C C . PHE B 1 109 ? 8.734 5.246 4.695 1 98.88 109 PHE B C 1
ATOM 2699 O O . PHE B 1 109 ? 8.391 5.68 5.797 1 98.88 109 PHE B O 1
ATOM 2706 N N . MET B 1 110 ? 9.969 5.387 4.266 1 98.69 110 MET B N 1
ATOM 2707 C CA . MET B 1 110 ? 11.008 6.051 5.051 1 98.69 110 MET B CA 1
ATOM 2708 C C . MET B 1 110 ? 10.641 7.508 5.312 1 98.69 110 MET B C 1
ATOM 2710 O O . MET B 1 110 ? 10.781 7.996 6.434 1 98.69 110 MET B O 1
ATOM 2714 N N . VAL B 1 111 ? 10.18 8.156 4.285 1 98.94 111 VAL B N 1
ATOM 2715 C CA . VAL B 1 111 ? 9.82 9.562 4.418 1 98.94 111 VAL B CA 1
ATOM 2716 C C . VAL B 1 111 ? 8.625 9.711 5.359 1 98.94 111 VAL B C 1
ATOM 2718 O O . VAL B 1 111 ? 8.57 10.641 6.164 1 98.94 111 VAL B O 1
ATOM 2721 N N . ALA B 1 112 ? 7.691 8.789 5.309 1 98.94 112 ALA B N 1
ATOM 2722 C CA . ALA B 1 112 ? 6.551 8.781 6.219 1 98.94 112 ALA B CA 1
ATOM 2723 C C . ALA B 1 112 ? 7.004 8.594 7.664 1 98.94 112 ALA B C 1
ATOM 2725 O O . ALA B 1 112 ? 6.449 9.219 8.578 1 98.94 112 ALA B O 1
ATOM 2726 N N . LYS B 1 113 ? 7.98 7.742 7.875 1 98.81 113 LYS B N 1
ATOM 2727 C CA . LYS B 1 113 ? 8.531 7.57 9.219 1 98.81 113 LYS B CA 1
ATOM 2728 C C . LYS B 1 113 ? 9.039 8.898 9.773 1 98.81 113 LYS B C 1
ATOM 2730 O O . LYS B 1 113 ? 8.883 9.172 10.969 1 98.81 113 LYS B O 1
ATOM 2735 N N . GLY B 1 114 ? 9.617 9.711 8.93 1 98.88 114 GLY B N 1
ATOM 2736 C CA . GLY B 1 114 ? 10.062 11.031 9.352 1 98.88 114 GLY B CA 1
ATOM 2737 C C . GLY B 1 114 ? 8.945 11.898 9.906 1 98.88 114 GLY B C 1
ATOM 2738 O O . GLY B 1 114 ? 9.141 12.617 10.883 1 98.88 114 GLY B O 1
ATOM 2739 N N . ALA B 1 115 ? 7.805 11.836 9.289 1 98.88 115 ALA B N 1
ATOM 2740 C CA . ALA B 1 115 ? 6.656 12.594 9.766 1 98.88 115 ALA B CA 1
ATOM 2741 C C . ALA B 1 115 ? 6.227 12.125 11.148 1 98.88 115 ALA B C 1
ATOM 2743 O O . ALA B 1 115 ? 5.895 12.945 12.016 1 98.88 115 ALA B O 1
ATOM 2744 N N . VAL B 1 116 ? 6.227 10.836 11.383 1 98.5 116 VAL B N 1
ATOM 2745 C CA . VAL B 1 116 ? 5.852 10.266 12.672 1 98.5 116 VAL B CA 1
ATOM 2746 C C . VAL B 1 116 ? 6.859 10.688 13.734 1 98.5 116 VAL B C 1
ATOM 2748 O O . VAL B 1 116 ? 6.477 11.062 14.844 1 98.5 116 VAL B O 1
ATOM 2751 N N . VAL B 1 117 ? 8.133 10.656 13.359 1 98.75 117 VAL B N 1
ATOM 2752 C CA . VAL B 1 117 ? 9.156 11.07 14.312 1 98.75 117 VAL B CA 1
ATOM 2753 C C . VAL B 1 117 ? 8.977 12.547 14.656 1 98.75 117 VAL B C 1
ATOM 2755 O O . VAL B 1 117 ? 9.023 12.922 15.828 1 98.75 117 VAL B O 1
ATOM 2758 N N . ALA B 1 118 ? 8.734 13.367 13.68 1 98.69 118 ALA B N 1
ATOM 2759 C CA . ALA B 1 118 ? 8.555 14.797 13.906 1 98.69 118 ALA B CA 1
ATOM 2760 C C . ALA B 1 118 ? 7.344 15.062 14.797 1 98.69 118 ALA B C 1
ATOM 2762 O O . ALA B 1 118 ? 7.391 15.93 15.672 1 98.69 118 ALA B O 1
ATOM 2763 N N . ALA B 1 119 ? 6.309 14.312 14.578 1 97.75 119 ALA B N 1
ATOM 2764 C CA . ALA B 1 119 ? 5.094 14.484 15.375 1 97.75 119 ALA B CA 1
ATOM 2765 C C . ALA B 1 119 ? 5.293 13.977 16.797 1 97.75 119 ALA B C 1
ATOM 2767 O O . ALA B 1 119 ? 4.906 14.641 17.766 1 97.75 119 ALA B O 1
ATOM 2768 N N . THR B 1 120 ? 5.887 12.789 16.938 1 96.69 120 THR B N 1
ATOM 2769 C CA . THR B 1 120 ? 5.98 12.078 18.219 1 96.69 120 THR B CA 1
ATOM 2770 C C . THR B 1 120 ? 7.008 12.742 19.125 1 96.69 120 THR B C 1
ATOM 2772 O O . THR B 1 120 ? 6.789 12.859 20.344 1 96.69 120 THR B O 1
ATOM 2775 N N . TYR B 1 121 ? 8.07 13.227 18.547 1 95.69 121 TYR B N 1
ATOM 2776 C CA . TYR B 1 121 ? 9.172 13.703 19.375 1 95.69 121 TYR B CA 1
ATOM 2777 C C . TYR B 1 121 ? 9.336 15.219 19.234 1 95.69 121 TYR B C 1
ATOM 2779 O O . TYR B 1 121 ? 10.164 15.82 19.922 1 95.69 121 TYR B O 1
ATOM 2787 N N . GLY B 1 122 ? 8.57 15.805 18.375 1 95.25 122 GLY B N 1
ATOM 2788 C CA . GLY B 1 122 ? 8.367 17.234 18.281 1 95.25 122 GLY B CA 1
ATOM 2789 C C . GLY B 1 122 ? 6.977 17.672 18.719 1 95.25 122 GLY B C 1
ATOM 2790 O O . GLY B 1 122 ? 6.672 17.703 19.906 1 95.25 122 GLY B O 1
ATOM 2791 N N . ASN B 1 123 ? 6.113 17.906 17.75 1 94.88 123 ASN B N 1
ATOM 2792 C CA . ASN B 1 123 ? 4.707 18.281 17.906 1 94.88 123 ASN B CA 1
ATOM 2793 C C . ASN B 1 123 ? 4.027 18.469 16.562 1 94.88 123 ASN B C 1
ATOM 2795 O O . ASN B 1 123 ? 4.637 18.219 15.508 1 94.88 123 ASN B O 1
ATOM 2799 N N . ASP B 1 124 ? 2.814 18.875 16.641 1 93.38 124 ASP B N 1
ATOM 2800 C CA . ASP B 1 124 ? 2.043 19.016 15.414 1 93.38 124 ASP B CA 1
ATOM 2801 C C . ASP B 1 124 ? 2.67 20.062 14.492 1 93.38 124 ASP B C 1
ATOM 2803 O O . ASP B 1 124 ? 2.709 19.875 13.273 1 93.38 124 ASP B O 1
ATOM 2807 N N . THR B 1 125 ? 3.156 21.078 15.133 1 95.75 125 THR B N 1
ATOM 2808 C CA . THR B 1 125 ? 3.793 22.141 14.352 1 95.75 125 THR B CA 1
ATOM 2809 C C . THR B 1 125 ? 5.055 21.625 13.664 1 95.75 125 THR B C 1
ATOM 2811 O O . THR B 1 125 ? 5.297 21.922 12.492 1 95.75 125 THR B O 1
ATOM 2814 N N . ALA B 1 126 ? 5.816 20.859 14.3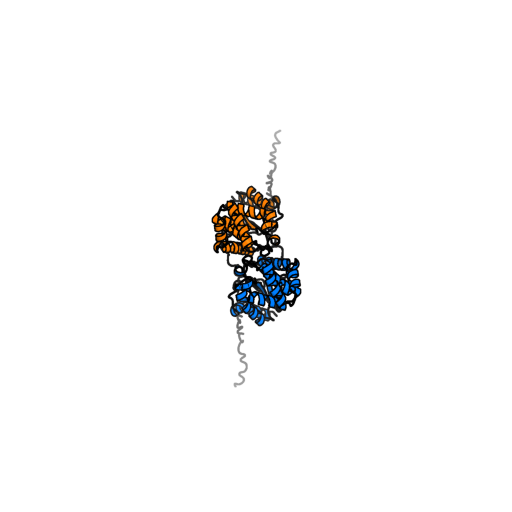98 1 98.06 126 ALA B N 1
ATOM 2815 C CA . ALA B 1 126 ? 7.023 20.266 13.836 1 98.06 126 ALA B CA 1
ATOM 2816 C C . ALA B 1 126 ? 6.684 19.297 12.695 1 98.06 126 ALA B C 1
ATOM 2818 O O . ALA B 1 126 ? 7.387 19.266 11.68 1 98.06 126 ALA B O 1
ATOM 2819 N N . ALA B 1 127 ? 5.684 18.547 12.883 1 98.12 127 ALA B N 1
ATOM 2820 C CA . ALA B 1 127 ? 5.266 17.609 11.844 1 98.12 127 ALA B CA 1
ATOM 2821 C C . ALA B 1 127 ? 4.836 18.344 10.578 1 98.12 127 ALA B C 1
ATOM 2823 O O . ALA B 1 127 ? 5.184 17.938 9.469 1 98.12 127 ALA B O 1
ATOM 2824 N N . LEU B 1 128 ? 4.102 19.422 10.734 1 97.69 128 LEU B N 1
ATOM 2825 C CA . LEU B 1 128 ? 3.695 20.219 9.586 1 97.69 128 LEU B CA 1
ATOM 2826 C C . LEU B 1 128 ? 4.906 20.812 8.883 1 97.69 128 LEU B C 1
ATOM 2828 O O . LEU B 1 128 ? 4.973 20.828 7.652 1 97.69 128 LEU B O 1
ATOM 2832 N N . ARG B 1 129 ? 5.828 21.328 9.703 1 98.5 129 ARG B N 1
ATOM 2833 C CA . ARG B 1 129 ? 7.062 21.859 9.141 1 98.5 129 ARG B CA 1
ATOM 2834 C C . ARG B 1 129 ? 7.82 20.797 8.367 1 98.5 129 ARG B C 1
ATOM 2836 O O . ARG B 1 129 ? 8.344 21.062 7.281 1 98.5 129 ARG B O 1
ATOM 2843 N N . TYR B 1 130 ? 7.875 19.625 8.906 1 98.88 130 TYR B N 1
ATOM 2844 C CA . TYR B 1 130 ? 8.523 18.516 8.227 1 98.88 130 TYR B CA 1
ATOM 2845 C C . TYR B 1 130 ? 7.863 18.234 6.883 1 98.88 130 TYR B C 1
ATOM 2847 O O . TYR B 1 130 ? 8.547 18.031 5.875 1 98.88 130 TYR B O 1
ATOM 2855 N N . MET B 1 131 ? 6.551 18.172 6.863 1 98.88 131 MET B N 1
ATOM 2856 C CA . MET B 1 131 ? 5.848 17.906 5.613 1 98.88 131 MET B CA 1
ATOM 2857 C C . MET B 1 131 ? 6.098 19.016 4.598 1 98.88 131 MET B C 1
ATOM 2859 O O . MET B 1 131 ? 6.258 18.75 3.406 1 98.88 131 MET B O 1
ATOM 2863 N N . ASP B 1 132 ? 6.223 20.297 5.09 1 98.88 132 ASP B N 1
ATOM 2864 C CA . ASP B 1 132 ? 6.617 21.406 4.227 1 98.88 132 ASP B CA 1
ATOM 2865 C C . ASP B 1 132 ? 7.984 21.156 3.6 1 98.88 132 ASP B C 1
ATOM 2867 O O . ASP B 1 132 ? 8.164 21.328 2.393 1 98.88 132 ASP B O 1
ATOM 2871 N N . ILE B 1 133 ? 8.898 20.781 4.383 1 98.94 133 ILE B N 1
ATOM 2872 C CA . ILE B 1 133 ? 10.266 20.531 3.939 1 98.94 133 ILE B CA 1
ATOM 2873 C C . ILE B 1 133 ? 10.281 19.375 2.936 1 98.94 133 ILE B C 1
ATOM 2875 O O . ILE B 1 133 ? 10.922 19.484 1.884 1 98.94 133 ILE B O 1
ATOM 2879 N N . ALA B 1 134 ? 9.586 18.312 3.256 1 98.94 134 ALA B N 1
ATOM 2880 C CA . ALA B 1 134 ? 9.547 17.141 2.391 1 98.94 134 ALA B CA 1
ATOM 2881 C C . ALA B 1 134 ? 9.016 17.5 1.005 1 98.94 134 ALA B C 1
ATOM 2883 O O . ALA B 1 134 ? 9.594 17.094 -0.01 1 98.94 134 ALA B O 1
ATOM 2884 N N . PHE B 1 135 ? 7.938 18.25 0.966 1 98.94 135 PHE B N 1
ATOM 2885 C CA . PHE B 1 135 ? 7.375 18.609 -0.327 1 98.94 135 PHE B CA 1
ATOM 2886 C C . PHE B 1 135 ? 8.297 19.578 -1.062 1 98.94 135 PHE B C 1
ATOM 2888 O O . PHE B 1 135 ? 8.453 19.484 -2.279 1 98.94 135 PHE B O 1
ATOM 2895 N N . ALA B 1 136 ? 8.906 20.516 -0.337 1 98.81 136 ALA B N 1
ATOM 2896 C CA . ALA B 1 136 ? 9.82 21.469 -0.954 1 98.81 136 ALA B CA 1
ATOM 2897 C C . ALA B 1 136 ? 11.031 20.766 -1.549 1 98.81 136 ALA B C 1
ATOM 2899 O O . ALA B 1 136 ? 11.57 21.203 -2.57 1 98.81 136 ALA B O 1
ATOM 2900 N N . ARG B 1 137 ? 11.453 19.688 -0.946 1 98.88 137 ARG B N 1
ATOM 2901 C CA . ARG B 1 137 ? 12.68 19.016 -1.352 1 98.88 137 ARG B CA 1
ATOM 2902 C C . ARG B 1 137 ? 12.391 17.609 -1.866 1 98.88 137 ARG B C 1
ATOM 2904 O O . ARG B 1 137 ? 13.258 16.734 -1.811 1 98.88 137 ARG B O 1
ATOM 2911 N N . GLN B 1 138 ? 11.258 17.391 -2.346 1 98.81 138 GLN B N 1
ATOM 2912 C CA . GLN B 1 138 ? 10.742 16.078 -2.713 1 98.81 138 GLN B CA 1
ATOM 2913 C C . GLN B 1 138 ? 11.648 15.383 -3.73 1 98.81 138 GLN B C 1
ATOM 2915 O O . GLN B 1 138 ? 11.844 14.172 -3.68 1 98.81 138 GLN B O 1
ATOM 2920 N N . ILE B 1 139 ? 12.234 16.156 -4.598 1 98.5 139 ILE B N 1
ATOM 2921 C CA . ILE B 1 139 ? 13.031 15.617 -5.695 1 98.5 139 ILE B CA 1
ATOM 2922 C C . ILE B 1 139 ? 14.219 14.844 -5.137 1 98.5 139 ILE B C 1
ATOM 2924 O O . ILE B 1 139 ? 14.688 13.883 -5.754 1 98.5 139 ILE B O 1
ATOM 2928 N N . GLN B 1 140 ? 14.695 15.125 -3.957 1 98.62 140 GLN B N 1
ATOM 2929 C CA . GLN B 1 140 ? 15.867 14.5 -3.352 1 98.62 140 GLN B CA 1
ATOM 2930 C C . GLN B 1 140 ? 15.594 13.039 -2.996 1 98.62 140 GLN B C 1
ATOM 2932 O O . GLN B 1 140 ? 16.531 12.25 -2.818 1 98.62 140 GLN B O 1
ATOM 2937 N N . VAL B 1 141 ? 14.305 12.711 -2.879 1 98.62 141 VAL B N 1
ATOM 2938 C CA . VAL B 1 141 ? 13.969 11.352 -2.475 1 98.62 141 VAL B CA 1
ATOM 2939 C C . VAL B 1 141 ? 13.148 10.672 -3.57 1 98.62 141 VAL B C 1
ATOM 2941 O O . VAL B 1 141 ? 12.484 9.664 -3.328 1 98.62 141 VAL B O 1
ATOM 2944 N N . SER B 1 142 ? 13.148 11.266 -4.777 1 98.38 142 SER B N 1
ATOM 2945 C CA . SER B 1 142 ? 12.445 10.68 -5.914 1 98.38 142 SER B CA 1
ATOM 2946 C C . SER B 1 142 ? 13.07 9.352 -6.32 1 98.38 142 SER B C 1
ATOM 2948 O O . SER B 1 142 ? 14.25 9.109 -6.07 1 98.38 142 SER B O 1
ATOM 2950 N N . ASN B 1 143 ? 12.266 8.477 -6.961 1 97.25 143 ASN B N 1
ATOM 2951 C CA . ASN B 1 143 ? 12.805 7.219 -7.473 1 97.25 143 ASN B CA 1
ATOM 2952 C C . ASN B 1 143 ? 14.008 7.449 -8.375 1 97.25 143 ASN B C 1
ATOM 2954 O O . ASN B 1 143 ? 15.039 6.781 -8.234 1 97.25 143 ASN B O 1
ATOM 2958 N N . GLU B 1 144 ? 13.922 8.398 -9.242 1 95.69 144 GLU B N 1
ATOM 2959 C CA . GLU B 1 144 ? 14.938 8.648 -10.258 1 95.69 144 GLU B CA 1
ATOM 2960 C C . GLU B 1 144 ? 16.266 9.055 -9.625 1 95.69 144 GLU B C 1
ATOM 2962 O O . GLU B 1 144 ? 17.312 8.516 -9.977 1 95.69 144 GLU B O 1
ATOM 2967 N N . LEU B 1 145 ? 16.219 9.922 -8.68 1 97.38 145 LEU B N 1
ATOM 2968 C CA . LEU B 1 145 ? 17.453 10.484 -8.156 1 97.38 145 LEU B CA 1
ATOM 2969 C C . LEU B 1 145 ? 18.062 9.562 -7.102 1 97.38 145 LEU B C 1
ATOM 2971 O O . LEU B 1 145 ? 19.234 9.719 -6.73 1 97.38 145 LEU B O 1
ATOM 2975 N N . THR B 1 146 ? 17.297 8.562 -6.668 1 97.75 146 THR B N 1
ATOM 2976 C CA . THR B 1 146 ? 17.828 7.762 -5.566 1 97.75 146 THR B CA 1
ATOM 2977 C C . THR B 1 146 ? 18.141 6.348 -6.035 1 97.75 146 THR B C 1
ATOM 2979 O O . THR B 1 146 ? 18.391 5.457 -5.219 1 97.75 146 THR B O 1
ATOM 2982 N N . GLN B 1 147 ? 18.156 6.07 -7.305 1 95.19 147 GLN B N 1
ATOM 2983 C CA . GLN B 1 147 ? 18.438 4.746 -7.844 1 95.19 147 GLN B CA 1
ATOM 2984 C C . GLN B 1 147 ? 19.797 4.242 -7.371 1 95.19 147 GLN B C 1
ATOM 2986 O O . GLN B 1 147 ? 20 3.039 -7.207 1 95.19 147 GLN B O 1
ATOM 2991 N N . GLY B 1 148 ? 20.719 5.16 -7.246 1 96.25 148 GLY B N 1
ATOM 2992 C CA . GLY B 1 148 ? 22.078 4.805 -6.852 1 96.25 148 GLY B CA 1
ATOM 2993 C C . GLY B 1 148 ? 22.344 5.004 -5.371 1 96.25 148 GLY B C 1
ATOM 2994 O O . GLY B 1 148 ? 23.469 4.848 -4.906 1 96.25 148 GLY B O 1
ATOM 2995 N N . MET B 1 149 ? 21.328 5.355 -4.613 1 97.06 149 MET B N 1
ATOM 2996 C CA . MET B 1 149 ? 21.484 5.574 -3.178 1 97.06 149 MET B CA 1
ATOM 2997 C C . MET B 1 149 ? 21.078 4.328 -2.396 1 97.06 149 MET B C 1
ATOM 2999 O O . MET B 1 149 ? 20.188 3.584 -2.818 1 97.06 149 MET B O 1
ATOM 3003 N N . THR B 1 150 ? 21.766 4.082 -1.29 1 97.44 150 THR B N 1
ATOM 3004 C CA . THR B 1 150 ? 21.344 3.025 -0.372 1 97.44 150 THR B CA 1
ATOM 3005 C C . THR B 1 150 ? 20.203 3.49 0.51 1 97.44 150 THR B C 1
ATOM 3007 O O . THR B 1 150 ? 19.922 4.688 0.608 1 97.44 150 THR B O 1
ATOM 3010 N N . TYR B 1 151 ? 19.547 2.521 1.048 1 95.88 151 TYR B N 1
ATOM 3011 C CA . TYR B 1 151 ? 18.5 2.832 2.02 1 95.88 151 TYR B CA 1
ATOM 3012 C C . TYR B 1 151 ? 19.047 3.73 3.127 1 95.88 151 TYR B C 1
ATOM 3014 O O . TYR B 1 151 ? 18.375 4.684 3.541 1 95.88 151 TYR B O 1
ATOM 3022 N N . LYS B 1 152 ? 20.266 3.496 3.598 1 95.62 152 LYS B N 1
ATOM 3023 C CA . LYS B 1 152 ? 20.891 4.266 4.668 1 95.62 152 LYS B CA 1
ATOM 3024 C C . LYS B 1 152 ? 21.141 5.707 4.234 1 95.62 152 LYS B C 1
ATOM 3026 O O . LYS B 1 152 ? 21.031 6.633 5.039 1 95.62 152 LYS B O 1
ATOM 3031 N N . ALA B 1 153 ? 21.516 5.859 3.01 1 97.38 153 ALA B N 1
ATOM 3032 C CA . ALA B 1 153 ? 21.734 7.207 2.498 1 97.38 153 ALA B CA 1
ATOM 3033 C C . ALA B 1 153 ? 20.438 8.008 2.469 1 97.38 153 ALA B C 1
ATOM 3035 O O . ALA B 1 153 ? 20.422 9.188 2.826 1 97.38 153 ALA B O 1
ATOM 3036 N N . VAL B 1 154 ? 19.359 7.391 2.033 1 98 154 VAL B N 1
ATOM 3037 C CA . VAL B 1 154 ? 18.047 8.047 2.014 1 98 154 VAL B CA 1
ATOM 3038 C C . VAL B 1 154 ? 17.625 8.375 3.439 1 98 154 VAL B C 1
ATOM 3040 O O . VAL B 1 154 ? 17.094 9.461 3.699 1 98 154 VAL B O 1
ATOM 3043 N N . GLU B 1 155 ? 17.828 7.414 4.34 1 97.94 155 GLU B N 1
ATOM 3044 C CA . GLU B 1 155 ? 17.547 7.66 5.754 1 97.94 155 GLU B CA 1
ATOM 3045 C C . GLU B 1 155 ? 18.266 8.922 6.242 1 97.94 155 GLU B C 1
ATOM 3047 O O . GLU B 1 155 ? 17.719 9.688 7.031 1 97.94 155 GLU B O 1
ATOM 3052 N N . GLY B 1 156 ? 19.484 9.102 5.805 1 98.19 156 GLY B N 1
ATOM 3053 C CA . GLY B 1 156 ? 20.234 10.297 6.156 1 98.19 156 GLY B CA 1
ATOM 3054 C C . GLY B 1 156 ? 19.562 11.578 5.68 1 98.19 156 GLY B C 1
ATOM 3055 O O . GLY B 1 156 ? 19.531 12.57 6.406 1 98.19 156 GLY B O 1
ATOM 3056 N N . VAL B 1 157 ? 19.031 11.602 4.477 1 98.75 157 VAL B N 1
ATOM 3057 C CA . VAL B 1 157 ? 18.328 12.75 3.93 1 98.75 157 VAL B CA 1
ATOM 3058 C C . VAL B 1 157 ? 17.094 13.055 4.793 1 98.75 157 VAL B C 1
ATOM 3060 O O . VAL B 1 157 ? 16.891 14.203 5.191 1 98.75 157 VAL B O 1
ATOM 3063 N N . VAL B 1 158 ? 16.375 12.055 5.148 1 98.88 158 VAL B N 1
ATOM 3064 C CA . VAL B 1 158 ? 15.164 12.195 5.934 1 98.88 158 VAL B CA 1
ATOM 3065 C C . VAL B 1 158 ? 15.508 12.68 7.34 1 98.88 158 VAL B C 1
ATOM 3067 O O . VAL B 1 158 ? 14.82 13.539 7.895 1 98.88 158 VAL B O 1
ATOM 3070 N N . ALA B 1 159 ? 16.625 12.117 7.871 1 98.88 159 ALA B N 1
ATOM 3071 C CA . ALA B 1 159 ? 17.062 12.539 9.203 1 98.88 159 ALA B CA 1
ATOM 3072 C C . ALA B 1 159 ? 17.391 14.023 9.227 1 98.88 159 ALA B C 1
ATOM 3074 O O . ALA B 1 159 ? 17.094 14.719 10.195 1 98.88 159 ALA B O 1
ATOM 3075 N N . ALA B 1 160 ? 17.969 14.5 8.203 1 98.88 160 ALA B N 1
ATOM 3076 C CA . ALA B 1 160 ? 18.281 15.922 8.109 1 98.88 160 ALA B CA 1
ATOM 3077 C C . ALA B 1 160 ? 17.016 16.766 8.086 1 98.88 160 ALA B C 1
ATOM 3079 O O . ALA B 1 160 ? 16.953 17.828 8.727 1 98.88 160 ALA B O 1
ATOM 3080 N N . TRP B 1 161 ? 16.031 16.359 7.324 1 98.88 161 TRP B N 1
ATOM 3081 C CA . TRP B 1 161 ? 14.758 17.078 7.27 1 98.88 161 TRP B CA 1
ATOM 3082 C C . TRP B 1 161 ? 14.094 17.125 8.641 1 98.88 161 TRP B C 1
ATOM 3084 O O . TRP B 1 161 ? 13.57 18.156 9.055 1 98.88 161 TRP B O 1
ATOM 3094 N N . VAL B 1 162 ? 14.141 15.953 9.375 1 98.88 162 VAL B N 1
ATOM 3095 C CA . VAL B 1 162 ? 13.531 15.875 10.695 1 98.88 162 VAL B CA 1
ATOM 3096 C C . VAL B 1 162 ? 14.281 16.781 11.664 1 98.88 162 VAL B C 1
ATOM 3098 O O . VAL B 1 162 ? 13.672 17.484 12.477 1 98.88 162 VAL B O 1
ATOM 3101 N N . GLN B 1 163 ? 15.57 16.734 11.562 1 98.88 163 GLN B N 1
ATOM 3102 C CA . GLN B 1 163 ? 16.375 17.625 12.383 1 98.88 163 GLN B CA 1
ATOM 3103 C C . GLN B 1 163 ? 15.977 19.078 12.164 1 98.88 163 GLN B C 1
ATOM 3105 O O . GLN B 1 163 ? 15.805 19.828 13.125 1 98.88 163 GLN B O 1
ATOM 3110 N N . GLU B 1 164 ? 15.875 19.484 10.992 1 98.75 164 GLU B N 1
ATOM 3111 C CA . GLU B 1 164 ? 15.5 20.859 10.656 1 98.75 164 GLU B CA 1
ATOM 3112 C C . GLU B 1 164 ? 14.125 21.203 11.203 1 98.75 164 GLU B C 1
ATOM 3114 O O . GLU B 1 164 ? 13.898 22.312 11.688 1 98.75 164 GLU B O 1
ATOM 3119 N N . ALA B 1 165 ? 13.227 20.281 11.18 1 98.69 165 ALA B N 1
ATOM 3120 C CA . ALA B 1 165 ? 11.836 20.516 11.562 1 98.69 165 ALA B CA 1
ATOM 3121 C C . ALA B 1 165 ? 11.688 20.531 13.086 1 98.69 165 ALA B C 1
ATOM 3123 O O . ALA B 1 165 ? 10.797 21.188 13.617 1 98.69 165 ALA B O 1
ATOM 3124 N N . THR B 1 166 ? 12.516 19.781 13.844 1 98.38 166 THR B N 1
ATOM 3125 C CA . THR B 1 166 ? 12.258 19.531 15.258 1 98.38 166 THR B CA 1
ATOM 3126 C C . THR B 1 166 ? 13.367 20.125 16.125 1 98.38 166 THR B C 1
ATOM 3128 O O . THR B 1 166 ? 13.188 20.297 17.328 1 98.38 166 THR B O 1
ATOM 3131 N N . GLY B 1 167 ? 14.508 20.266 15.555 1 98.25 167 GLY B N 1
ATOM 3132 C CA . GLY B 1 167 ? 15.672 20.672 16.328 1 98.25 167 GLY B CA 1
ATOM 3133 C C . GLY B 1 167 ? 16.391 19.516 16.984 1 98.25 167 GLY B C 1
ATOM 3134 O O . GLY B 1 167 ? 17.422 19.703 17.625 1 98.25 167 GLY B O 1
ATOM 3135 N N . LEU B 1 168 ? 15.953 18.328 16.812 1 98.19 168 LEU B N 1
ATOM 3136 C CA . LEU B 1 168 ? 16.594 17.141 17.391 1 98.19 168 LEU B CA 1
ATOM 3137 C C . LEU B 1 168 ? 17.938 16.891 16.719 1 98.19 168 LEU B C 1
ATOM 3139 O O . LEU B 1 168 ? 18.125 17.156 15.539 1 98.19 168 LEU B O 1
ATOM 3143 N N . GLU B 1 169 ? 18.797 16.297 17.469 1 98.12 169 GLU B N 1
ATOM 3144 C CA . GLU B 1 169 ? 20.078 15.898 16.906 1 98.12 169 GLU B CA 1
ATOM 3145 C C . GLU B 1 169 ? 19.922 14.781 15.883 1 98.12 169 GLU B C 1
ATOM 3147 O O . GLU B 1 169 ? 19.109 13.867 16.078 1 98.12 169 GLU B O 1
ATOM 3152 N N . ARG B 1 170 ? 20.781 14.836 14.859 1 96.94 170 ARG B N 1
ATOM 3153 C CA . ARG B 1 170 ? 20.641 13.93 13.727 1 96.94 170 ARG B CA 1
ATOM 3154 C C . ARG B 1 170 ? 20.766 12.477 14.172 1 96.94 170 ARG B C 1
ATOM 3156 O O . ARG B 1 170 ? 20.016 11.617 13.695 1 96.94 170 ARG B O 1
ATOM 3163 N N . GLU B 1 171 ? 21.688 12.188 15.086 1 96.62 171 GLU B N 1
ATOM 3164 C CA . GLU B 1 171 ? 21.891 10.812 15.539 1 96.62 171 GLU B CA 1
ATOM 3165 C C . GLU B 1 171 ? 20.688 10.312 16.328 1 96.62 171 GLU B C 1
ATOM 3167 O O . GLU B 1 171 ? 20.328 9.133 16.234 1 96.62 171 GLU B O 1
ATOM 3172 N N . VAL B 1 172 ? 20.109 11.211 17.094 1 98.12 172 VAL B N 1
ATOM 3173 C CA . VAL B 1 172 ? 18.891 10.875 17.812 1 98.12 172 VAL B CA 1
ATOM 3174 C C . VAL B 1 172 ? 17.766 10.562 16.828 1 98.12 172 VAL B C 1
ATOM 3176 O O . VAL B 1 172 ? 17.062 9.57 16.969 1 98.12 172 VAL B O 1
ATOM 3179 N N . VAL B 1 173 ? 17.672 11.367 15.836 1 98.69 173 VAL B N 1
ATOM 3180 C CA . VAL B 1 173 ? 16.641 11.18 14.82 1 98.69 173 VAL B CA 1
ATOM 3181 C C . VAL B 1 173 ? 16.812 9.828 14.148 1 98.69 173 VAL B C 1
ATOM 3183 O O . VAL B 1 173 ? 15.852 9.086 13.953 1 98.69 173 VAL B O 1
ATOM 3186 N N . ARG B 1 174 ? 18.016 9.492 13.766 1 97.62 174 ARG B N 1
ATOM 3187 C CA . ARG B 1 174 ? 18.281 8.227 13.086 1 97.62 174 ARG B CA 1
ATOM 3188 C C . ARG B 1 174 ? 17.875 7.039 13.953 1 97.62 174 ARG B C 1
ATOM 3190 O O . ARG B 1 174 ? 17.297 6.074 13.453 1 97.62 174 ARG B O 1
ATOM 3197 N N . ARG B 1 175 ? 18.156 7.148 15.258 1 97.81 175 ARG B N 1
ATOM 3198 C CA . ARG B 1 175 ? 17.734 6.094 16.172 1 97.81 175 ARG B CA 1
ATOM 3199 C C . ARG B 1 175 ? 16.219 5.996 16.25 1 97.81 175 ARG B C 1
ATOM 3201 O O . ARG B 1 175 ? 15.664 4.895 16.25 1 97.81 175 ARG B O 1
ATOM 3208 N N . LYS B 1 176 ? 15.586 7.133 16.281 1 98.44 176 LYS B N 1
ATOM 3209 C CA . LYS B 1 176 ? 14.125 7.16 16.375 1 98.44 176 LYS B CA 1
ATOM 3210 C C . LYS B 1 176 ? 13.484 6.582 15.117 1 98.44 176 LYS B C 1
ATOM 3212 O O . LYS B 1 176 ? 12.461 5.902 15.188 1 98.44 176 LYS B O 1
ATOM 3217 N N . LEU B 1 177 ? 14.094 6.844 13.969 1 98.25 177 LEU B N 1
ATOM 3218 C CA . LEU B 1 177 ? 13.586 6.316 12.711 1 98.25 177 LEU B CA 1
ATOM 3219 C C . LEU B 1 177 ? 13.609 4.793 12.703 1 98.25 177 LEU B C 1
ATOM 3221 O O . LEU B 1 177 ? 12.859 4.16 11.953 1 98.25 177 LEU B O 1
ATOM 3225 N N . GLN B 1 178 ? 14.414 4.18 13.516 1 96.5 178 GLN B N 1
ATOM 3226 C CA . GLN B 1 178 ? 14.578 2.73 13.523 1 96.5 178 GLN B CA 1
ATOM 3227 C C . GLN B 1 178 ? 13.719 2.088 14.617 1 96.5 178 GLN B C 1
ATOM 3229 O O . GLN B 1 178 ? 13.695 0.863 14.75 1 96.5 178 GLN B O 1
ATOM 3234 N N . GLU B 1 179 ? 13.023 2.895 15.375 1 97.12 179 GLU B N 1
ATOM 3235 C CA . GLU B 1 179 ? 12.203 2.377 16.469 1 97.12 179 GLU B CA 1
ATOM 3236 C C . GLU B 1 179 ? 10.992 1.622 15.93 1 97.12 179 GLU B C 1
ATOM 3238 O O . GLU B 1 179 ? 10.352 2.061 14.969 1 97.12 179 GLU B O 1
ATOM 3243 N N . GLY B 1 180 ? 10.68 0.534 16.594 1 96.31 180 GLY B N 1
ATOM 3244 C CA . GLY B 1 180 ? 9.539 -0.281 16.203 1 96.31 180 GLY B CA 1
ATOM 3245 C C . GLY B 1 180 ? 8.227 0.473 16.25 1 96.31 180 GLY B C 1
ATOM 3246 O O . GLY B 1 180 ? 7.359 0.279 15.398 1 96.31 180 GLY B O 1
ATOM 3247 N N . GLY B 1 181 ? 8.094 1.305 17.25 1 96.31 181 GLY B N 1
ATOM 3248 C CA . GLY B 1 181 ? 6.875 2.078 17.391 1 96.31 181 GLY B CA 1
ATOM 3249 C C . GLY B 1 181 ? 6.625 3.016 16.219 1 96.31 181 GLY B C 1
ATOM 3250 O O . GLY B 1 181 ? 5.477 3.23 15.82 1 96.31 181 GLY B O 1
ATOM 3251 N N . VAL B 1 182 ? 7.684 3.598 15.664 1 97.81 182 VAL B N 1
ATOM 3252 C CA . VAL B 1 182 ? 7.566 4.484 14.508 1 97.81 182 VAL B CA 1
ATOM 3253 C C . VAL B 1 182 ? 7.125 3.688 13.281 1 97.81 182 VAL B C 1
ATOM 3255 O O . VAL B 1 182 ? 6.207 4.094 12.57 1 97.81 182 VAL B O 1
ATOM 3258 N N . GLU B 1 183 ? 7.773 2.564 13.07 1 97.19 183 GLU B N 1
ATOM 3259 C CA . GLU B 1 183 ? 7.379 1.685 11.969 1 97.19 183 GLU B CA 1
ATOM 3260 C C . GLU B 1 183 ? 5.922 1.261 12.102 1 97.19 183 GLU B C 1
ATOM 3262 O O . GLU B 1 183 ? 5.168 1.311 11.125 1 97.19 183 GLU B O 1
ATOM 3267 N N . GLU B 1 184 ? 5.531 0.859 13.242 1 96.5 184 GLU B N 1
ATOM 3268 C CA . GLU B 1 184 ? 4.168 0.396 13.492 1 96.5 184 GLU B CA 1
ATOM 3269 C C . GLU B 1 184 ? 3.152 1.498 13.211 1 96.5 184 GLU B C 1
ATOM 3271 O O . GLU B 1 184 ? 2.09 1.241 12.641 1 96.5 184 GLU B O 1
ATOM 3276 N N . ALA B 1 185 ? 3.475 2.699 13.625 1 96.44 185 ALA B N 1
ATOM 3277 C CA . ALA B 1 185 ? 2.564 3.82 13.406 1 96.44 185 ALA B CA 1
ATOM 3278 C C . ALA B 1 185 ? 2.299 4.031 11.914 1 96.44 185 ALA B C 1
ATOM 3280 O O . ALA B 1 185 ? 1.154 4.242 11.508 1 96.44 185 ALA B O 1
ATOM 3281 N N . VAL B 1 186 ? 3.35 3.951 11.102 1 98 186 VAL B N 1
ATOM 3282 C CA . VAL B 1 186 ? 3.184 4.141 9.664 1 98 186 VAL B CA 1
ATOM 3283 C C . VAL B 1 186 ? 2.426 2.957 9.07 1 98 186 VAL B C 1
ATOM 3285 O O . VAL B 1 186 ? 1.553 3.135 8.219 1 98 186 VAL B O 1
ATOM 3288 N N . ARG B 1 187 ? 2.727 1.734 9.531 1 97.38 187 ARG B N 1
ATOM 3289 C CA . ARG B 1 187 ? 2.021 0.545 9.062 1 97.38 187 ARG B CA 1
ATOM 3290 C C . ARG B 1 187 ? 0.529 0.643 9.359 1 97.38 187 ARG B C 1
ATOM 3292 O O . ARG B 1 187 ? -0.3 0.321 8.508 1 97.38 187 ARG B O 1
ATOM 3299 N N . PHE B 1 188 ? 0.23 1.098 10.539 1 95.31 188 PHE B N 1
ATOM 3300 C CA . PHE B 1 188 ? -1.17 1.172 10.938 1 95.31 188 PHE B CA 1
ATOM 3301 C C . PHE B 1 188 ? -1.896 2.268 10.172 1 95.31 188 PHE B C 1
ATOM 3303 O O . PHE B 1 188 ? -3.066 2.111 9.812 1 95.31 188 PHE B O 1
ATOM 3310 N N . SER B 1 189 ? -1.184 3.361 9.977 1 97 189 SER B N 1
ATOM 3311 C CA . SER B 1 189 ? -1.769 4.398 9.133 1 97 189 SER B CA 1
ATOM 3312 C C . SER B 1 189 ? -2.088 3.861 7.742 1 97 189 SER B C 1
ATOM 3314 O O . SER B 1 189 ? -3.162 4.129 7.199 1 97 189 SER B O 1
ATOM 3316 N N . PHE B 1 190 ? -1.206 3.125 7.172 1 97.88 190 PHE B N 1
ATOM 3317 C CA . PHE B 1 190 ? -1.394 2.502 5.867 1 97.88 190 PHE B CA 1
ATOM 3318 C C . PHE B 1 190 ? -2.602 1.572 5.879 1 97.88 190 PHE B C 1
ATOM 3320 O O . PHE B 1 190 ? -3.465 1.657 5 1 97.88 190 PHE B O 1
ATOM 3327 N N . LYS B 1 191 ? -2.672 0.731 6.844 1 96.38 191 LYS B N 1
ATOM 3328 C CA . LYS B 1 191 ? -3.771 -0.222 6.953 1 96.38 191 LYS B CA 1
ATOM 3329 C C . LYS B 1 191 ? -5.109 0.497 7.109 1 96.38 191 LYS B C 1
ATOM 3331 O O . LYS B 1 191 ? -6.105 0.109 6.492 1 96.38 191 LYS B O 1
ATOM 3336 N N . TYR B 1 192 ? -5.086 1.518 7.938 1 95.38 192 TYR B N 1
ATOM 3337 C CA . TYR B 1 192 ? -6.273 2.34 8.141 1 95.38 192 TYR B CA 1
ATOM 3338 C C . TYR B 1 192 ? -6.777 2.904 6.816 1 95.38 192 TYR B C 1
ATOM 3340 O O . TYR B 1 192 ? -7.98 2.906 6.555 1 95.38 192 TYR B O 1
ATOM 3348 N N . ALA B 1 193 ? -5.867 3.338 6.02 1 96.81 193 ALA B N 1
ATOM 3349 C CA . ALA B 1 193 ? -6.199 3.932 4.73 1 96.81 193 ALA B CA 1
ATOM 3350 C C . ALA B 1 193 ? -6.773 2.887 3.775 1 96.81 193 ALA B C 1
ATOM 3352 O O . ALA B 1 193 ? -7.797 3.123 3.131 1 96.81 193 ALA B O 1
ATOM 3353 N N . THR B 1 194 ? -6.156 1.734 3.701 1 95.88 194 THR B N 1
ATOM 3354 C CA . THR B 1 194 ? -6.574 0.734 2.727 1 95.88 194 THR B CA 1
ATOM 3355 C C . THR B 1 194 ? -7.961 0.193 3.068 1 95.88 194 THR B C 1
ATOM 3357 O O . THR B 1 194 ? -8.773 -0.061 2.176 1 95.88 194 THR B O 1
ATOM 3360 N N . ILE B 1 195 ? -8.273 0.034 4.324 1 92.38 195 ILE B N 1
ATOM 3361 C CA . ILE B 1 195 ? -9.57 -0.469 4.75 1 92.38 195 ILE B CA 1
ATOM 3362 C C . ILE B 1 195 ? -10.664 0.513 4.332 1 92.38 195 ILE B C 1
ATOM 3364 O O . ILE B 1 195 ? -11.828 0.13 4.184 1 92.38 195 ILE B O 1
ATOM 3368 N N . ARG B 1 196 ? -10.281 1.683 4.055 1 92.06 196 ARG B N 1
ATOM 3369 C CA . ARG B 1 196 ? -11.203 2.73 3.633 1 92.06 196 ARG B CA 1
ATOM 3370 C C . ARG B 1 196 ? -11.141 2.939 2.123 1 92.06 196 ARG B C 1
ATOM 3372 O O . ARG B 1 196 ? -11.586 3.969 1.614 1 92.06 196 ARG B O 1
ATOM 3379 N N . SER B 1 197 ? -10.469 2.115 1.499 1 93.06 197 SER B N 1
ATOM 3380 C CA . SER B 1 197 ? -10.43 2.031 0.043 1 93.06 197 SER B CA 1
ATOM 3381 C C . SER B 1 197 ? -9.562 3.139 -0.549 1 93.06 197 SER B C 1
ATOM 3383 O O . SER B 1 197 ? -9.758 3.541 -1.697 1 93.06 197 SER B O 1
ATOM 3385 N N . ILE B 1 198 ? -8.719 3.699 0.251 1 96.81 198 ILE B N 1
ATOM 3386 C CA . ILE B 1 198 ? -7.73 4.633 -0.273 1 96.81 198 ILE B CA 1
ATOM 3387 C C . ILE B 1 198 ? -6.75 3.889 -1.177 1 96.81 198 ILE B C 1
ATOM 3389 O O . ILE B 1 198 ? -6.164 2.881 -0.771 1 96.81 198 ILE B O 1
ATOM 3393 N N . PHE B 1 199 ? -6.586 4.379 -2.404 1 96.25 199 PHE B N 1
ATOM 3394 C CA . PHE B 1 199 ? -5.762 3.629 -3.346 1 96.25 199 PHE B CA 1
ATOM 3395 C C . PHE B 1 199 ? -4.703 4.527 -3.977 1 96.25 199 PHE B C 1
ATOM 3397 O O . PHE B 1 199 ? -3.863 4.059 -4.746 1 96.25 199 PHE B O 1
ATOM 3404 N N . GLY B 1 200 ? -4.746 5.777 -3.674 1 97.38 200 GLY B N 1
ATOM 3405 C CA . GLY B 1 200 ? -3.836 6.785 -4.199 1 97.38 200 GLY B CA 1
ATOM 3406 C C . GLY B 1 200 ? -3.736 8.016 -3.322 1 97.38 200 GLY B C 1
ATOM 3407 O O . GLY B 1 200 ? -4.336 8.07 -2.246 1 97.38 200 GLY B O 1
ATOM 3408 N N . THR B 1 201 ? -2.871 8.977 -3.77 1 98.38 201 THR B N 1
ATOM 3409 C CA . THR B 1 201 ? -2.717 10.195 -2.98 1 98.38 201 THR B CA 1
ATOM 3410 C C . THR B 1 201 ? -2.648 11.422 -3.887 1 98.38 201 THR B C 1
ATOM 3412 O O . THR B 1 201 ? -2.201 11.328 -5.031 1 98.38 201 THR B O 1
ATOM 3415 N N . PRO B 1 202 ? -3.139 12.531 -3.461 1 98.5 202 PRO B N 1
ATOM 3416 C CA . PRO B 1 202 ? -3.93 12.648 -2.234 1 98.5 202 PRO B CA 1
ATOM 3417 C C . PRO B 1 202 ? -5.363 12.156 -2.406 1 98.5 202 PRO B C 1
ATOM 3419 O O . PRO B 1 202 ? -5.906 12.195 -3.516 1 98.5 202 PRO B O 1
ATOM 3422 N N . MET B 1 203 ? -5.836 11.562 -1.396 1 98.25 203 MET B N 1
ATOM 3423 C CA . MET B 1 203 ? -7.266 11.281 -1.311 1 98.25 203 MET B CA 1
ATOM 3424 C C . MET B 1 203 ? -7.855 11.836 -0.02 1 98.25 203 MET B C 1
ATOM 3426 O O . MET B 1 203 ? -7.133 12.07 0.948 1 98.25 203 MET B O 1
ATOM 3430 N N . PHE B 1 204 ? -9.172 12.047 -0.025 1 97.94 204 PHE B N 1
ATOM 3431 C CA . PHE B 1 204 ? -9.805 12.781 1.062 1 97.94 204 PHE B CA 1
ATOM 3432 C C . PHE B 1 204 ? -11.094 12.094 1.501 1 97.94 204 PHE B C 1
ATOM 3434 O O . PHE B 1 204 ? -11.859 11.609 0.667 1 97.94 204 PHE B O 1
ATOM 3441 N N . VAL B 1 205 ? -11.305 12.055 2.744 1 96.38 205 VAL B N 1
ATOM 3442 C CA . VAL B 1 205 ? -12.531 11.578 3.365 1 96.38 205 VAL B CA 1
ATOM 3443 C C . VAL B 1 205 ? -13.141 12.688 4.219 1 96.38 205 VAL B C 1
ATOM 3445 O O . VAL B 1 205 ? -12.461 13.273 5.062 1 96.38 205 VAL B O 1
ATOM 3448 N N . ILE B 1 206 ? -14.375 13.047 3.941 1 95.06 206 ILE B N 1
ATOM 3449 C CA . ILE B 1 206 ? -15.102 14.039 4.719 1 95.06 206 ILE B CA 1
ATOM 3450 C C . ILE B 1 206 ? -16.281 13.383 5.43 1 95.06 206 ILE B C 1
ATOM 3452 O O . ILE B 1 206 ? -17.141 12.766 4.789 1 95.06 206 ILE B O 1
ATOM 3456 N N . ASN B 1 207 ? -16.266 13.477 6.75 1 92.38 207 ASN B N 1
ATOM 3457 C CA . ASN B 1 207 ? -17.297 12.844 7.559 1 92.38 207 ASN B CA 1
ATOM 3458 C C . ASN B 1 207 ? -17.516 11.391 7.16 1 92.38 207 ASN B C 1
ATOM 3460 O O . ASN B 1 207 ? -18.641 10.969 6.891 1 92.38 207 ASN B O 1
ATOM 3464 N N . GLN B 1 208 ? -16.438 10.688 6.938 1 90.25 208 GLN B N 1
ATOM 3465 C CA . GLN B 1 208 ? -16.375 9.242 6.742 1 90.25 208 GLN B CA 1
ATOM 3466 C C . GLN B 1 208 ? -16.75 8.859 5.316 1 90.25 208 GLN B C 1
ATOM 3468 O O . GLN B 1 208 ? -16.844 7.676 4.988 1 90.25 208 GLN B O 1
ATOM 3473 N N . MET B 1 209 ? -16.891 9.852 4.547 1 92.56 209 MET B N 1
ATOM 3474 C CA . MET B 1 209 ? -17.234 9.578 3.152 1 92.56 209 MET B CA 1
ATOM 3475 C C . MET B 1 209 ? -16.078 9.93 2.232 1 92.56 209 MET B C 1
ATOM 3477 O O . MET B 1 209 ? -15.555 11.047 2.281 1 92.56 209 MET B O 1
ATOM 3481 N N . LEU B 1 210 ? -15.656 8.977 1.455 1 94 210 LEU B N 1
ATOM 3482 C CA . LEU B 1 210 ? -14.656 9.25 0.433 1 94 210 LEU B CA 1
ATOM 3483 C C . LEU B 1 210 ? -15.156 10.305 -0.553 1 94 210 LEU B C 1
ATOM 3485 O O . LEU B 1 210 ? -16.312 10.258 -0.985 1 94 210 LEU B O 1
ATOM 3489 N N . VAL B 1 211 ? -14.312 11.273 -0.912 1 95 211 VAL B N 1
ATOM 3490 C CA . VAL B 1 211 ? -14.672 12.359 -1.816 1 95 211 VAL B CA 1
ATOM 3491 C C . VAL B 1 211 ? -13.852 12.266 -3.098 1 95 211 VAL B C 1
ATOM 3493 O O . VAL B 1 211 ? -12.836 12.953 -3.242 1 95 211 VAL B O 1
ATOM 3496 N N . PRO B 1 212 ? -14.312 11.586 -4.062 1 88.69 212 PRO B N 1
ATOM 3497 C CA . PRO B 1 212 ? -13.531 11.375 -5.281 1 88.69 212 PRO B CA 1
ATOM 3498 C C . PRO B 1 212 ? -13.352 12.648 -6.098 1 88.69 212 PRO B C 1
ATOM 3500 O O . PRO B 1 212 ? -12.477 12.719 -6.961 1 88.69 212 PRO B O 1
ATOM 3503 N N . GLY B 1 213 ? -14.156 13.617 -5.781 1 92.62 213 GLY B N 1
ATOM 3504 C CA . GLY B 1 213 ? -14.086 14.852 -6.547 1 92.62 213 GLY B CA 1
ATOM 3505 C C . GLY B 1 213 ? -12.945 15.758 -6.121 1 92.62 213 GLY B C 1
ATOM 3506 O O . GLY B 1 213 ? -12.641 16.734 -6.797 1 92.62 213 GLY B O 1
ATOM 3507 N N . LEU B 1 214 ? -12.352 15.516 -5.031 1 95.5 214 LEU B N 1
ATOM 3508 C CA . LEU B 1 214 ? -11.172 16.25 -4.578 1 95.5 214 LEU B CA 1
ATOM 3509 C C . LEU B 1 214 ? -9.898 15.438 -4.84 1 95.5 214 LEU B C 1
ATOM 3511 O O . LEU B 1 214 ? -9.82 14.266 -4.477 1 95.5 214 LEU B O 1
ATOM 3515 N N . ASP B 1 215 ? -8.938 16.109 -5.508 1 94.62 215 ASP B N 1
ATOM 3516 C CA . ASP B 1 215 ? -7.691 15.438 -5.848 1 94.62 215 ASP B CA 1
ATOM 3517 C C . ASP B 1 215 ? -6.531 16.422 -5.926 1 94.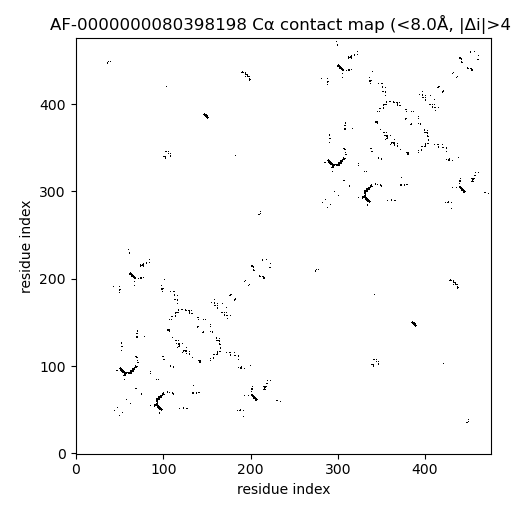62 215 ASP B C 1
ATOM 3519 O O . ASP B 1 215 ? -6.602 17.516 -5.359 1 94.62 215 ASP B O 1
ATOM 3523 N N . GLY B 1 216 ? -5.414 16 -6.527 1 94 216 GLY B N 1
ATOM 3524 C CA . GLY B 1 216 ? -4.199 16.797 -6.566 1 94 216 GLY B CA 1
ATOM 3525 C C . GLY B 1 216 ? -4.352 18.078 -7.371 1 94 216 GLY B C 1
ATOM 3526 O O . GLY B 1 216 ? -3.555 19 -7.223 1 94 216 GLY B O 1
ATOM 3527 N N . GLY B 1 217 ? -5.387 18.141 -8.164 1 95.5 217 GLY B N 1
ATOM 3528 C CA . GLY B 1 217 ? -5.594 19.297 -9.008 1 95.5 217 GLY B CA 1
ATOM 3529 C C . GLY B 1 217 ? -6.695 20.219 -8.5 1 95.5 217 GLY B C 1
ATOM 3530 O O . GLY B 1 217 ? -6.98 21.25 -9.117 1 95.5 217 GLY B O 1
ATOM 3531 N N . SER B 1 218 ? -7.285 19.875 -7.418 1 96.56 218 SER B N 1
ATOM 3532 C CA . SER B 1 218 ? -8.398 20.656 -6.883 1 96.56 218 SER B CA 1
ATOM 3533 C C . SER B 1 218 ? -7.93 22 -6.332 1 96.56 218 SER B C 1
ATOM 3535 O O . SER B 1 218 ? -6.871 22.078 -5.707 1 96.56 218 SER B O 1
ATOM 3537 N N . ASP B 1 219 ? -8.75 22.984 -6.59 1 96.81 219 ASP B N 1
ATOM 3538 C CA . ASP B 1 219 ? -8.461 24.297 -6.027 1 96.81 219 ASP B CA 1
ATOM 3539 C C . ASP B 1 219 ? -9.391 24.594 -4.852 1 96.81 219 ASP B C 1
ATOM 3541 O O . ASP B 1 219 ? -10.156 23.734 -4.418 1 96.81 219 ASP B O 1
ATOM 3545 N N . VAL B 1 220 ? -9.258 25.844 -4.293 1 96.56 220 VAL B N 1
ATOM 3546 C CA . VAL B 1 220 ? -9.984 26.219 -3.086 1 96.56 220 VAL B CA 1
ATOM 3547 C C . VAL B 1 220 ? -11.484 26.188 -3.355 1 96.56 220 VAL B C 1
ATOM 3549 O O . VAL B 1 220 ? -12.273 25.797 -2.486 1 96.56 220 VAL B O 1
ATOM 3552 N N . MET B 1 221 ? -11.867 26.562 -4.516 1 95.94 221 MET B N 1
ATOM 3553 C CA . MET B 1 221 ? -13.281 26.578 -4.859 1 95.94 221 MET B CA 1
ATOM 3554 C C . MET B 1 221 ? -13.852 25.156 -4.871 1 95.94 221 MET B C 1
ATOM 3556 O O . MET B 1 221 ? -14.992 24.938 -4.461 1 95.94 221 MET B O 1
ATOM 3560 N N . ASP B 1 222 ? -13.062 24.25 -5.391 1 96.69 222 ASP B N 1
ATOM 3561 C CA . ASP B 1 222 ? -13.477 22.844 -5.352 1 96.69 222 ASP B CA 1
ATOM 3562 C C . ASP B 1 222 ? -13.75 22.391 -3.92 1 96.69 222 ASP B C 1
ATOM 3564 O O . ASP B 1 222 ? -14.742 21.703 -3.656 1 96.69 222 ASP B O 1
ATOM 3568 N N . TRP B 1 223 ? -12.914 22.766 -3.014 1 96.88 223 TRP B N 1
ATOM 3569 C CA . TRP B 1 223 ? -13.07 22.406 -1.605 1 96.88 223 TRP B CA 1
ATOM 3570 C C . TRP B 1 223 ? -14.32 23.062 -1.021 1 96.88 223 TRP B C 1
ATOM 3572 O O . TRP B 1 223 ? -15.047 22.422 -0.254 1 96.88 223 TRP B O 1
ATOM 3582 N N . GLU B 1 224 ? -14.562 24.25 -1.337 1 94.12 224 GLU B N 1
ATOM 3583 C CA . GLU B 1 224 ? -15.719 24.984 -0.82 1 94.12 224 GLU B CA 1
ATOM 3584 C C . GLU B 1 224 ? -17.031 24.297 -1.213 1 94.12 224 GLU B C 1
ATOM 3586 O O . GLU B 1 224 ? -18 24.328 -0.452 1 94.12 224 GLU B O 1
ATOM 3591 N N . GLU B 1 225 ? -17.016 23.75 -2.338 1 94.25 225 GLU B N 1
ATOM 3592 C CA . GLU B 1 225 ? -18.219 23.047 -2.807 1 94.25 225 GLU B CA 1
ATOM 3593 C C . GLU B 1 225 ? -18.609 21.922 -1.858 1 94.25 225 GLU B C 1
ATOM 3595 O O . GLU B 1 225 ? -19.781 21.625 -1.698 1 94.25 225 GLU B O 1
ATOM 3600 N N . TYR B 1 226 ? -17.641 21.344 -1.25 1 93.75 226 TYR B N 1
ATOM 3601 C CA . TYR B 1 226 ? -17.906 20.219 -0.348 1 93.75 226 TYR B CA 1
ATOM 3602 C C . TYR B 1 226 ? -18.094 20.719 1.085 1 93.75 226 TYR B C 1
ATOM 3604 O O . TYR B 1 226 ? -18.938 20.203 1.822 1 93.75 226 TYR B O 1
ATOM 3612 N N . LEU B 1 227 ? -17.344 21.688 1.525 1 93.88 227 LEU B N 1
ATOM 3613 C CA . LEU B 1 227 ? -17.281 22.062 2.934 1 93.88 227 LEU B CA 1
ATOM 3614 C C . LEU B 1 227 ? -18.375 23.062 3.277 1 93.88 227 LEU B C 1
ATOM 3616 O O . LEU B 1 227 ? -18.969 23 4.355 1 93.88 227 LEU B O 1
ATOM 3620 N N . ALA B 1 228 ? -18.766 23.953 2.443 1 91.69 228 ALA B N 1
ATOM 3621 C CA . ALA B 1 228 ? -19.688 25.047 2.732 1 91.69 228 ALA B CA 1
ATOM 3622 C C . ALA B 1 228 ? -21.062 24.516 3.129 1 91.69 228 ALA B C 1
ATOM 3624 O O . ALA B 1 228 ? -21.625 24.922 4.148 1 91.69 228 ALA B O 1
ATOM 3625 N N . PRO B 1 229 ? -21.562 23.609 2.344 1 91.06 229 PRO B N 1
ATOM 3626 C CA . PRO B 1 229 ? -22.875 23.109 2.723 1 91.06 229 PRO B CA 1
ATOM 3627 C C . PRO B 1 229 ? -22.875 22.406 4.082 1 91.06 229 PRO B C 1
ATOM 3629 O O . PRO B 1 229 ? -23.875 22.453 4.805 1 91.06 229 PRO B O 1
ATOM 3632 N N . LEU B 1 230 ? -21.812 21.75 4.383 1 90.62 230 LEU B N 1
ATOM 3633 C CA . LEU B 1 230 ? -21.719 21.031 5.652 1 90.62 230 LEU B CA 1
ATOM 3634 C C . LEU B 1 230 ? -21.656 22.016 6.82 1 90.62 230 LEU B C 1
ATOM 3636 O O . LEU B 1 230 ? -22.25 21.766 7.879 1 90.62 230 LEU B O 1
ATOM 3640 N N . LEU B 1 231 ? -21.047 23.109 6.602 1 88.44 231 LEU B N 1
ATOM 3641 C CA . LEU B 1 231 ? -20.875 24.094 7.668 1 88.44 231 LEU B CA 1
ATOM 3642 C C . LEU B 1 231 ? -22.156 24.906 7.879 1 88.44 231 LEU B C 1
ATOM 3644 O O . LEU B 1 231 ? -22.469 25.297 9.008 1 88.44 231 LEU B O 1
ATOM 3648 N N . THR B 1 232 ? -22.828 25.062 6.867 1 84.44 232 THR B N 1
ATOM 3649 C CA . THR B 1 232 ? -24.125 25.734 6.984 1 84.44 232 THR B CA 1
ATOM 3650 C C . THR B 1 232 ? -25.125 24.844 7.734 1 84.44 232 THR B C 1
ATOM 3652 O O . THR B 1 232 ? -25.891 25.344 8.57 1 84.44 232 THR B O 1
ATOM 3655 N N . GLN B 1 233 ? -25.047 23.609 7.391 1 79.12 233 GLN B N 1
ATOM 3656 C CA . GLN B 1 233 ? -25.938 22.656 8.055 1 79.12 233 GLN B CA 1
ATOM 3657 C C . GLN B 1 233 ? -25.625 22.562 9.547 1 79.12 233 GLN B C 1
ATOM 3659 O O . GLN B 1 233 ? -26.531 22.547 10.375 1 79.12 233 GLN B O 1
ATOM 3664 N N . MET B 1 234 ? -24.438 22.594 9.891 1 75.06 234 MET B N 1
ATOM 3665 C CA . MET B 1 234 ? -24.047 22.484 11.289 1 75.06 234 MET B CA 1
ATOM 3666 C C . MET B 1 234 ? -24.422 23.734 12.062 1 75.06 234 MET B C 1
ATOM 3668 O O . MET B 1 234 ? -24.812 23.656 13.227 1 75.06 234 MET B O 1
ATOM 3672 N N . ALA B 1 235 ? -24.391 24.859 11.445 1 73.69 235 ALA B N 1
ATOM 3673 C CA . ALA B 1 235 ? -24.781 26.125 12.07 1 73.69 235 ALA B CA 1
ATOM 3674 C C . ALA B 1 235 ? -26.281 26.141 12.352 1 73.69 235 ALA B C 1
ATOM 3676 O O . ALA B 1 235 ? -26.719 26.719 13.359 1 73.69 235 ALA B O 1
ATOM 3677 N N . ARG B 1 236 ? -26.938 25.391 11.547 1 73.5 236 ARG B N 1
ATOM 3678 C CA . ARG B 1 236 ? -28.375 25.359 11.727 1 73.5 236 ARG B CA 1
ATOM 3679 C C . ARG B 1 236 ? -28.766 24.391 12.844 1 73.5 236 ARG B C 1
ATOM 3681 O O . ARG B 1 236 ? -29.781 24.578 13.508 1 73.5 236 ARG B O 1
ATOM 3688 N N . GLU B 1 237 ? -27.953 23.391 12.961 1 69.06 237 GLU B N 1
ATOM 3689 C CA . GLU B 1 237 ? -28.266 22.359 13.945 1 69.06 237 GLU B CA 1
ATOM 3690 C C . GLU B 1 237 ? -27.734 22.719 15.32 1 69.06 237 GLU B C 1
ATOM 3692 O O . GLU B 1 237 ? -28.125 22.125 16.328 1 69.06 237 GLU B O 1
ATOM 3697 N N . SER B 1 238 ? -26.766 23.656 15.453 1 63.81 238 SER B N 1
ATOM 3698 C CA . SER B 1 238 ? -26.266 24.109 16.75 1 63.81 238 SER B CA 1
ATOM 3699 C C . SER B 1 238 ? -27.188 25.156 17.375 1 63.81 238 SER B C 1
ATOM 3701 O O . SER B 1 238 ? -27.875 25.891 16.656 1 63.81 238 SER B O 1
#

Organism: NCBI:txid72520

Sequence (476 aa):
MGYRTRTMFPWPLVGRSSLLLASLLLAAGHFPRTGVATAPPALPLSASEYSVVTLGDSSSGVDVDVFLDLVCIDTKKAWPVIKQVIQTYDRAVQWRFHQFPLPYHTNAFMVAKGAVVAATYGNDTAALRYMDIAFARQIQVSNELTQGMTYKAVEGVVAAWVQEATGLEREVVRRKLQEGGVEEAVRFSFKYATIRSIFGTPMFVINQMLVPGLDGGSDVMDWEEYLAPLLTQMARESMGYRTRTMFPWPLVGRSSLLLASLLLAAGHFPRTGVATAPPALPLSASEYSVVTLGDSSSGVDVDVFLDLVCIDTKKAWPVIKQVIQTYDRAVQWRFHQFPLPYHTNAFMVAKGAVVAATYGNDTAALRYMDIAFARQIQVSNELTQGMTYKAVEGVVAAWVQEATGLEREVVRRKLQEGGVEEAVRFSFKYATIRSIFGTPMFVINQMLVPGLDGGSDVMDWEEYLAPLLTQMARES

InterPro domains:
  IPR001853 DSBA-like thioredoxin domain [PF01323] (64-215)
  IPR036249 Thioredoxin-like superfamily [SSF52833] (55-231)

Solvent-accessible surface area (backbone atoms only — not comparable to full-atom values): 26033 Å² total; per-residue (Å²): 142,85,74,87,70,82,72,84,76,81,86,79,80,76,75,77,75,76,75,75,74,75,74,75,71,75,72,70,68,72,62,70,75,67,76,70,73,72,66,70,75,68,72,76,71,57,72,71,74,38,29,54,36,76,46,57,25,87,80,43,83,38,40,37,39,41,34,33,22,69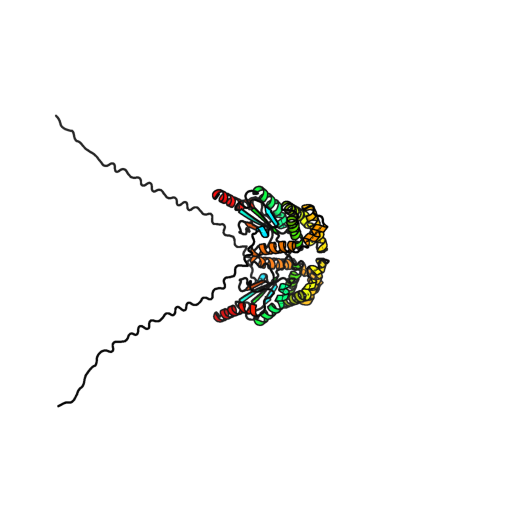,64,38,67,41,26,47,60,21,43,65,42,52,55,51,48,44,66,75,36,39,79,48,28,19,39,31,36,26,45,39,41,46,40,87,40,65,46,15,40,63,51,44,31,35,38,41,48,18,21,76,76,50,26,56,68,19,20,51,44,27,52,50,50,38,46,75,49,28,67,73,57,29,62,81,72,33,36,80,37,25,52,56,54,52,49,50,55,40,23,50,47,33,21,72,32,49,68,50,53,53,69,58,42,52,54,51,64,68,32,67,68,41,52,48,49,48,52,48,14,35,31,58,38,11,59,69,38,44,60,64,54,32,36,39,28,49,72,86,34,75,39,86,85,49,44,34,80,45,49,63,66,59,50,44,69,63,48,49,61,54,52,54,50,45,60,68,72,99,138,85,71,85,83,68,74,85,74,79,84,83,81,78,76,77,75,72,77,73,75,73,73,74,71,72,72,70,68,71,64,69,74,69,73,70,74,71,66,70,77,70,72,76,70,55,70,72,76,39,30,54,35,76,45,58,25,87,79,42,81,37,40,37,39,39,34,34,21,70,64,37,68,40,26,47,61,20,44,66,42,52,54,50,50,44,67,75,36,40,79,48,29,19,38,31,36,27,46,39,42,46,40,87,41,67,44,13,40,64,50,43,33,36,37,43,47,18,21,74,77,50,27,56,67,20,20,51,45,29,52,51,49,38,47,76,50,27,66,74,57,29,61,81,70,33,38,82,38,25,51,58,56,52,50,50,56,41,21,51,48,33,20,72,34,50,67,50,55,50,70,58,41,51,54,51,62,68,32,66,68,41,52,47,48,47,51,49,13,33,31,57,38,10,60,69,38,46,60,62,53,32,35,40,28,50,73,88,35,75,39,87,84,49,44,34,80,43,49,63,67,59,49,44,69,63,48,48,62,55,53,54,51,46,61,68,74,100

Nearest PDB structures (foldseek):
  3gn3-assembly1_A  TM=8.418E-01  e=1.530E-10  Pseudomonas syringae pv. tomato
  1bed-assembly1_A-2  TM=7.134E-01  e=1.758E-05  Vibrio cholerae
  3hz8-assembly1_A  TM=6.268E-01  e=1.758E-05  Neisseria meningitidis MC58
  5n2j-assembly1_A  TM=6.644E-01  e=4.870E-04  Thermochaetoides thermophila DSM 1495
  3l9u-assembly1_A  TM=5.445E-01  e=2.368E-03  Salmonella enterica subsp. enterica serovar Typhimurium str. SL1344